Protein AF-A0A7V9SL76-F1 (afdb_monomer_lite)

Secondary structure (DSSP, 8-state):
-HHHHHHHTT-S--------S--EETTEE--S---SSB-TT-PBPHHHHHHHHHHHT-S----SSPPPEEEEEEESS-TTTHHHHHHHHTT---SSEEEEEEE-S--STHHHHHTTSSSEEEE-----HHHHHHHHHHH--SSEEEEEETTEEE-TTHHHHHHHHHHT---SEEE--EEPPTTS-HHHHHHHTSS-----EESSSSEEEE--TTEEEEEHHHHHHTTSS-TT-SSSSHHHHHHHHHHHTT--EEE-TTS-EEEPPPSSHHHHHHHHHHHHHHHHHHHHH-GGGB-TTS-B--SSEE-STTPPPPTTTT-PEEE--GGG--SS-EEEPPPPPHHHHGGGSTHHHHHHHHHHHHHGGGGTSGGGGGHHHHHHHHHHHHHHHHHHHHHT---SS--SSHHHHHHHHHHHHHHHHHHHHHHHHHHHHTT--TT---S-----GGG-S---EEEEEEESS---HHHHHHHHHHHHHHTT-EEEE--TT-S-SEEEESSSSEEEEEEEEEEEEETTEEEEEEEEEEEE-HHHHHHHHHHHHHHHHHHHTT-HHHHHHHHHHHHHHHHHHHHHHHHHHHHHHHHHHHHHHHHHH------------------------------------------------------

Sequence (651 aa):
WQIRSVFSSGCAGTFIFAWTDEWWRGGFEIEDWNFGLTDRERTPKLALQTVSKVYQESPFPVVENLPEISVVVCSYNGSQTIRDCMEGLQKVEYPNFEVIVVNDGSTDSLAEIVSQYPVRLINTPNRGLSSARNTGMRAANGEIVAYIDDDAFPDPHWLQYLAHAFTNSTHAGIGGPNISPAGDGIIADSVANAPGGPVHVLLTDEIAEHIPGCNMAFRREALLEVGGCDPVYRTAGDDVDLCWRIQQTGKTIGFHPAAFVWHHCRNSVKMYWRQQKGYGKAEALLEKKWSEKYNGFGHLNWSGRIYGKGLTLPLNSKNDSIFYGIWGTAPFQSIYQPMQDTLSAIPLMPEWYLFIGGLSVISLLGLFWQPLFLAFPLSIALFLVVIVQAGVSASEAIYTTAPKTAFEKLWRWGLTTLLHLMQPLARLYGRLTHGLKPWRIRGITDFSLEFVVPQSRSFSFWSENWKSNEDWVRSTEAKLIELKVHVKRGGEFERWDLEVRSGLLAACQGLFTVEEHGAGKQLIRLCCRMHYSKLGIVLLGVFIALALFAAFDSAFIAATILGVFSLIVGVMIILDTARAVRNFSVAFLAEETIATNTPGEVDTKPANSEPVEHIIVAHGTAASVNFESIGKDTSTVMECTNSSATHKAAG

pLDDT: mean 83.92, std 19.75, range [21.78, 98.88]

Structure (mmCIF, N/CA/C/O backbone):
data_AF-A0A7V9SL76-F1
#
_entry.id   AF-A0A7V9SL76-F1
#
loop_
_atom_site.group_PDB
_atom_site.id
_atom_site.type_symbol
_atom_site.label_atom_id
_atom_site.label_alt_id
_atom_site.label_comp_id
_atom_site.label_asym_id
_atom_site.label_entity_id
_atom_site.label_seq_id
_atom_site.pdbx_PDB_ins_code
_atom_site.Cartn_x
_atom_site.Cartn_y
_atom_site.Cartn_z
_atom_site.occupancy
_atom_site.B_iso_or_equiv
_atom_site.auth_seq_id
_atom_site.auth_comp_id
_atom_site.auth_asym_id
_atom_site.auth_atom_id
_atom_site.pdbx_PDB_model_num
ATOM 1 N N . TRP A 1 1 ? -2.476 -3.081 37.660 1.00 80.12 1 TRP A N 1
ATOM 2 C CA . TRP A 1 1 ? -2.165 -2.365 36.409 1.00 80.12 1 TRP A CA 1
ATOM 3 C C . TRP A 1 1 ? -1.764 -3.339 35.302 1.00 80.12 1 TRP A C 1
ATOM 5 O O . TRP A 1 1 ? -2.415 -3.287 34.280 1.00 80.12 1 TRP A O 1
ATOM 15 N N . GLN A 1 2 ? -0.840 -4.293 35.514 1.00 86.06 2 GLN A N 1
ATOM 16 C CA . GLN A 1 2 ? -0.412 -5.275 34.490 1.00 86.06 2 GLN A CA 1
ATOM 17 C C . GLN A 1 2 ? -1.567 -5.993 33.774 1.00 86.06 2 GLN A C 1
ATOM 19 O O . GLN A 1 2 ? -1.626 -5.969 32.556 1.00 86.06 2 GLN A O 1
ATOM 24 N N . ILE A 1 3 ? -2.520 -6.572 34.518 1.00 87.56 3 ILE A N 1
ATOM 25 C CA . ILE A 1 3 ? -3.709 -7.231 33.938 1.00 87.56 3 ILE A CA 1
ATOM 26 C C . ILE A 1 3 ? -4.472 -6.265 33.019 1.00 87.56 3 ILE A C 1
ATOM 28 O O . ILE A 1 3 ? -4.808 -6.621 31.897 1.00 87.56 3 ILE A O 1
ATOM 32 N N . ARG A 1 4 ? -4.685 -5.022 33.478 1.00 86.25 4 ARG A N 1
ATOM 33 C CA . ARG A 1 4 ? -5.361 -3.982 32.690 1.00 86.25 4 ARG A CA 1
ATOM 34 C C . ARG A 1 4 ? -4.577 -3.651 31.429 1.00 86.25 4 ARG A C 1
ATOM 36 O O . ARG A 1 4 ? -5.187 -3.598 30.379 1.00 86.25 4 ARG A O 1
ATOM 43 N N . SER A 1 5 ? -3.255 -3.499 31.534 1.00 85.06 5 SER A N 1
ATOM 44 C CA . SER A 1 5 ? -2.370 -3.266 30.389 1.00 85.06 5 SER A CA 1
ATOM 45 C C . SER A 1 5 ? -2.473 -4.389 29.356 1.00 85.06 5 SER A C 1
ATOM 47 O O . SER A 1 5 ? -2.545 -4.118 28.168 1.00 85.06 5 SER A O 1
ATOM 49 N N . VAL A 1 6 ? -2.546 -5.650 29.795 1.00 88.62 6 VAL A N 1
ATOM 50 C CA . VAL A 1 6 ? -2.674 -6.794 28.881 1.00 88.62 6 VAL A CA 1
ATOM 51 C C . VAL A 1 6 ? -3.977 -6.721 28.079 1.00 88.62 6 VAL A C 1
ATOM 53 O O . VAL A 1 6 ? -3.950 -6.842 26.856 1.00 88.62 6 VAL A O 1
ATOM 56 N N . PHE A 1 7 ? -5.111 -6.479 28.739 1.00 88.25 7 PHE A N 1
ATOM 57 C CA . PHE A 1 7 ? -6.396 -6.367 28.045 1.00 88.25 7 PHE A CA 1
ATOM 58 C C . PHE A 1 7 ? -6.531 -5.078 27.228 1.00 88.25 7 PHE A C 1
ATOM 60 O O . PHE A 1 7 ? -7.068 -5.126 26.121 1.00 88.25 7 PHE A O 1
ATOM 67 N N . SER A 1 8 ? -6.010 -3.949 27.724 1.00 83.75 8 SER A N 1
ATOM 68 C CA . SER A 1 8 ? -6.012 -2.680 26.990 1.00 83.75 8 SER A CA 1
ATOM 69 C C . SER A 1 8 ? -5.164 -2.757 25.730 1.00 83.75 8 SER A C 1
ATOM 71 O O . SER A 1 8 ? -5.548 -2.189 24.725 1.00 83.75 8 SER A O 1
ATOM 73 N N . SER A 1 9 ? -4.060 -3.508 25.746 1.00 84.44 9 SER A N 1
ATOM 74 C CA . SER A 1 9 ? -3.252 -3.783 24.552 1.00 84.44 9 SER A CA 1
ATOM 75 C C . SER A 1 9 ? -3.887 -4.818 23.615 1.00 84.44 9 SER A C 1
ATOM 77 O O . SER A 1 9 ? -3.297 -5.159 22.594 1.00 84.44 9 SER A O 1
ATOM 79 N N . GLY A 1 10 ? -5.081 -5.332 23.930 1.00 85.62 10 GLY A N 1
ATOM 80 C CA . GLY A 1 10 ? -5.819 -6.229 23.046 1.00 85.62 10 GLY A CA 1
ATOM 81 C C . GLY A 1 10 ? -5.410 -7.701 23.113 1.00 85.62 10 GLY A C 1
ATOM 82 O O . GLY A 1 10 ? -5.739 -8.470 22.210 1.00 85.62 10 GLY A O 1
ATOM 83 N N . CYS A 1 11 ? -4.692 -8.124 24.153 1.00 86.44 11 CYS A N 1
ATOM 84 C CA . CYS A 1 11 ? -4.382 -9.537 24.337 1.00 86.44 11 CYS A CA 1
ATOM 85 C C . CYS A 1 11 ? -5.643 -10.335 24.693 1.00 86.44 11 CYS A C 1
ATOM 87 O O . CYS A 1 11 ? -6.473 -9.896 25.488 1.00 86.44 11 CYS A O 1
ATOM 89 N N . ALA A 1 12 ? -5.734 -11.565 24.180 1.00 82.50 12 ALA A N 1
ATOM 90 C CA . ALA A 1 12 ? -6.878 -12.452 24.411 1.00 82.50 12 ALA A CA 1
ATOM 91 C C . ALA A 1 12 ? -7.050 -12.889 25.881 1.00 82.50 12 ALA A C 1
ATOM 93 O O . ALA A 1 12 ? -8.109 -13.380 26.264 1.00 82.50 12 ALA A O 1
ATOM 94 N N . GLY A 1 13 ? -6.012 -12.743 26.707 1.00 85.25 13 GLY A N 1
ATOM 95 C CA . GLY A 1 13 ? -6.062 -13.081 28.122 1.00 85.25 13 GLY A CA 1
ATOM 96 C C . GLY A 1 13 ? -4.716 -12.925 28.814 1.00 85.25 13 GLY A C 1
ATOM 97 O O . GLY A 1 13 ? -3.698 -12.615 28.195 1.00 85.25 13 GLY A O 1
ATOM 98 N N . THR A 1 14 ? -4.720 -13.158 30.122 1.00 87.38 14 THR A N 1
ATOM 99 C CA . THR A 1 14 ? -3.521 -13.165 30.960 1.00 87.38 14 THR A CA 1
ATOM 100 C C . THR A 1 14 ? -3.622 -14.258 32.012 1.00 87.38 14 THR A C 1
ATOM 102 O O . THR A 1 14 ? -4.717 -14.644 32.416 1.00 87.38 14 THR A O 1
ATOM 105 N N . PHE A 1 15 ? -2.469 -14.785 32.416 1.00 82.94 15 PHE A N 1
ATOM 106 C CA . PHE A 1 15 ? -2.339 -15.786 33.467 1.00 82.94 15 PHE A CA 1
ATOM 107 C C . PHE A 1 15 ? -1.348 -15.271 34.503 1.00 82.94 15 PHE A C 1
ATOM 109 O O . PHE A 1 15 ? -0.296 -14.735 34.158 1.00 82.94 15 PHE A O 1
ATOM 116 N N . ILE A 1 16 ? -1.674 -15.451 35.781 1.00 76.56 16 ILE A N 1
ATOM 117 C CA . ILE A 1 16 ? -0.811 -15.043 36.890 1.00 76.56 16 ILE A CA 1
ATOM 118 C C . ILE A 1 16 ? -0.221 -16.300 37.521 1.00 76.56 16 ILE A C 1
ATOM 120 O O . ILE A 1 16 ? -0.947 -17.155 38.028 1.00 76.56 16 ILE A O 1
ATOM 124 N N . PHE A 1 17 ? 1.106 -16.400 37.507 1.00 71.94 17 PHE A N 1
ATOM 125 C CA . PHE A 1 17 ? 1.848 -17.465 38.176 1.00 71.94 17 PHE A CA 1
ATOM 126 C C . PHE A 1 17 ? 2.193 -17.044 39.610 1.00 71.94 17 PHE A C 1
ATOM 128 O O . PHE A 1 17 ? 3.320 -16.652 39.890 1.00 71.94 17 PHE A O 1
ATOM 135 N N . ALA A 1 18 ? 1.218 -17.087 40.519 1.00 69.19 18 ALA A N 1
ATOM 136 C CA . ALA A 1 18 ? 1.456 -16.887 41.953 1.00 69.19 18 ALA A CA 1
ATOM 137 C C . ALA A 1 18 ? 0.309 -17.504 42.760 1.00 69.19 18 ALA A C 1
ATOM 139 O O . ALA A 1 18 ? -0.700 -16.849 43.012 1.00 69.19 18 ALA A O 1
ATOM 140 N N . TRP A 1 19 ? 0.436 -18.782 43.125 1.00 66.75 19 TRP A N 1
ATOM 141 C CA . TRP A 1 19 ? -0.692 -19.520 43.697 1.00 66.75 19 TRP A CA 1
ATOM 142 C C . TRP A 1 19 ? -0.695 -19.569 45.225 1.00 66.75 19 TRP A C 1
ATOM 144 O O . TRP A 1 19 ? -1.784 -19.546 45.777 1.00 66.75 19 TRP A O 1
ATOM 154 N N . THR A 1 20 ? 0.453 -19.561 45.915 1.00 74.81 20 THR A N 1
ATOM 155 C CA . THR A 1 20 ? 0.501 -19.591 47.392 1.00 74.81 20 THR A CA 1
ATOM 156 C C . THR A 1 20 ? 1.812 -18.987 47.928 1.00 74.81 20 THR A C 1
ATOM 158 O O . THR A 1 20 ? 2.765 -18.816 47.163 1.00 74.81 20 THR A O 1
ATOM 161 N N . ASP A 1 21 ? 1.870 -18.689 49.230 1.00 82.31 21 ASP A N 1
ATOM 162 C CA . ASP A 1 21 ? 3.112 -18.344 49.947 1.00 82.31 21 ASP A CA 1
ATOM 163 C C . ASP A 1 21 ? 4.014 -19.585 50.230 1.00 82.31 21 ASP A C 1
ATOM 165 O O . ASP A 1 21 ? 5.069 -19.461 50.847 1.00 82.31 21 ASP A O 1
ATOM 169 N N . GLU A 1 22 ? 3.640 -20.788 49.766 1.00 82.25 22 GLU A N 1
ATOM 170 C CA . GLU A 1 22 ? 4.422 -22.032 49.874 1.00 82.25 22 GLU A CA 1
ATOM 171 C C . GLU A 1 22 ? 5.538 -22.060 48.812 1.00 82.25 22 GLU A C 1
ATOM 173 O O . GLU A 1 22 ? 5.279 -22.204 47.613 1.00 82.25 22 GLU A O 1
ATOM 178 N N . TRP A 1 23 ? 6.793 -21.917 49.245 1.00 79.94 23 TRP A N 1
ATOM 179 C CA . TRP A 1 23 ? 7.967 -21.914 48.367 1.00 79.94 23 TRP A CA 1
ATOM 180 C C . TRP A 1 23 ? 9.067 -22.836 48.882 1.00 79.94 23 TRP A C 1
ATOM 182 O O . TRP A 1 23 ? 9.395 -22.834 50.067 1.00 79.94 23 TRP A O 1
ATOM 192 N N . TRP A 1 24 ? 9.686 -23.579 47.961 1.00 82.56 24 TRP A N 1
ATOM 193 C CA . TRP A 1 24 ? 10.783 -24.498 48.257 1.00 82.56 24 TRP A CA 1
ATOM 194 C C . TRP A 1 24 ? 11.955 -24.263 47.304 1.00 82.56 24 TRP A C 1
ATOM 196 O O . TRP A 1 24 ? 11.790 -24.318 46.083 1.00 82.56 24 TRP A O 1
ATOM 206 N N . ARG A 1 25 ? 13.158 -24.019 47.834 1.00 83.94 25 ARG A N 1
ATOM 207 C CA . ARG A 1 25 ? 14.374 -23.821 47.024 1.00 83.94 25 ARG A CA 1
ATOM 208 C C . ARG A 1 25 ? 15.580 -24.445 47.711 1.00 83.94 25 ARG A C 1
ATOM 210 O O . ARG A 1 25 ? 15.796 -24.267 48.902 1.00 83.94 25 ARG A O 1
ATOM 217 N N . GLY A 1 26 ? 16.384 -25.187 46.949 1.00 86.44 26 GLY A N 1
ATOM 218 C CA . GLY A 1 26 ? 17.645 -25.748 47.449 1.00 86.44 26 GLY A CA 1
ATOM 219 C C . GLY A 1 26 ? 17.499 -26.736 48.614 1.00 86.44 26 GLY A C 1
ATOM 220 O O . GLY A 1 26 ? 18.446 -26.902 49.372 1.00 86.44 26 GLY A O 1
ATOM 221 N N . GLY A 1 27 ? 16.335 -27.378 48.767 1.00 91.38 27 GLY A N 1
ATOM 222 C CA . GLY A 1 27 ? 16.072 -28.304 49.875 1.00 91.38 27 GLY A CA 1
ATOM 223 C C . GLY A 1 27 ? 15.481 -27.657 51.131 1.00 91.38 27 GLY A C 1
ATOM 224 O O . GLY A 1 27 ? 15.281 -28.370 52.108 1.00 91.38 27 GLY A O 1
ATOM 225 N N . PHE A 1 28 ? 15.180 -26.357 51.098 1.00 88.44 28 PHE A N 1
ATOM 226 C CA . PHE A 1 28 ? 14.616 -25.619 52.223 1.00 88.44 28 PHE A CA 1
ATOM 227 C C . PHE A 1 28 ? 13.291 -24.960 51.849 1.00 88.44 28 PHE A C 1
ATOM 229 O O . PHE A 1 28 ? 13.113 -24.482 50.723 1.00 88.44 28 PHE A O 1
ATOM 236 N N . GLU A 1 29 ? 12.392 -24.908 52.826 1.00 86.12 29 GLU A N 1
ATOM 237 C CA . GLU A 1 29 ? 11.213 -24.055 52.785 1.00 86.12 29 GLU A CA 1
ATOM 238 C C . GLU A 1 29 ? 11.637 -22.591 52.952 1.00 86.12 29 GLU A C 1
ATOM 240 O O . GLU A 1 29 ? 12.499 -22.268 53.771 1.00 86.12 29 GLU A O 1
ATOM 245 N N . ILE A 1 30 ? 11.057 -21.705 52.148 1.00 86.88 30 ILE A N 1
ATOM 246 C CA . ILE A 1 30 ? 11.335 -20.268 52.189 1.00 86.88 30 ILE A CA 1
ATOM 247 C C . ILE A 1 30 ? 10.219 -19.603 52.987 1.00 86.88 30 ILE A C 1
ATOM 249 O O . ILE A 1 30 ? 9.110 -19.495 52.474 1.00 86.88 30 ILE A O 1
ATOM 253 N N . GLU A 1 31 ? 10.484 -19.206 54.235 1.00 85.12 31 GLU A N 1
ATOM 254 C CA . GLU A 1 31 ? 9.477 -18.689 55.185 1.00 85.12 31 GLU A CA 1
ATOM 255 C C . GLU A 1 31 ? 9.255 -17.167 55.127 1.00 85.12 31 GLU A C 1
ATOM 257 O O . GLU A 1 31 ? 8.217 -16.664 55.550 1.00 85.12 31 GLU A O 1
ATOM 262 N N . ASP A 1 32 ? 10.212 -16.420 54.581 1.00 84.06 32 ASP A N 1
ATOM 263 C CA . ASP A 1 32 ? 10.235 -14.954 54.565 1.00 84.06 32 ASP A CA 1
ATOM 264 C C . ASP A 1 32 ? 9.543 -14.333 53.337 1.00 84.06 32 ASP A C 1
ATOM 266 O O . ASP A 1 32 ? 9.468 -13.109 53.201 1.00 84.06 32 ASP A O 1
ATOM 270 N N . TRP A 1 33 ? 9.018 -15.162 52.433 1.00 81.69 33 TRP A N 1
ATOM 271 C CA . TRP A 1 33 ? 8.372 -14.743 51.190 1.00 81.69 33 TRP A CA 1
ATOM 272 C C . TRP A 1 33 ? 6.844 -14.819 51.303 1.00 81.69 33 TRP A C 1
ATOM 274 O O . TRP A 1 33 ? 6.287 -15.903 51.434 1.00 81.69 33 TRP A O 1
ATOM 284 N N . ASN A 1 34 ? 6.166 -13.665 51.201 1.00 80.75 34 ASN A N 1
ATOM 285 C CA . ASN A 1 34 ? 4.707 -13.538 51.363 1.00 80.75 34 ASN A CA 1
ATOM 286 C C . ASN A 1 34 ? 4.029 -12.767 50.208 1.00 80.75 34 ASN A C 1
ATOM 288 O O . ASN A 1 34 ? 3.227 -11.855 50.440 1.00 80.75 34 ASN A O 1
ATOM 292 N N . PHE A 1 35 ? 4.351 -13.092 48.954 1.00 78.94 35 PHE A N 1
ATOM 293 C CA . PHE A 1 35 ? 3.846 -12.387 47.761 1.00 78.94 35 PHE A CA 1
ATOM 294 C C . PHE A 1 35 ? 2.753 -13.136 46.969 1.00 78.94 35 PHE A C 1
ATOM 296 O O . PHE A 1 35 ? 2.341 -12.661 45.910 1.00 78.94 35 PHE A O 1
ATOM 303 N N . GLY A 1 36 ? 2.269 -14.288 47.445 1.00 83.25 36 GLY A N 1
ATOM 304 C CA . GLY A 1 36 ? 1.213 -15.072 46.799 1.00 83.25 36 GLY A CA 1
ATOM 305 C C . GLY A 1 36 ? -0.183 -14.438 46.874 1.00 83.25 36 GLY A C 1
ATOM 306 O O . GLY A 1 36 ? -0.431 -13.486 47.620 1.00 83.25 36 GLY A O 1
ATOM 307 N N . LEU A 1 37 ? -1.124 -14.989 46.096 1.00 89.62 37 LEU A N 1
ATOM 308 C CA . LEU A 1 37 ? -2.545 -14.611 46.144 1.00 89.62 37 LEU A CA 1
ATOM 309 C C . LEU A 1 37 ? -3.284 -15.241 47.334 1.00 89.62 37 LEU A C 1
ATOM 311 O O . LEU A 1 37 ? -4.276 -14.683 47.808 1.00 89.62 37 LEU A O 1
ATOM 315 N N . THR A 1 38 ? -2.787 -16.369 47.835 1.00 89.19 38 THR A N 1
ATOM 316 C CA . THR A 1 38 ? -3.213 -16.983 49.094 1.00 89.19 38 THR A CA 1
ATOM 317 C C . THR A 1 38 ? -2.031 -17.101 50.046 1.00 89.19 38 THR A C 1
ATOM 319 O O . THR A 1 38 ? -0.881 -17.091 49.603 1.00 89.19 38 THR A O 1
ATOM 322 N N . ASP A 1 39 ? -2.310 -17.227 51.339 1.00 89.12 39 ASP A N 1
ATOM 323 C CA . ASP A 1 39 ? -1.291 -17.588 52.328 1.00 89.12 39 ASP A CA 1
ATOM 324 C C . ASP A 1 39 ? -0.888 -19.074 52.219 1.00 89.12 39 ASP A C 1
ATOM 326 O O . ASP A 1 39 ? -1.300 -19.779 51.283 1.00 89.12 39 ASP A O 1
ATOM 330 N N . ARG A 1 40 ? -0.038 -19.535 53.146 1.00 85.44 40 ARG A N 1
ATOM 331 C CA . ARG A 1 40 ? 0.463 -20.920 53.214 1.00 85.44 40 ARG A CA 1
ATOM 332 C C . ARG A 1 40 ? -0.659 -21.927 53.442 1.00 85.44 40 ARG A C 1
ATOM 334 O O . ARG A 1 40 ? -0.640 -23.019 52.882 1.00 85.44 40 ARG A O 1
ATOM 341 N N . GLU A 1 41 ? -1.681 -21.537 54.193 1.00 88.12 41 GLU A N 1
ATOM 342 C CA . GLU A 1 41 ? -2.872 -22.334 54.478 1.00 88.12 41 GLU A CA 1
ATOM 343 C C . GLU A 1 41 ? -3.894 -22.311 53.327 1.00 88.12 41 GLU A C 1
ATOM 345 O O . GLU A 1 41 ? -4.950 -22.941 53.418 1.00 88.12 41 GLU A O 1
ATOM 350 N N . ARG A 1 42 ? -3.567 -21.638 52.214 1.00 86.75 42 ARG A N 1
ATOM 351 C CA . ARG A 1 42 ? -4.423 -21.441 51.031 1.00 86.75 42 ARG A CA 1
ATOM 352 C C . ARG A 1 42 ? -5.648 -20.564 51.297 1.00 86.75 42 ARG A C 1
ATOM 354 O O . ARG A 1 42 ? -6.647 -20.646 50.580 1.00 86.75 42 ARG A O 1
ATOM 361 N N . THR A 1 43 ? -5.562 -19.671 52.274 1.00 90.50 43 THR A N 1
ATOM 362 C CA . THR A 1 43 ? -6.577 -18.653 52.548 1.00 90.50 43 THR A CA 1
ATOM 363 C C . THR A 1 43 ? -6.394 -17.449 51.615 1.00 90.50 43 THR A C 1
ATOM 365 O O . THR A 1 43 ? -5.273 -16.965 51.439 1.00 90.50 43 THR A O 1
ATOM 368 N N . PRO A 1 44 ? -7.471 -16.917 51.005 1.00 91.44 44 PRO A N 1
ATOM 369 C CA . PRO A 1 44 ? -7.423 -15.716 50.171 1.00 91.44 44 PRO A CA 1
ATOM 370 C C . PRO A 1 44 ? -6.790 -14.490 50.845 1.00 91.44 44 PRO A C 1
ATOM 372 O O . PRO A 1 44 ? -7.270 -14.026 51.879 1.00 91.44 44 PRO A O 1
ATOM 375 N N . LYS A 1 45 ? -5.787 -13.884 50.198 1.00 91.31 45 LYS A N 1
ATOM 376 C CA . LYS A 1 45 ? -5.224 -12.580 50.593 1.00 91.31 45 LYS A CA 1
ATOM 377 C C . LYS A 1 45 ? -5.946 -11.436 49.874 1.00 91.31 45 LYS A C 1
ATOM 379 O O . LYS A 1 45 ? -6.612 -11.632 48.854 1.00 91.31 45 LYS A O 1
ATOM 384 N N . LEU A 1 46 ? -5.747 -10.200 50.343 1.00 90.31 46 LEU A N 1
ATOM 385 C CA . LEU A 1 46 ? -6.259 -8.982 49.686 1.00 90.31 46 LEU A CA 1
ATOM 386 C C . LEU A 1 46 ? -5.817 -8.875 48.212 1.00 90.31 46 LEU A C 1
ATOM 388 O O . LEU A 1 46 ? -6.547 -8.346 47.368 1.00 90.31 46 LEU A O 1
ATOM 392 N N . ALA A 1 47 ? -4.640 -9.420 47.887 1.00 88.81 47 ALA A N 1
ATOM 393 C CA . ALA A 1 47 ? -4.140 -9.506 46.520 1.00 88.81 47 ALA A CA 1
ATOM 394 C C . ALA A 1 47 ? -5.092 -10.301 45.607 1.00 88.81 47 ALA A C 1
ATOM 396 O O . ALA A 1 47 ? -5.392 -9.832 44.511 1.00 88.81 47 ALA A O 1
ATOM 397 N N . LEU A 1 48 ? -5.645 -11.436 46.067 1.00 90.50 48 LEU A N 1
ATOM 398 C CA . LEU A 1 48 ? -6.611 -12.222 45.290 1.00 90.50 48 LEU A CA 1
ATOM 399 C C . LEU A 1 48 ? -7.896 -11.438 45.027 1.00 90.50 48 LEU A C 1
ATOM 401 O O . LEU A 1 48 ? -8.399 -11.454 43.906 1.00 90.50 48 LEU A O 1
ATOM 405 N N . GLN A 1 49 ? -8.410 -10.724 46.030 1.00 90.69 49 GLN A N 1
ATOM 406 C CA . GLN A 1 49 ? -9.598 -9.880 45.864 1.00 90.69 49 GLN A CA 1
ATOM 407 C C . GLN A 1 49 ? -9.348 -8.766 44.841 1.00 90.69 49 GLN A C 1
ATOM 409 O O . GLN A 1 49 ? -10.159 -8.551 43.942 1.00 90.69 49 GLN A O 1
ATOM 414 N N . THR A 1 50 ? -8.192 -8.104 44.933 1.00 89.62 50 THR A N 1
ATOM 415 C CA . THR A 1 50 ? -7.788 -7.041 44.002 1.00 89.62 50 THR A CA 1
ATOM 416 C C . THR A 1 50 ? -7.660 -7.570 42.574 1.00 89.62 50 THR A C 1
ATOM 418 O O . THR A 1 50 ? -8.203 -6.979 41.645 1.00 89.62 50 THR A O 1
ATOM 421 N N . VAL A 1 51 ? -6.984 -8.707 42.391 1.00 89.44 51 VAL A N 1
ATOM 422 C CA . VAL A 1 51 ? -6.829 -9.363 41.086 1.00 89.44 51 VAL A CA 1
ATOM 423 C C . VAL A 1 51 ? -8.186 -9.776 40.518 1.00 89.44 51 VAL A C 1
ATOM 425 O O . VAL A 1 51 ? -8.477 -9.471 39.364 1.00 89.44 51 VAL A O 1
ATOM 428 N N . SER A 1 52 ? -9.037 -10.404 41.334 1.00 89.75 52 SER A N 1
ATOM 429 C CA . SER A 1 52 ? -10.377 -10.847 40.927 1.00 89.75 52 SER A CA 1
ATOM 430 C C . SER A 1 52 ? -11.234 -9.677 40.453 1.00 89.75 52 SER A C 1
ATOM 432 O O . SER A 1 52 ? -11.856 -9.765 39.398 1.00 89.75 52 SER A O 1
ATOM 434 N N . LYS A 1 53 ? -11.207 -8.554 41.183 1.00 89.88 53 LYS A N 1
ATOM 435 C CA . LYS A 1 53 ? -11.900 -7.326 40.786 1.00 89.88 53 LYS A CA 1
ATOM 436 C C . LYS A 1 53 ? -11.413 -6.816 39.427 1.00 89.88 53 LYS A C 1
ATOM 438 O O . LYS A 1 53 ? -12.225 -6.491 38.573 1.00 89.88 53 LYS A O 1
ATOM 443 N N . VAL A 1 54 ? -10.100 -6.795 39.192 1.00 88.50 54 VAL A N 1
ATOM 444 C CA . VAL A 1 54 ? -9.549 -6.328 37.910 1.00 88.50 54 VAL A CA 1
ATOM 445 C C . VAL A 1 54 ? -9.954 -7.238 36.745 1.00 88.50 54 VAL A C 1
ATOM 447 O O . VAL A 1 54 ? -10.254 -6.721 35.674 1.00 88.50 54 VAL A O 1
ATOM 450 N N . TYR A 1 55 ? -10.005 -8.560 36.935 1.00 88.25 55 TYR A N 1
ATOM 451 C CA . TYR A 1 55 ? -10.512 -9.475 35.903 1.00 88.25 55 TYR A CA 1
ATOM 452 C C . TYR A 1 55 ? -12.005 -9.282 35.621 1.00 88.25 55 TYR A C 1
ATOM 454 O O . TYR A 1 55 ? -12.406 -9.353 34.467 1.00 88.25 55 TYR A O 1
ATOM 462 N N . GLN A 1 56 ? -12.817 -9.009 36.646 1.00 87.25 56 GLN A N 1
ATOM 463 C CA . GLN A 1 56 ? -14.247 -8.713 36.479 1.00 87.25 56 GLN A CA 1
ATOM 464 C C . GLN A 1 56 ? -14.498 -7.396 35.727 1.00 87.25 56 GLN A C 1
ATOM 466 O O . GLN A 1 56 ? -15.524 -7.253 35.075 1.00 87.25 56 GLN A O 1
ATOM 471 N N . GLU A 1 57 ? -13.565 -6.448 35.816 1.00 84.00 57 GLU A N 1
ATOM 472 C CA . GLU A 1 57 ? -13.597 -5.151 35.126 1.00 84.00 57 GLU A CA 1
ATOM 473 C C . GLU A 1 57 ? -12.861 -5.163 33.770 1.00 84.00 57 GLU A C 1
ATOM 475 O O . GLU A 1 57 ? -12.674 -4.111 33.167 1.00 84.00 57 GLU A O 1
ATOM 480 N N . SER A 1 58 ? -12.365 -6.316 33.312 1.00 82.00 58 SER A N 1
ATOM 481 C CA . SER A 1 58 ? -11.664 -6.461 32.029 1.00 82.00 58 SER A CA 1
ATOM 482 C C . SER A 1 58 ? -12.622 -6.992 30.948 1.00 82.00 58 SER A C 1
ATOM 484 O O . SER A 1 58 ? -13.539 -7.737 31.288 1.00 82.00 58 SER A O 1
ATOM 486 N N . PRO A 1 59 ? -12.426 -6.677 29.651 1.00 76.88 59 PRO A N 1
ATOM 487 C CA . PRO A 1 59 ? -11.270 -5.987 29.074 1.00 76.88 59 PRO A CA 1
ATOM 488 C C . PRO A 1 59 ? -11.290 -4.459 29.197 1.00 76.88 59 PRO A C 1
ATOM 490 O O . PRO A 1 59 ? -10.230 -3.841 29.092 1.00 76.88 59 PRO A O 1
ATOM 493 N N . PHE A 1 60 ? -12.444 -3.853 29.480 1.00 73.69 60 PHE A N 1
ATOM 494 C CA . PHE A 1 60 ? -12.586 -2.400 29.540 1.00 73.69 60 PHE A CA 1
ATOM 495 C C . PHE A 1 60 ? -13.090 -1.939 30.907 1.00 73.69 60 PHE A C 1
ATOM 497 O O . PHE A 1 60 ? -14.152 -2.385 31.345 1.00 73.69 60 PHE A O 1
ATOM 504 N N . PRO A 1 61 ? -12.391 -0.999 31.571 1.00 65.75 61 PRO A N 1
ATOM 505 C CA . PRO A 1 61 ? -12.975 -0.326 32.720 1.00 65.75 61 PRO A CA 1
ATOM 506 C C . PRO A 1 61 ? -14.198 0.484 32.270 1.00 65.75 61 PRO A C 1
ATOM 508 O O . PRO A 1 61 ? -14.269 0.922 31.123 1.00 65.75 61 PRO A O 1
ATOM 511 N N . VAL A 1 62 ? -15.135 0.747 33.183 1.00 65.75 62 VAL A N 1
ATOM 512 C CA . VAL A 1 62 ? -16.219 1.708 32.929 1.00 65.75 62 VAL A CA 1
ATOM 513 C C . VAL A 1 62 ? -15.584 3.076 32.659 1.00 65.75 62 VAL A C 1
ATOM 515 O O . VAL A 1 62 ? -15.013 3.683 33.565 1.00 65.75 62 VAL A O 1
ATOM 518 N N . VAL A 1 63 ? -15.625 3.529 31.405 1.00 66.50 63 VAL A N 1
ATOM 519 C CA . VAL A 1 63 ? -15.114 4.844 31.002 1.00 66.50 63 VAL A CA 1
ATOM 520 C C . VAL A 1 63 ? -16.258 5.844 31.090 1.00 66.50 63 VAL A C 1
ATOM 522 O O . VAL A 1 63 ? -17.247 5.740 30.365 1.00 66.50 63 VAL A O 1
ATOM 525 N N . GLU A 1 64 ? -16.128 6.820 31.983 1.00 66.06 64 GLU A N 1
ATOM 526 C CA . GLU A 1 64 ? -17.002 7.991 31.990 1.00 66.06 64 GLU A CA 1
ATOM 527 C C . GLU A 1 64 ? -16.611 8.893 30.803 1.00 66.06 64 GLU A C 1
ATOM 529 O O . GLU A 1 64 ? -15.431 9.184 30.614 1.00 66.06 64 GLU A O 1
ATOM 534 N N . ASN A 1 65 ? -17.590 9.330 30.001 1.00 80.44 65 ASN A N 1
ATOM 535 C CA . ASN A 1 65 ? -17.418 10.159 28.790 1.00 80.44 65 ASN A CA 1
ATOM 536 C C . ASN A 1 65 ? -16.761 9.447 27.592 1.00 80.44 65 ASN A C 1
ATOM 538 O O . ASN A 1 65 ? -15.687 9.820 27.120 1.00 80.44 65 ASN A O 1
ATOM 542 N N . LEU A 1 66 ? -17.441 8.426 27.070 1.00 87.25 66 LEU A N 1
ATOM 543 C CA . LEU A 1 66 ? -17.083 7.801 25.797 1.00 87.25 66 LEU A CA 1
ATOM 544 C C . LEU A 1 66 ? -17.313 8.770 24.615 1.00 87.25 66 LEU A C 1
ATOM 546 O O . LEU A 1 66 ? -18.414 9.324 24.517 1.00 87.25 66 LEU A O 1
ATOM 550 N N . PRO A 1 67 ? -16.324 8.959 23.715 1.00 94.38 67 PRO A N 1
ATOM 551 C CA . PRO A 1 67 ? -16.463 9.856 22.569 1.00 94.38 67 PRO A CA 1
ATOM 552 C C . PRO A 1 67 ? -17.577 9.396 21.627 1.00 94.38 67 PRO A C 1
ATOM 554 O O . PRO A 1 67 ? -17.806 8.203 21.450 1.00 94.38 67 PRO A O 1
ATOM 557 N N . GLU A 1 68 ? -18.267 10.332 20.985 1.00 97.19 68 GLU A N 1
ATOM 558 C CA . GLU A 1 68 ? -19.250 9.965 19.962 1.00 97.19 68 GLU A CA 1
ATOM 559 C C . GLU A 1 68 ? -18.536 9.510 18.679 1.00 97.19 68 GLU A C 1
ATOM 561 O O . GLU A 1 68 ? -17.639 10.198 18.176 1.00 97.19 68 GLU A O 1
ATOM 566 N N . ILE A 1 69 ? -18.931 8.354 18.137 1.00 98.56 69 ILE A N 1
ATOM 567 C CA . ILE A 1 69 ? -18.338 7.786 16.919 1.00 98.56 69 ILE A CA 1
ATOM 568 C C . ILE A 1 69 ? -19.386 7.709 15.806 1.00 98.56 69 ILE A C 1
ATOM 570 O O . ILE A 1 69 ? -20.418 7.063 15.950 1.00 98.56 69 ILE A O 1
ATOM 574 N N . SER A 1 70 ? -19.101 8.296 14.646 1.00 98.88 70 SER A N 1
ATOM 575 C CA . SER A 1 70 ? -19.893 8.062 13.435 1.00 98.88 70 SER A CA 1
ATOM 576 C C . SER A 1 70 ? -19.239 6.970 12.597 1.00 98.88 70 SER A C 1
ATOM 578 O O . SER A 1 70 ? -18.160 7.170 12.032 1.00 98.88 70 SER A O 1
ATOM 580 N N . VAL A 1 71 ? -19.902 5.822 12.478 1.00 98.81 71 VAL A N 1
ATOM 581 C CA . VAL A 1 71 ? -19.479 4.746 11.579 1.00 98.81 71 VAL A CA 1
ATOM 582 C C . VAL A 1 71 ? -19.985 5.039 10.171 1.00 98.81 71 VAL A C 1
ATOM 584 O O . VAL A 1 71 ? -21.182 5.206 9.953 1.00 98.81 71 VAL A O 1
ATOM 587 N N . VAL A 1 72 ? -19.079 5.096 9.199 1.00 98.81 72 VAL A N 1
ATOM 588 C CA . VAL A 1 72 ? -19.375 5.398 7.799 1.00 98.81 72 VAL A CA 1
ATOM 589 C C . VAL A 1 72 ? -19.096 4.175 6.933 1.00 98.81 72 VAL A C 1
ATOM 591 O O . VAL A 1 72 ? -17.949 3.751 6.801 1.00 98.81 72 VAL A O 1
ATOM 594 N N . VAL A 1 73 ? -20.140 3.673 6.274 1.00 98.81 73 VAL A N 1
ATOM 595 C CA . VAL A 1 73 ? -20.063 2.576 5.300 1.00 98.81 73 VAL A CA 1
ATOM 596 C C . VAL A 1 73 ? -20.285 3.136 3.903 1.00 98.81 73 VAL A C 1
ATOM 598 O O . VAL A 1 73 ? -21.335 3.709 3.619 1.00 98.81 73 VAL A O 1
ATOM 601 N N . CYS A 1 74 ? -19.303 2.998 3.016 1.00 98.19 74 CYS A N 1
ATOM 602 C CA . CYS A 1 74 ? -19.415 3.443 1.625 1.00 98.19 74 CYS A CA 1
ATOM 603 C C . CYS A 1 74 ? -19.607 2.235 0.718 1.00 98.19 74 CYS A C 1
ATOM 605 O O . CYS A 1 74 ? -18.810 1.307 0.773 1.00 98.19 74 CYS A O 1
ATOM 607 N N . SER A 1 75 ? -20.627 2.262 -0.140 1.00 97.88 75 SER A N 1
ATOM 608 C CA . SER A 1 75 ? -20.945 1.112 -0.984 1.00 97.88 75 SER A CA 1
ATOM 609 C C . SER A 1 75 ? -21.348 1.507 -2.402 1.00 97.88 75 SER A C 1
ATOM 611 O O . SER A 1 75 ? -22.033 2.511 -2.623 1.00 97.88 75 SER A O 1
ATOM 613 N N . TYR A 1 76 ? -20.925 0.687 -3.366 1.00 97.44 76 TYR A N 1
ATOM 614 C CA . TYR A 1 76 ? -21.367 0.733 -4.758 1.00 97.44 76 TYR A CA 1
ATOM 615 C C . TYR A 1 76 ? -21.518 -0.690 -5.308 1.00 97.44 76 TYR A C 1
ATOM 617 O O . TYR A 1 76 ? -20.526 -1.366 -5.583 1.00 97.44 76 TYR A O 1
ATOM 625 N N . ASN A 1 77 ? -22.762 -1.116 -5.529 1.00 96.88 77 ASN A N 1
ATOM 626 C CA . ASN A 1 77 ? -23.128 -2.478 -5.932 1.00 96.88 77 ASN A CA 1
ATOM 627 C C . ASN A 1 77 ? -22.619 -3.573 -4.963 1.00 96.88 77 ASN A C 1
ATOM 629 O O . ASN A 1 77 ? -22.097 -4.606 -5.396 1.00 96.88 77 ASN A O 1
ATOM 633 N N . GLY A 1 78 ? -22.741 -3.318 -3.656 1.00 95.38 78 GLY A N 1
ATOM 634 C CA . GLY A 1 78 ? -22.281 -4.184 -2.563 1.00 95.38 78 GLY A CA 1
ATOM 635 C C . GLY A 1 78 ? -23.339 -5.122 -1.972 1.00 95.38 78 GLY A C 1
ATOM 636 O O . GLY A 1 78 ? -23.157 -5.626 -0.865 1.00 95.38 78 GLY A O 1
ATOM 637 N N . SER A 1 79 ? -24.458 -5.376 -2.663 1.00 96.44 79 SER A N 1
ATOM 638 C CA . SER A 1 79 ? -25.574 -6.177 -2.113 1.00 96.44 79 SER A CA 1
ATOM 639 C C . SER A 1 79 ? -25.200 -7.599 -1.669 1.00 96.44 79 SER A C 1
ATOM 641 O O . SER A 1 79 ? -25.941 -8.201 -0.894 1.00 96.44 79 SER A O 1
ATOM 643 N N . GLN A 1 80 ? -24.066 -8.135 -2.134 1.00 94.31 80 GLN A N 1
ATOM 644 C CA . GLN A 1 80 ? -23.597 -9.480 -1.785 1.00 94.31 80 GLN A CA 1
ATOM 645 C C . GLN A 1 80 ? -23.097 -9.603 -0.342 1.00 94.31 80 GLN A C 1
ATOM 647 O O . GLN A 1 80 ? -23.210 -10.686 0.219 1.00 94.31 80 GLN A O 1
ATOM 652 N N . THR A 1 81 ? -22.545 -8.535 0.239 1.00 95.88 81 THR A N 1
ATOM 653 C CA . THR A 1 81 ? -21.854 -8.579 1.544 1.00 95.88 81 THR A CA 1
ATOM 654 C C . THR A 1 81 ? -22.380 -7.559 2.550 1.00 95.88 81 THR A C 1
ATOM 656 O O . THR A 1 81 ? -22.193 -7.739 3.749 1.00 95.88 81 THR A O 1
ATOM 659 N N . ILE A 1 82 ? -23.111 -6.527 2.101 1.00 97.88 82 ILE A N 1
ATOM 660 C CA . ILE A 1 82 ? -23.613 -5.459 2.982 1.00 97.88 82 ILE A CA 1
ATOM 661 C C . ILE A 1 82 ? -24.459 -5.985 4.152 1.00 97.88 82 ILE A C 1
ATOM 663 O O . ILE A 1 82 ? -24.495 -5.365 5.210 1.00 97.88 82 ILE A O 1
ATOM 667 N N . ARG A 1 83 ? -25.149 -7.121 3.980 1.00 97.88 83 ARG A N 1
ATOM 668 C CA . ARG A 1 83 ? -25.969 -7.726 5.036 1.00 97.88 83 ARG A CA 1
ATOM 669 C C . ARG A 1 83 ? -25.114 -8.110 6.242 1.00 97.88 83 ARG A C 1
ATOM 671 O O . ARG A 1 83 ? -25.457 -7.728 7.355 1.00 97.88 83 ARG A O 1
ATOM 678 N N . ASP A 1 84 ? -23.987 -8.773 6.003 1.00 97.19 84 ASP A N 1
ATOM 679 C CA . ASP A 1 84 ? -23.064 -9.211 7.052 1.00 97.19 84 ASP A CA 1
ATOM 680 C C . ASP A 1 84 ? -22.445 -7.997 7.762 1.00 97.19 84 ASP A C 1
ATOM 682 O O . ASP A 1 84 ? -22.361 -7.971 8.991 1.00 97.19 84 ASP A O 1
ATOM 686 N N . CYS A 1 85 ? -22.119 -6.941 7.004 1.00 98.38 85 CYS A N 1
ATOM 687 C CA . CYS A 1 85 ? -21.682 -5.651 7.547 1.00 98.38 85 CYS A CA 1
ATOM 688 C C . CYS A 1 85 ? -22.721 -5.058 8.517 1.00 98.38 85 CYS A C 1
ATOM 690 O O . CYS A 1 85 ? -22.398 -4.729 9.661 1.00 98.38 85 CYS A O 1
ATOM 692 N N . MET A 1 86 ? -23.988 -4.963 8.094 1.00 98.56 86 MET A N 1
ATOM 693 C CA . MET A 1 86 ? -25.064 -4.401 8.919 1.00 98.56 86 MET A CA 1
ATOM 694 C C . MET A 1 86 ? -25.366 -5.264 10.153 1.00 98.56 86 MET A C 1
ATOM 696 O O . MET A 1 86 ? -25.547 -4.732 11.247 1.00 98.56 86 MET A O 1
ATOM 700 N N . GLU A 1 87 ? -25.385 -6.591 10.007 1.00 98.06 87 GLU A N 1
ATOM 701 C CA . GLU A 1 87 ? -25.588 -7.524 11.122 1.00 98.06 87 GLU A CA 1
ATOM 702 C C . GLU A 1 87 ? -24.434 -7.494 12.130 1.00 98.06 87 GLU A C 1
ATOM 704 O O . GLU A 1 87 ? -24.665 -7.639 13.331 1.00 98.06 87 GLU A O 1
ATOM 709 N N . GLY A 1 88 ? -23.196 -7.290 11.671 1.00 98.00 88 GLY A N 1
ATOM 710 C CA . GLY A 1 88 ? -22.045 -7.071 12.544 1.00 98.00 88 GLY A CA 1
ATOM 711 C C . GLY A 1 88 ? -22.150 -5.759 13.318 1.00 98.00 88 GLY A C 1
ATOM 712 O O . GLY A 1 88 ? -21.953 -5.746 14.530 1.00 98.00 88 GLY A O 1
ATOM 713 N N . LEU A 1 89 ? -22.552 -4.672 12.654 1.00 98.31 89 LEU A N 1
ATOM 714 C CA . LEU A 1 89 ? -22.736 -3.368 13.300 1.00 98.31 89 LEU A CA 1
ATOM 715 C C . LEU A 1 89 ? -23.831 -3.376 14.377 1.00 98.31 89 LEU A C 1
ATOM 717 O O . LEU A 1 89 ? -23.694 -2.682 15.378 1.00 98.31 89 LEU A O 1
ATOM 721 N N . GLN A 1 90 ? -24.879 -4.195 14.232 1.00 97.69 90 GLN A N 1
ATOM 722 C CA . GLN A 1 90 ? -25.892 -4.376 15.284 1.00 97.69 90 GLN A CA 1
ATOM 723 C C . GLN A 1 90 ? -25.367 -5.081 16.543 1.00 97.69 90 GLN A C 1
ATOM 725 O O . GLN A 1 90 ? -26.000 -4.988 17.593 1.00 97.69 90 GLN A O 1
ATOM 730 N N . LYS A 1 91 ? -24.242 -5.798 16.444 1.00 97.62 91 LYS A N 1
ATOM 731 C CA . LYS A 1 91 ? -23.611 -6.519 17.561 1.00 97.62 91 LYS A CA 1
ATOM 732 C C . LYS A 1 91 ? -22.518 -5.706 18.249 1.00 97.62 91 LYS A C 1
ATOM 734 O O . LYS A 1 91 ? -21.932 -6.199 19.205 1.00 97.62 91 LYS A O 1
ATOM 739 N N . VAL A 1 92 ? -22.220 -4.502 17.762 1.00 97.19 92 VAL A N 1
ATOM 740 C CA . VAL A 1 92 ? -21.213 -3.637 18.374 1.00 97.19 92 VAL A CA 1
ATOM 741 C C . VAL A 1 92 ? -21.677 -3.213 19.764 1.00 97.19 92 VAL A C 1
ATOM 743 O O . VAL A 1 92 ? -22.728 -2.601 19.942 1.00 97.19 92 VAL A O 1
ATOM 746 N N . GLU A 1 93 ? -20.852 -3.516 20.755 1.00 93.75 93 GLU A N 1
ATOM 747 C CA . GLU A 1 93 ? -21.069 -3.193 22.155 1.00 93.75 93 GLU A CA 1
ATOM 748 C C . GLU A 1 93 ? -20.504 -1.801 22.439 1.00 93.75 93 GLU A C 1
ATOM 750 O O . GLU A 1 93 ? -19.474 -1.642 23.084 1.00 93.75 93 GLU A O 1
ATOM 755 N N . TYR A 1 94 ? -21.144 -0.757 21.918 1.00 94.56 94 TYR A N 1
ATOM 756 C CA . TYR A 1 94 ? -20.748 0.624 22.185 1.00 94.56 94 TYR A CA 1
ATOM 757 C C . TYR A 1 94 ? -21.985 1.514 22.280 1.00 94.56 94 TYR A C 1
ATOM 759 O O . TYR A 1 94 ? -22.829 1.458 21.394 1.00 94.56 94 TYR A O 1
ATOM 767 N N . PRO A 1 95 ? -22.150 2.328 23.332 1.00 92.19 95 PRO A N 1
ATOM 768 C CA . PRO A 1 95 ? -23.407 3.046 23.534 1.00 92.19 95 PRO A CA 1
ATOM 769 C C . PRO A 1 95 ? -23.531 4.341 22.718 1.00 92.19 95 PRO A C 1
ATOM 771 O O . PRO A 1 95 ? -24.648 4.802 22.508 1.00 92.19 95 PRO A O 1
ATOM 774 N N . ASN A 1 96 ? -22.418 4.948 22.289 1.00 94.62 96 ASN A N 1
ATOM 775 C CA . ASN A 1 96 ? -22.397 6.315 21.755 1.00 94.62 96 ASN A CA 1
ATOM 776 C C . ASN A 1 96 ? -21.951 6.368 20.282 1.00 94.62 96 ASN A C 1
ATOM 778 O O . ASN A 1 96 ? -20.907 6.936 19.958 1.00 94.62 96 ASN A O 1
ATOM 782 N N . PHE A 1 97 ? -22.700 5.718 19.387 1.00 97.88 97 PHE A N 1
ATOM 783 C CA . PHE A 1 97 ? -22.391 5.749 17.957 1.00 97.88 97 PHE A CA 1
ATOM 784 C C . PHE A 1 97 ? -23.623 5.851 17.059 1.00 97.88 97 PHE A C 1
ATOM 786 O O . PHE A 1 97 ? -24.718 5.410 17.407 1.00 97.88 97 PHE A O 1
ATOM 793 N N . GLU A 1 98 ? -23.412 6.395 15.863 1.00 98.19 98 GLU A N 1
ATOM 794 C CA . GLU A 1 98 ? -24.365 6.363 14.754 1.00 98.19 98 GLU A CA 1
ATOM 795 C C . GLU A 1 98 ? -23.774 5.599 13.563 1.00 98.19 98 GLU A C 1
ATOM 797 O O . GLU A 1 98 ? -22.555 5.496 13.413 1.00 98.19 98 GLU A O 1
ATOM 802 N N . VAL A 1 99 ? -24.636 5.102 12.675 1.00 98.75 99 VAL A N 1
ATOM 803 C CA . VAL A 1 99 ? -24.222 4.444 11.430 1.00 98.75 99 VAL A CA 1
ATOM 804 C C . VAL A 1 99 ? -24.770 5.215 10.236 1.00 98.75 99 VAL A C 1
ATOM 806 O O . VAL A 1 99 ? -25.978 5.430 10.110 1.00 98.75 99 VAL A O 1
ATOM 809 N N . ILE A 1 100 ? -23.873 5.599 9.332 1.00 98.88 100 ILE A N 1
ATOM 810 C CA . ILE A 1 100 ? -24.164 6.312 8.092 1.00 98.88 100 ILE A CA 1
ATOM 811 C C . ILE A 1 100 ? -23.746 5.427 6.924 1.00 98.88 100 ILE A C 1
ATOM 813 O O . ILE A 1 100 ? -22.566 5.139 6.740 1.00 98.88 100 ILE A O 1
ATOM 817 N N . VAL A 1 101 ? -24.706 5.040 6.090 1.00 98.81 101 VAL A N 1
ATOM 818 C CA . VAL A 1 101 ? -24.438 4.282 4.865 1.00 98.81 101 VAL A CA 1
ATOM 819 C C . VAL A 1 101 ? -24.540 5.220 3.673 1.00 98.81 101 VAL A C 1
ATOM 821 O O . VAL A 1 101 ? -25.587 5.816 3.428 1.00 98.81 101 VAL A O 1
ATOM 824 N N . VAL A 1 102 ? -23.460 5.353 2.909 1.00 98.69 102 VAL A N 1
ATOM 825 C CA . VAL A 1 102 ? -23.415 6.136 1.674 1.00 98.69 102 VAL A CA 1
ATOM 826 C C . VAL A 1 102 ? -23.508 5.188 0.484 1.00 98.69 102 VAL A C 1
ATOM 828 O O . VAL A 1 102 ? -22.541 4.516 0.125 1.00 98.69 102 VAL A O 1
ATOM 831 N N . ASN A 1 103 ? -24.680 5.155 -0.143 1.00 98.50 103 ASN A N 1
ATOM 832 C CA . ASN A 1 103 ? -24.910 4.465 -1.404 1.00 98.50 103 ASN A CA 1
ATOM 833 C C . ASN A 1 103 ? -24.451 5.355 -2.572 1.00 98.50 103 ASN A C 1
ATOM 835 O O . ASN A 1 103 ? -25.153 6.294 -2.961 1.00 98.50 103 ASN A O 1
ATOM 839 N N . ASP A 1 104 ? -23.293 5.044 -3.156 1.00 97.88 104 ASP A N 1
ATOM 840 C CA . ASP A 1 104 ? -22.673 5.796 -4.256 1.00 97.88 104 ASP A CA 1
ATOM 841 C C . ASP A 1 104 ? -23.225 5.381 -5.631 1.00 97.88 104 ASP A C 1
ATOM 843 O O . ASP A 1 104 ? -22.498 5.054 -6.570 1.00 97.88 104 ASP A O 1
ATOM 847 N N . GLY A 1 105 ? -24.551 5.386 -5.750 1.00 97.25 105 GLY A N 1
ATOM 848 C CA . GLY A 1 105 ? -25.256 5.186 -7.013 1.00 97.25 105 GLY A CA 1
ATOM 849 C C . GLY A 1 105 ? -25.384 3.722 -7.414 1.00 97.25 105 GLY A C 1
ATOM 850 O O . GLY A 1 105 ? -25.274 3.410 -8.600 1.00 97.25 105 GLY A O 1
ATOM 851 N N . SER A 1 106 ? -25.580 2.829 -6.441 1.00 97.44 106 SER A N 1
ATOM 852 C CA . SER A 1 106 ? -25.792 1.401 -6.691 1.00 97.44 106 SER A CA 1
ATOM 853 C C . SER A 1 106 ? -27.047 1.145 -7.521 1.00 97.44 106 SER A C 1
ATOM 855 O O . SER A 1 106 ? -28.040 1.869 -7.444 1.00 97.44 106 SER A O 1
ATOM 857 N N . THR A 1 107 ? -26.978 0.081 -8.311 1.00 97.06 107 THR A N 1
ATOM 858 C CA . THR A 1 107 ? -28.036 -0.392 -9.217 1.00 97.06 107 THR A CA 1
ATOM 859 C C . THR A 1 107 ? -28.620 -1.741 -8.795 1.00 97.06 107 THR A C 1
ATOM 861 O O . THR A 1 107 ? -29.556 -2.227 -9.422 1.00 97.06 107 THR A O 1
ATOM 864 N N . ASP A 1 108 ? -28.052 -2.354 -7.759 1.00 97.00 108 ASP A N 1
ATOM 865 C CA . ASP A 1 108 ? -28.509 -3.599 -7.153 1.00 97.00 108 ASP A CA 1
ATOM 866 C C . ASP A 1 108 ? -29.398 -3.337 -5.919 1.00 97.00 108 ASP A C 1
ATOM 868 O O . ASP A 1 108 ? -29.764 -2.199 -5.616 1.00 97.00 108 ASP A O 1
ATOM 872 N N . SER A 1 109 ? -29.751 -4.397 -5.186 1.00 96.69 109 SER A N 1
ATOM 873 C CA . SER A 1 109 ? -30.644 -4.336 -4.019 1.00 96.69 109 SER A CA 1
ATOM 874 C C . SER A 1 109 ? -30.017 -3.715 -2.758 1.00 96.69 109 SER A C 1
ATOM 876 O O . SER A 1 109 ? -30.573 -3.864 -1.673 1.00 96.69 109 SER A O 1
ATOM 878 N N . LEU A 1 110 ? -28.875 -3.019 -2.852 1.00 97.25 110 LEU A N 1
ATOM 879 C CA . LEU A 1 110 ? -28.177 -2.444 -1.696 1.00 97.25 110 LEU A CA 1
ATOM 880 C C . LEU A 1 110 ? -29.101 -1.576 -0.824 1.00 97.25 110 LEU A C 1
ATOM 882 O O . LEU A 1 110 ? -29.205 -1.798 0.380 1.00 97.25 110 LEU A O 1
ATOM 886 N N . ALA A 1 111 ? -29.788 -0.601 -1.427 1.00 96.06 111 ALA A N 1
ATOM 887 C CA . ALA A 1 111 ? -30.638 0.338 -0.690 1.00 96.06 111 ALA A CA 1
ATOM 888 C C . ALA A 1 111 ? -31.822 -0.361 0.001 1.00 96.06 111 ALA A C 1
ATOM 890 O O . ALA A 1 111 ? -32.188 0.009 1.116 1.00 96.06 111 ALA A O 1
ATOM 891 N N . GLU A 1 112 ? -32.388 -1.389 -0.638 1.00 97.12 112 GLU A N 1
ATOM 892 C CA . GLU A 1 112 ? -33.460 -2.211 -0.071 1.00 97.12 112 GLU A CA 1
ATOM 893 C C . GLU A 1 112 ? -32.973 -2.967 1.170 1.00 97.12 112 GLU A C 1
ATOM 895 O O . GLU A 1 112 ? -33.629 -2.918 2.209 1.00 97.12 112 GLU A O 1
ATOM 900 N N . ILE A 1 113 ? -31.799 -3.603 1.095 1.00 97.88 113 ILE A N 1
ATOM 901 C CA . ILE A 1 113 ? -31.209 -4.328 2.228 1.00 97.88 113 ILE A CA 1
ATOM 902 C C . ILE A 1 113 ? -30.923 -3.365 3.382 1.00 97.88 113 ILE A C 1
ATOM 904 O O . ILE A 1 113 ? -31.338 -3.619 4.508 1.00 97.88 113 ILE A O 1
ATOM 908 N N . VAL A 1 114 ? -30.265 -2.236 3.104 1.00 97.88 114 VAL A N 1
ATOM 909 C CA . VAL A 1 114 ? -29.866 -1.261 4.130 1.00 97.88 114 VAL A CA 1
ATOM 910 C C . VAL A 1 114 ? -31.077 -0.635 4.830 1.00 97.88 114 VAL A C 1
ATOM 912 O O . VAL A 1 114 ? -31.021 -0.384 6.030 1.00 97.88 114 VAL A O 1
ATOM 915 N N . SER A 1 115 ? -32.199 -0.444 4.125 1.00 96.56 115 SER A N 1
ATOM 916 C CA . SER A 1 115 ? -33.430 0.119 4.708 1.00 96.56 115 SER A CA 1
ATOM 917 C C . SER A 1 115 ? -34.059 -0.729 5.826 1.00 96.56 115 SER A C 1
ATOM 919 O O . SER A 1 115 ? -34.915 -0.235 6.556 1.00 96.56 115 SER A O 1
ATOM 921 N N . GLN A 1 116 ? -33.629 -1.987 5.978 1.00 97.50 116 GLN A N 1
ATOM 922 C CA . GLN A 1 116 ? -34.081 -2.905 7.030 1.00 97.50 116 GLN A CA 1
ATOM 923 C C . GLN A 1 116 ? -33.382 -2.655 8.378 1.00 97.50 116 GLN A C 1
ATOM 925 O O . GLN A 1 116 ? -33.785 -3.229 9.388 1.00 97.50 116 GLN A O 1
ATOM 930 N N . TYR A 1 117 ? -32.346 -1.811 8.403 1.00 97.81 117 TYR A N 1
ATOM 931 C CA . TYR A 1 117 ? -31.509 -1.556 9.572 1.00 97.81 117 TYR A CA 1
ATOM 932 C C . TYR A 1 117 ? -31.676 -0.110 10.070 1.00 97.81 117 TYR A C 1
ATOM 934 O O . TYR A 1 117 ? -31.973 0.787 9.276 1.00 97.81 117 TYR A O 1
ATOM 942 N N . PRO A 1 118 ? -31.475 0.153 11.376 1.00 95.94 118 PRO A N 1
ATOM 943 C CA . PRO A 1 118 ? -31.628 1.481 11.969 1.00 95.94 118 PRO A CA 1
ATOM 944 C C . PRO A 1 118 ? -30.408 2.369 11.672 1.00 95.94 118 PRO A C 1
ATOM 946 O O . PRO A 1 118 ? -29.652 2.736 12.567 1.00 95.94 118 PRO A O 1
ATOM 949 N N . VAL A 1 119 ? -30.196 2.691 10.397 1.00 97.62 119 VAL A N 1
ATOM 950 C CA . VAL A 1 119 ? -29.035 3.449 9.915 1.00 97.62 119 VAL A CA 1
ATOM 951 C C . VAL A 1 119 ? -29.466 4.647 9.077 1.00 97.62 119 VAL A C 1
ATOM 953 O O . VAL A 1 119 ? -30.553 4.679 8.494 1.00 97.62 119 VAL A O 1
ATOM 956 N N . ARG A 1 120 ? -28.590 5.643 8.959 1.00 98.31 120 ARG A N 1
ATOM 957 C CA . ARG A 1 120 ? -28.809 6.793 8.083 1.00 98.31 120 ARG A CA 1
ATOM 958 C C . ARG A 1 120 ? -28.308 6.488 6.674 1.00 98.31 120 ARG A C 1
ATOM 960 O O . ARG A 1 120 ? -27.114 6.582 6.401 1.00 98.31 120 ARG A O 1
ATOM 967 N N . LEU A 1 121 ? -29.222 6.165 5.762 1.00 98.44 121 LEU A N 1
ATOM 968 C CA . LEU A 1 121 ? -28.902 5.948 4.349 1.00 98.44 121 LEU A CA 1
ATOM 969 C C . LEU A 1 121 ? -28.844 7.275 3.569 1.00 98.44 121 LEU A C 1
ATOM 971 O O . LEU A 1 121 ? -29.811 8.035 3.534 1.00 98.44 121 LEU A O 1
ATOM 975 N N . ILE A 1 122 ? -27.725 7.531 2.891 1.00 98.50 122 ILE A N 1
ATOM 976 C CA . ILE A 1 122 ? -27.509 8.670 1.993 1.00 98.50 122 ILE A CA 1
ATOM 977 C C . ILE A 1 122 ? -27.261 8.141 0.583 1.00 98.50 122 ILE A C 1
ATOM 979 O O . ILE A 1 122 ? -26.311 7.401 0.349 1.00 98.50 122 ILE A O 1
ATOM 983 N N . ASN A 1 123 ? -28.087 8.559 -0.375 1.00 98.12 123 ASN A N 1
ATOM 984 C CA . ASN A 1 123 ? -27.926 8.192 -1.780 1.00 98.12 123 ASN A CA 1
ATOM 985 C C . ASN A 1 123 ? -27.228 9.317 -2.552 1.00 98.12 123 ASN A C 1
ATOM 987 O O . ASN A 1 123 ? -27.644 10.476 -2.480 1.00 98.12 123 ASN A O 1
ATOM 991 N N . THR A 1 124 ? -26.199 8.979 -3.328 1.00 97.25 124 THR A N 1
ATOM 992 C CA . THR A 1 124 ? -25.519 9.908 -4.240 1.00 97.25 124 THR A CA 1
ATOM 993 C C . THR A 1 124 ? -25.371 9.309 -5.637 1.00 97.25 124 THR A C 1
ATOM 995 O O . THR A 1 124 ? -25.344 8.094 -5.780 1.00 97.25 124 THR A O 1
ATOM 998 N N . PRO A 1 125 ? -25.234 10.122 -6.699 1.00 96.94 125 PRO A N 1
ATOM 999 C CA . PRO A 1 125 ? -24.729 9.624 -7.978 1.00 96.94 125 PRO A CA 1
ATOM 1000 C C . PRO A 1 125 ? -23.305 9.076 -7.814 1.00 96.94 125 PRO A C 1
ATOM 1002 O O . PRO A 1 125 ? -22.552 9.635 -7.015 1.00 96.94 125 PRO A O 1
ATOM 1005 N N . ASN A 1 126 ? -22.920 8.068 -8.610 1.00 97.31 126 ASN A N 1
ATOM 1006 C CA . ASN A 1 126 ? -21.597 7.438 -8.517 1.00 97.31 126 ASN A CA 1
ATOM 1007 C C . ASN A 1 126 ? -20.455 8.428 -8.788 1.00 97.31 126 ASN A C 1
ATOM 1009 O O . ASN A 1 126 ? -20.155 8.797 -9.935 1.00 97.31 126 ASN A O 1
ATOM 1013 N N . ARG A 1 127 ? -19.763 8.820 -7.720 1.00 96.06 127 ARG A N 1
ATOM 1014 C CA . ARG A 1 127 ? -18.601 9.720 -7.761 1.00 96.06 127 ARG A CA 1
ATOM 1015 C C . ARG A 1 127 ? -17.310 9.047 -7.291 1.00 96.06 127 ARG A C 1
ATOM 1017 O O . ARG A 1 127 ? -16.251 9.667 -7.387 1.00 96.06 127 ARG A O 1
ATOM 1024 N N . GLY A 1 128 ? -17.368 7.777 -6.905 1.00 96.38 128 GLY A N 1
ATOM 1025 C CA . GLY A 1 128 ? -16.244 6.974 -6.444 1.00 96.38 128 GLY A CA 1
ATOM 1026 C C . GLY A 1 128 ? -16.024 7.052 -4.932 1.00 96.38 128 GLY A C 1
ATOM 1027 O O . GLY A 1 128 ? -16.525 7.951 -4.253 1.00 96.38 128 GLY A O 1
ATOM 1028 N N . LEU A 1 129 ? -15.203 6.124 -4.435 1.00 96.38 129 LEU A N 1
ATOM 1029 C CA . LEU A 1 129 ? -14.989 5.843 -3.011 1.00 96.38 129 LEU A CA 1
ATOM 1030 C C . LEU A 1 129 ? -14.646 7.082 -2.169 1.00 96.38 129 LEU A C 1
ATOM 1032 O O . LEU A 1 129 ? -15.368 7.376 -1.220 1.00 96.38 129 LEU A O 1
ATOM 1036 N N . SER A 1 130 ? -13.634 7.872 -2.552 1.00 97.69 130 SER A N 1
ATOM 1037 C CA . SER A 1 130 ? -13.277 9.105 -1.828 1.00 97.69 130 SER A CA 1
ATOM 1038 C C . SER A 1 130 ? -14.440 10.088 -1.698 1.00 97.69 130 SER A C 1
ATOM 1040 O O . SER A 1 130 ? -14.614 10.736 -0.667 1.00 97.69 130 SER A O 1
ATOM 1042 N N . SER A 1 131 ? -15.253 10.225 -2.751 1.00 98.06 131 SER A N 1
ATOM 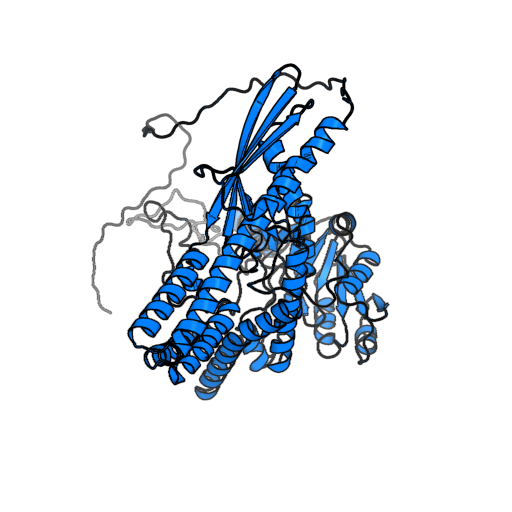1043 C CA . SER A 1 131 ? -16.404 11.132 -2.731 1.00 98.06 131 SER A CA 1
ATOM 1044 C C . SER A 1 131 ? -17.479 10.637 -1.768 1.00 98.06 131 SER A C 1
ATOM 1046 O O . SER A 1 131 ? -18.060 11.451 -1.050 1.00 98.06 131 SER A O 1
ATOM 1048 N N . ALA A 1 132 ? -17.711 9.322 -1.727 1.00 98.25 132 ALA A N 1
ATOM 1049 C CA . ALA A 1 132 ? -18.627 8.690 -0.785 1.00 98.25 132 ALA A CA 1
ATOM 1050 C C . ALA A 1 132 ? -18.144 8.856 0.666 1.00 98.25 132 ALA A C 1
ATOM 1052 O O . ALA A 1 132 ? -18.907 9.346 1.501 1.00 98.25 132 ALA A O 1
ATOM 1053 N N . ARG A 1 133 ? -16.855 8.590 0.941 1.00 98.38 133 ARG A N 1
ATOM 1054 C CA . ARG A 1 133 ? -16.233 8.799 2.263 1.00 98.38 133 ARG A CA 1
ATOM 1055 C C . ARG A 1 133 ? -16.395 10.240 2.734 1.00 98.38 133 ARG A C 1
ATOM 1057 O O . ARG A 1 133 ? -16.867 10.484 3.839 1.00 98.38 133 ARG A O 1
ATOM 1064 N N . ASN A 1 134 ? -16.143 11.207 1.852 1.00 98.56 134 ASN A N 1
ATOM 1065 C CA . ASN A 1 134 ? -16.348 12.623 2.154 1.00 98.56 134 ASN A CA 1
ATOM 1066 C C . ASN A 1 134 ? -17.817 13.001 2.388 1.00 98.56 134 ASN A C 1
ATOM 1068 O O . ASN A 1 134 ? -18.098 13.924 3.151 1.00 98.56 134 ASN A O 1
ATOM 1072 N N . THR A 1 135 ? -18.767 12.360 1.704 1.00 98.62 135 THR A N 1
ATOM 1073 C CA . THR A 1 135 ? -20.196 12.556 1.980 1.00 98.62 135 THR A CA 1
ATOM 1074 C C . THR A 1 135 ? -20.548 12.044 3.375 1.00 98.62 135 THR A C 1
ATOM 1076 O O . THR A 1 135 ? -21.205 12.770 4.118 1.00 98.62 135 THR A O 1
ATOM 1079 N N . GLY A 1 136 ? -20.060 10.860 3.755 1.00 98.31 136 GLY A N 1
ATOM 1080 C CA . GLY A 1 136 ? -20.257 10.305 5.095 1.00 98.31 136 GLY A CA 1
ATOM 1081 C C . GLY A 1 136 ? -19.626 11.173 6.184 1.00 98.31 136 GLY A C 1
ATOM 1082 O O . GLY A 1 136 ? -20.319 11.591 7.103 1.00 98.31 136 GLY A O 1
ATOM 1083 N N . MET A 1 137 ? -18.361 11.568 6.017 1.00 98.00 137 MET A N 1
ATOM 1084 C CA . MET A 1 137 ? -17.648 12.481 6.922 1.00 98.00 137 MET A CA 1
ATOM 1085 C C . MET A 1 137 ? -18.397 13.798 7.170 1.00 98.00 137 MET A C 1
ATOM 1087 O O . MET A 1 137 ? -18.430 14.295 8.290 1.00 98.00 137 MET A O 1
ATOM 1091 N N . ARG A 1 138 ? -18.990 14.398 6.128 1.00 98.19 138 ARG A N 1
ATOM 1092 C CA . ARG A 1 138 ? -19.753 15.653 6.273 1.00 98.19 138 ARG A CA 1
ATOM 1093 C C . ARG A 1 138 ? -21.090 15.454 6.979 1.00 98.19 138 ARG A C 1
ATOM 1095 O O . ARG A 1 138 ? -21.603 16.406 7.555 1.00 98.19 138 ARG A O 1
ATOM 1102 N N . ALA A 1 139 ? -21.662 14.257 6.887 1.00 98.25 139 ALA A N 1
ATOM 1103 C CA . ALA A 1 139 ? -22.915 13.907 7.540 1.00 98.25 139 ALA A CA 1
ATOM 1104 C C . ALA A 1 139 ? -22.730 13.442 8.995 1.00 98.25 139 ALA A C 1
ATOM 1106 O O . ALA A 1 139 ? -23.717 13.454 9.727 1.00 98.25 139 ALA A O 1
ATOM 1107 N N . ALA A 1 140 ? -21.509 13.051 9.372 1.00 98.31 140 ALA A N 1
ATOM 1108 C CA . ALA A 1 140 ? -21.120 12.577 10.695 1.00 98.31 140 ALA A CA 1
ATOM 1109 C C . ALA A 1 140 ? -21.186 13.672 11.769 1.00 98.31 140 ALA A C 1
ATOM 1111 O O . ALA A 1 140 ? -20.638 14.768 11.579 1.00 98.31 140 ALA A O 1
ATOM 1112 N N . ASN A 1 141 ? -21.810 13.331 12.899 1.00 96.75 141 ASN A N 1
ATOM 1113 C CA . ASN A 1 141 ? -21.894 14.154 14.105 1.00 96.75 141 ASN A CA 1
ATOM 1114 C C . ASN A 1 141 ? -20.802 13.823 15.132 1.00 96.75 141 ASN A C 1
ATOM 1116 O O . ASN A 1 141 ? -20.412 14.703 15.894 1.00 96.75 141 ASN A O 1
ATOM 1120 N N . GLY A 1 142 ? -20.276 12.597 15.105 1.00 97.56 142 GLY A N 1
ATOM 1121 C CA . GLY A 1 142 ? -19.295 12.108 16.060 1.00 97.56 142 GLY A CA 1
ATOM 1122 C C . GLY A 1 142 ? -17.959 12.845 16.009 1.00 97.56 142 GLY A C 1
ATOM 1123 O O . GLY A 1 142 ? -17.502 13.324 14.964 1.00 97.56 142 GLY A O 1
ATOM 1124 N N . GLU A 1 143 ? -17.297 12.891 17.161 1.00 97.75 143 GLU A N 1
ATOM 1125 C CA . GLU A 1 143 ? -15.931 13.396 17.317 1.00 97.75 143 GLU A CA 1
ATOM 1126 C C . GLU A 1 143 ? -14.927 12.551 16.519 1.00 97.75 143 GLU A C 1
ATOM 1128 O O . GLU A 1 143 ? -13.909 13.056 16.033 1.00 97.75 143 GLU A O 1
ATOM 1133 N N . ILE A 1 144 ? -15.241 11.265 16.350 1.00 98.69 144 ILE A N 1
ATOM 1134 C CA . ILE A 1 144 ? -14.470 10.292 15.580 1.00 98.69 144 ILE A CA 1
ATOM 1135 C C . ILE A 1 144 ? -15.320 9.802 14.406 1.00 98.69 144 ILE A C 1
ATOM 1137 O O . ILE A 1 144 ? -16.493 9.470 14.558 1.00 98.69 144 ILE A O 1
ATOM 1141 N N . VAL A 1 145 ? -14.708 9.709 13.227 1.00 98.81 145 VAL A N 1
ATOM 1142 C CA . VAL A 1 145 ? -15.302 9.090 12.038 1.00 98.81 145 VAL A CA 1
ATOM 1143 C C . VAL A 1 145 ? -14.585 7.772 11.781 1.00 98.81 145 VAL A C 1
ATOM 1145 O O . VAL A 1 145 ? -13.397 7.777 11.457 1.00 98.81 145 VAL A O 1
ATOM 1148 N N . ALA A 1 146 ? -15.299 6.656 11.922 1.00 98.81 146 ALA A N 1
ATOM 1149 C CA . ALA A 1 146 ? -14.786 5.311 11.681 1.00 98.81 146 ALA A CA 1
ATOM 1150 C C . ALA A 1 146 ? -15.303 4.782 10.339 1.00 98.81 146 ALA A C 1
ATOM 1152 O O . ALA A 1 146 ? -16.507 4.663 10.138 1.00 98.81 146 ALA A O 1
ATOM 1153 N N . TYR A 1 147 ? -14.407 4.469 9.411 1.00 98.69 147 TYR A N 1
ATOM 1154 C CA . TYR A 1 147 ? -14.742 3.874 8.123 1.00 98.69 147 TYR A CA 1
ATOM 1155 C C . TYR A 1 147 ? -14.623 2.354 8.184 1.00 98.69 147 TYR A C 1
ATOM 1157 O O . TYR A 1 147 ? -13.614 1.820 8.653 1.00 98.69 147 TYR A O 1
ATOM 1165 N N . ILE A 1 148 ? -15.639 1.685 7.646 1.00 98.50 148 ILE A N 1
ATOM 1166 C CA . ILE A 1 148 ? -15.650 0.246 7.383 1.00 98.50 148 ILE A CA 1
ATOM 1167 C C . ILE A 1 148 ? -16.221 0.004 5.981 1.00 98.50 148 ILE A C 1
ATOM 1169 O O . ILE A 1 148 ? -17.163 0.684 5.562 1.00 98.50 148 ILE A O 1
ATOM 1173 N N . ASP A 1 149 ? -15.616 -0.915 5.231 1.00 97.31 149 ASP A N 1
ATOM 1174 C CA . ASP A 1 149 ? -16.079 -1.251 3.880 1.00 97.31 149 ASP A CA 1
ATOM 1175 C C . ASP A 1 149 ? -17.315 -2.177 3.937 1.00 97.31 149 ASP A C 1
ATOM 1177 O O . ASP A 1 149 ? -17.569 -2.860 4.930 1.00 97.31 149 ASP A O 1
ATOM 1181 N N . ASP A 1 150 ? -18.110 -2.193 2.865 1.00 97.00 150 ASP A N 1
ATOM 1182 C CA . ASP A 1 150 ? -19.352 -2.976 2.758 1.00 97.00 150 ASP A CA 1
ATOM 1183 C C . ASP A 1 150 ? -19.137 -4.494 2.632 1.00 97.00 150 ASP A C 1
ATOM 1185 O O . ASP A 1 150 ? -20.091 -5.274 2.705 1.00 97.00 150 ASP A O 1
ATOM 1189 N N . ASP A 1 151 ? -17.891 -4.918 2.439 1.00 96.75 151 ASP A N 1
ATOM 1190 C CA . ASP A 1 151 ? -17.417 -6.295 2.483 1.00 96.75 151 ASP A CA 1
ATOM 1191 C C . ASP A 1 151 ? -16.640 -6.613 3.774 1.00 96.75 151 ASP A C 1
ATOM 1193 O O . ASP A 1 151 ? -15.896 -7.594 3.823 1.00 96.75 151 ASP A O 1
ATOM 1197 N N . ALA A 1 152 ? -16.863 -5.842 4.845 1.00 97.94 152 ALA A N 1
ATOM 1198 C CA . ALA A 1 152 ? -16.365 -6.131 6.186 1.00 97.94 152 ALA A CA 1
ATOM 1199 C C . ALA A 1 152 ? -17.431 -6.003 7.282 1.00 97.94 152 ALA A C 1
ATOM 1201 O O . ALA A 1 152 ? -18.412 -5.276 7.148 1.00 97.94 152 ALA A O 1
ATOM 1202 N N . PHE A 1 153 ? -17.202 -6.683 8.404 1.00 98.12 153 PHE A N 1
ATOM 1203 C CA . PHE A 1 153 ? -18.002 -6.570 9.621 1.00 98.12 153 PHE A CA 1
ATOM 1204 C C . PHE A 1 153 ? -17.098 -6.485 10.866 1.00 98.12 153 PHE A C 1
ATOM 1206 O O . PHE A 1 153 ? -16.037 -7.112 10.891 1.00 98.12 153 PHE A O 1
ATOM 1213 N N . PRO A 1 154 ? -17.459 -5.689 11.889 1.00 98.12 154 PRO A N 1
ATOM 1214 C CA . PRO A 1 154 ? -16.579 -5.414 13.026 1.00 98.12 154 PRO A CA 1
ATOM 1215 C C . PRO A 1 154 ? -16.691 -6.451 14.149 1.00 98.12 154 PRO A C 1
ATOM 1217 O O . PRO A 1 154 ? -17.757 -7.038 14.341 1.00 98.12 154 PRO A O 1
ATOM 1220 N N . ASP A 1 155 ? -15.617 -6.610 14.935 1.00 96.75 155 ASP A N 1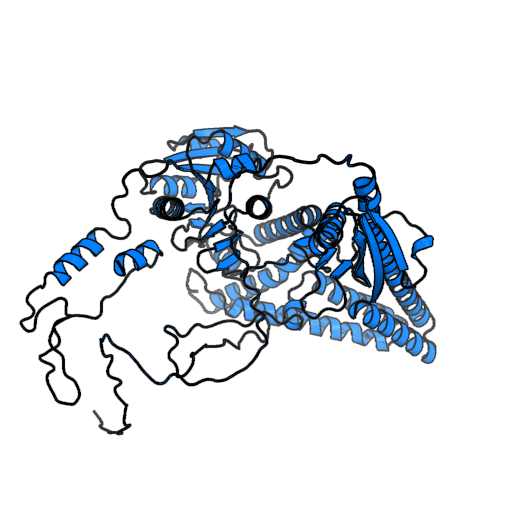
ATOM 1221 C CA . ASP A 1 155 ? -15.682 -7.240 16.265 1.00 96.75 155 ASP A CA 1
ATOM 1222 C C . ASP A 1 155 ? -16.674 -6.501 17.182 1.00 96.75 155 ASP A C 1
ATOM 1224 O O . ASP A 1 155 ? -16.747 -5.269 17.109 1.00 96.75 155 ASP A O 1
ATOM 1228 N N . PRO A 1 156 ? -17.421 -7.194 18.068 1.00 95.69 156 PRO A N 1
ATOM 1229 C CA . PRO A 1 156 ? -18.319 -6.537 19.018 1.00 95.69 156 PRO A CA 1
ATOM 1230 C C . PRO A 1 156 ? -17.654 -5.418 19.834 1.00 95.69 156 PRO A C 1
ATOM 1232 O O . PRO A 1 156 ? -18.284 -4.396 20.095 1.00 95.69 156 PRO A O 1
ATOM 1235 N N . HIS A 1 157 ? -16.369 -5.545 20.173 1.00 93.94 157 HIS A N 1
ATOM 1236 C CA . HIS A 1 157 ? -15.623 -4.545 20.942 1.00 93.94 157 HIS A CA 1
ATOM 1237 C C . HIS A 1 157 ? -14.826 -3.558 20.076 1.00 93.94 157 HIS A C 1
ATOM 1239 O O . HIS A 1 157 ? -14.077 -2.738 20.613 1.00 93.94 157 HIS A O 1
ATOM 1245 N N . TRP A 1 158 ? -14.972 -3.597 18.748 1.00 97.00 158 TRP A N 1
ATOM 1246 C CA . TRP A 1 158 ? -14.197 -2.781 17.806 1.00 97.00 158 TRP A CA 1
ATOM 1247 C C . TRP A 1 158 ? -14.201 -1.288 18.166 1.00 97.00 158 TRP A C 1
ATOM 1249 O O . TRP A 1 158 ? -13.139 -0.677 18.312 1.00 97.00 158 TRP A O 1
ATOM 1259 N N . LEU A 1 159 ? -15.387 -0.711 18.396 1.00 96.88 159 LEU A N 1
ATOM 1260 C CA . LEU A 1 159 ? -15.520 0.698 18.775 1.00 96.88 159 LEU A CA 1
ATOM 1261 C C . LEU A 1 159 ? -15.004 0.994 20.189 1.00 96.88 159 LEU A C 1
ATOM 1263 O O . LEU A 1 159 ? -14.485 2.085 20.414 1.00 96.88 159 LEU A O 1
ATOM 1267 N N . GLN A 1 160 ? -15.082 0.040 21.126 1.00 94.00 160 GLN A N 1
ATOM 1268 C CA . GLN A 1 160 ? -14.509 0.217 22.466 1.00 94.00 160 GLN A CA 1
ATOM 1269 C C . GLN A 1 160 ? -12.985 0.347 22.401 1.00 94.00 160 GLN A C 1
ATOM 1271 O O . GLN A 1 160 ? -12.425 1.250 23.021 1.00 94.00 160 GLN A O 1
ATOM 1276 N N . TYR A 1 161 ? -12.313 -0.491 21.604 1.00 94.50 161 TYR A N 1
ATOM 1277 C CA . TYR A 1 161 ? -10.864 -0.401 21.412 1.00 94.50 161 TYR A CA 1
ATOM 1278 C C . TYR A 1 161 ? -10.444 0.874 20.678 1.00 94.50 161 TYR A C 1
ATOM 1280 O O . TYR A 1 161 ? -9.472 1.512 21.083 1.00 94.50 161 TYR A O 1
ATOM 1288 N N . LEU A 1 162 ? -11.189 1.296 19.650 1.00 96.00 162 LEU A N 1
ATOM 1289 C CA . LEU A 1 162 ? -10.934 2.578 18.986 1.00 96.00 162 LEU A CA 1
ATOM 1290 C C . LEU A 1 162 ? -11.092 3.752 19.958 1.00 96.00 162 LEU A C 1
ATOM 1292 O O . LEU A 1 162 ? -10.187 4.578 20.065 1.00 96.00 162 LEU A O 1
ATOM 1296 N N . ALA A 1 163 ? -12.201 3.807 20.699 1.00 94.88 163 ALA A N 1
ATOM 1297 C CA . ALA A 1 163 ? -12.442 4.842 21.700 1.00 94.88 163 ALA A CA 1
ATOM 1298 C C . ALA A 1 163 ? -11.333 4.865 22.755 1.00 94.88 163 ALA A C 1
ATOM 1300 O O . ALA A 1 163 ? -10.758 5.917 23.018 1.00 94.88 163 ALA A O 1
ATOM 1301 N N . HIS A 1 164 ? -10.975 3.699 23.301 1.00 91.25 164 HIS A N 1
ATOM 1302 C CA . HIS A 1 164 ? -9.893 3.567 24.268 1.00 91.25 164 HIS A CA 1
ATOM 1303 C C . HIS A 1 164 ? -8.574 4.129 23.726 1.00 91.25 164 HIS A C 1
ATOM 1305 O O . HIS A 1 164 ? -7.907 4.911 24.407 1.00 91.25 164 HIS A O 1
ATOM 1311 N N . ALA A 1 165 ? -8.213 3.781 22.492 1.00 93.00 165 ALA A N 1
ATOM 1312 C CA . ALA A 1 165 ? -6.977 4.234 21.877 1.00 93.00 165 ALA A CA 1
ATOM 1313 C C . ALA A 1 165 ? -6.983 5.753 21.601 1.00 93.00 165 ALA A C 1
ATOM 1315 O O . ALA A 1 165 ? -5.977 6.421 21.837 1.00 93.00 165 ALA A O 1
ATOM 1316 N N . PHE A 1 166 ? -8.113 6.337 21.182 1.00 95.00 166 PHE A N 1
ATOM 1317 C CA . PHE A 1 166 ? -8.244 7.790 21.006 1.00 95.00 166 PHE A CA 1
ATOM 1318 C C . PHE A 1 166 ? -8.258 8.562 22.330 1.00 95.00 166 PHE A C 1
ATOM 1320 O O . PHE A 1 166 ? -7.741 9.676 22.386 1.00 95.00 166 PHE A O 1
ATOM 1327 N N . THR A 1 167 ? -8.828 8.009 23.399 1.00 92.19 167 THR A N 1
ATOM 1328 C CA . THR A 1 167 ? -8.833 8.662 24.717 1.00 92.19 167 THR A CA 1
ATOM 1329 C C . THR A 1 167 ? -7.440 8.663 25.354 1.00 92.19 167 THR A C 1
ATOM 1331 O O . THR A 1 167 ? -7.104 9.595 26.078 1.00 92.19 167 THR A O 1
ATOM 1334 N N . ASN A 1 168 ? -6.609 7.658 25.061 1.00 90.31 168 ASN A N 1
ATOM 1335 C CA . ASN A 1 168 ? -5.269 7.513 25.642 1.00 90.31 168 ASN A CA 1
ATOM 1336 C C . ASN A 1 168 ? -4.129 7.993 24.726 1.00 90.31 168 ASN A C 1
ATOM 1338 O O . ASN A 1 168 ? -2.961 7.810 25.063 1.00 90.31 168 ASN A O 1
ATOM 1342 N N . SER A 1 169 ? -4.432 8.613 23.582 1.00 93.38 169 SER A N 1
ATOM 1343 C CA . SER A 1 169 ? -3.413 9.106 22.651 1.00 93.38 169 SER A CA 1
ATOM 1344 C C . SER A 1 169 ? -3.829 10.387 21.928 1.00 93.38 169 SER A C 1
ATOM 1346 O O . SER A 1 169 ? -5.004 10.734 21.809 1.00 93.38 169 SER A O 1
ATOM 1348 N N . THR A 1 170 ? -2.845 11.085 21.367 1.00 96.00 170 THR A N 1
ATOM 1349 C CA . THR A 1 170 ? -3.057 12.256 20.503 1.00 96.00 170 THR A CA 1
ATOM 1350 C C . THR A 1 170 ? -3.065 11.896 19.016 1.00 96.00 170 THR A C 1
ATOM 1352 O O . THR A 1 170 ? -2.991 12.784 18.166 1.00 96.00 170 THR A O 1
ATOM 1355 N N . HIS A 1 171 ? -3.172 10.604 18.677 1.00 98.00 171 HIS A N 1
ATOM 1356 C CA . HIS A 1 171 ? -3.216 10.158 17.288 1.00 98.00 171 HIS A CA 1
ATOM 1357 C C . HIS A 1 171 ? -4.391 10.798 16.542 1.00 98.00 171 HIS A C 1
ATOM 1359 O O . HIS A 1 171 ? -5.499 10.946 17.067 1.00 98.00 171 HIS A O 1
ATOM 1365 N N . ALA A 1 172 ? -4.136 11.183 15.293 1.00 98.38 172 ALA A N 1
ATOM 1366 C CA . ALA A 1 172 ? -5.144 11.758 14.411 1.00 98.38 172 ALA A CA 1
ATOM 1367 C C . ALA A 1 172 ? -6.038 10.689 13.783 1.00 98.38 172 ALA A C 1
ATOM 1369 O O . ALA A 1 172 ? -7.207 10.951 13.505 1.00 98.38 172 ALA A O 1
ATOM 1370 N N . GLY A 1 173 ? -5.496 9.491 13.575 1.00 98.38 173 GLY A N 1
ATOM 1371 C CA . GLY A 1 173 ? -6.240 8.323 13.130 1.00 98.38 173 GLY A CA 1
ATOM 1372 C C . GLY A 1 173 ? -5.730 7.056 13.783 1.00 98.38 173 GLY A C 1
ATOM 1373 O O . GLY A 1 173 ? -4.577 7.015 14.191 1.00 98.38 173 GLY A O 1
ATOM 1374 N N . ILE A 1 174 ? -6.592 6.055 13.907 1.00 98.44 174 ILE A N 1
ATOM 1375 C CA . ILE A 1 174 ? -6.298 4.747 14.487 1.00 98.44 174 ILE A CA 1
ATOM 1376 C C . ILE A 1 174 ? -6.980 3.694 13.621 1.00 98.44 174 ILE A C 1
ATOM 1378 O O . ILE A 1 174 ? -8.150 3.832 13.269 1.00 98.44 174 ILE A O 1
ATOM 1382 N N . GLY A 1 175 ? -6.239 2.655 13.256 1.00 97.12 175 GLY A N 1
ATOM 1383 C CA . GLY A 1 175 ? -6.776 1.483 12.567 1.00 97.12 175 GLY A CA 1
ATOM 1384 C C . GLY A 1 175 ? -6.447 0.203 13.319 1.00 97.12 175 GLY A C 1
ATOM 1385 O O . GLY A 1 175 ? -5.832 0.230 14.387 1.00 97.12 175 GLY A O 1
ATOM 1386 N N . GLY A 1 176 ? -6.817 -0.927 12.732 1.00 95.69 176 GLY A N 1
ATOM 1387 C CA . GLY A 1 176 ? -6.477 -2.237 13.267 1.00 95.69 176 GLY A CA 1
ATOM 1388 C C . GLY A 1 176 ? -6.392 -3.309 12.181 1.00 95.69 176 GLY A C 1
ATOM 1389 O O . GLY A 1 176 ? -6.362 -3.002 10.985 1.00 95.69 176 GLY A O 1
ATOM 1390 N N . PRO A 1 177 ? -6.295 -4.588 12.572 1.00 94.81 177 PRO A N 1
ATOM 1391 C CA . PRO A 1 177 ? -6.188 -5.691 11.625 1.00 94.81 177 PRO A CA 1
ATOM 1392 C C . PRO A 1 177 ? -7.434 -5.882 10.748 1.00 94.81 177 PRO A C 1
ATOM 1394 O O . PRO A 1 177 ? -8.562 -5.629 11.170 1.00 94.81 177 PRO A O 1
ATOM 1397 N N . ASN A 1 178 ? -7.211 -6.421 9.546 1.00 94.31 178 ASN A N 1
ATOM 1398 C CA . ASN A 1 178 ? -8.253 -6.873 8.622 1.00 94.31 178 ASN A CA 1
ATOM 1399 C C . ASN A 1 178 ? -8.140 -8.391 8.491 1.00 94.31 178 ASN A C 1
ATOM 1401 O O . ASN A 1 178 ? -7.239 -8.900 7.819 1.00 94.31 178 ASN A O 1
ATOM 1405 N N . ILE A 1 179 ? -9.005 -9.121 9.185 1.00 93.44 179 ILE A N 1
ATOM 1406 C CA . ILE A 1 179 ? -8.914 -10.576 9.310 1.00 93.44 179 ILE A CA 1
ATOM 1407 C C . ILE A 1 179 ? -9.867 -11.223 8.311 1.00 93.44 179 ILE A C 1
ATOM 1409 O O . ILE A 1 179 ? -11.033 -10.867 8.231 1.00 93.44 179 ILE A O 1
ATOM 1413 N N . SER A 1 180 ? -9.409 -12.203 7.539 1.00 92.38 180 SER A N 1
ATOM 1414 C CA . SER A 1 180 ? -10.319 -12.935 6.652 1.00 92.38 180 SER A CA 1
ATOM 1415 C C . SER A 1 180 ? -11.241 -13.846 7.472 1.00 92.38 180 SER A C 1
ATOM 1417 O O . SER A 1 180 ? -10.728 -14.639 8.271 1.00 92.38 180 SER A O 1
ATOM 1419 N N . PRO A 1 181 ? -12.572 -13.773 7.294 1.00 92.56 181 PRO A N 1
ATOM 1420 C CA . PRO A 1 181 ? -13.490 -14.644 8.013 1.00 92.56 181 PRO A CA 1
ATOM 1421 C C . PRO A 1 181 ? -13.330 -16.106 7.576 1.00 92.56 181 PRO A C 1
ATOM 1423 O O . PRO A 1 181 ? -12.900 -16.428 6.462 1.00 92.56 181 PRO A O 1
ATOM 1426 N N . ALA A 1 182 ? -13.657 -17.022 8.484 1.00 88.75 182 ALA A N 1
ATOM 1427 C CA . ALA A 1 182 ? -13.715 -18.440 8.162 1.00 88.75 182 ALA A CA 1
ATOM 1428 C C . ALA A 1 182 ? -14.983 -18.740 7.348 1.00 88.75 182 ALA A C 1
ATOM 1430 O O . ALA A 1 182 ? -16.045 -18.196 7.626 1.00 88.75 182 ALA A O 1
ATOM 1431 N N . GLY A 1 183 ? -14.890 -19.653 6.378 1.00 86.25 183 GLY A N 1
ATOM 1432 C CA . GLY A 1 183 ? -16.063 -20.127 5.631 1.00 86.25 183 GLY A CA 1
ATOM 1433 C C . GLY A 1 183 ? -16.382 -19.391 4.322 1.00 86.25 183 GLY A C 1
ATOM 1434 O O . GLY A 1 183 ? -17.243 -19.872 3.593 1.00 86.25 183 GLY A O 1
ATOM 1435 N N . ASP A 1 184 ? -15.631 -18.351 3.941 1.00 87.94 184 ASP A N 1
ATOM 1436 C CA . ASP A 1 184 ? -15.787 -17.606 2.666 1.00 87.94 184 ASP A CA 1
ATOM 1437 C C . ASP A 1 184 ? -15.515 -18.427 1.388 1.00 87.94 184 ASP A C 1
ATOM 1439 O O . ASP A 1 184 ? -15.670 -17.962 0.254 1.00 87.94 184 ASP A O 1
ATOM 1443 N N . GLY A 1 185 ? -15.080 -19.672 1.558 1.00 91.25 185 GLY A N 1
ATOM 1444 C CA . GLY A 1 185 ? -14.765 -20.591 0.478 1.00 91.25 185 GLY A CA 1
ATOM 1445 C C . GLY A 1 185 ? -13.288 -20.603 0.094 1.00 91.25 185 GLY A C 1
ATOM 1446 O O . GLY A 1 185 ? -12.489 -19.730 0.429 1.00 91.25 185 GLY A O 1
ATOM 1447 N N . ILE A 1 186 ? -12.924 -21.652 -0.644 1.00 92.62 186 ILE A N 1
ATOM 1448 C CA . ILE A 1 186 ? -11.530 -22.015 -0.938 1.00 92.62 186 ILE A CA 1
ATOM 1449 C C . ILE A 1 186 ? -10.792 -20.899 -1.690 1.00 92.62 186 ILE A C 1
ATOM 1451 O O . ILE A 1 186 ? -9.623 -20.643 -1.422 1.00 92.62 186 ILE A O 1
ATOM 1455 N N . ILE A 1 187 ? -11.465 -20.222 -2.629 1.00 95.00 187 ILE A N 1
ATOM 1456 C CA . ILE A 1 187 ? -10.831 -19.176 -3.442 1.00 95.00 187 ILE A CA 1
ATOM 1457 C C . ILE A 1 187 ? -10.538 -17.931 -2.602 1.00 95.00 187 ILE A C 1
ATOM 1459 O O . ILE A 1 187 ? -9.439 -17.394 -2.702 1.00 95.00 187 ILE A O 1
ATOM 1463 N N . ALA A 1 188 ? -11.488 -17.489 -1.775 1.00 94.50 188 ALA A N 1
ATOM 1464 C CA . ALA A 1 188 ? -11.302 -16.331 -0.905 1.00 94.50 188 ALA A CA 1
ATOM 1465 C C . ALA A 1 188 ? -10.182 -16.578 0.120 1.00 94.50 188 ALA A C 1
ATOM 1467 O O . ALA A 1 188 ? -9.334 -15.712 0.311 1.00 94.50 188 ALA A O 1
ATOM 1468 N N . ASP A 1 189 ? -10.111 -17.785 0.689 1.00 93.50 189 ASP A N 1
ATOM 1469 C CA . ASP A 1 189 ? -9.045 -18.205 1.611 1.00 93.50 189 ASP A CA 1
ATOM 1470 C C . ASP A 1 189 ? -7.663 -18.264 0.917 1.00 93.50 189 ASP A C 1
ATOM 1472 O O . ASP A 1 189 ? -6.648 -17.848 1.477 1.00 93.50 189 ASP A O 1
ATOM 1476 N N . SER A 1 190 ? -7.600 -18.692 -0.353 1.00 95.12 190 SER A N 1
ATOM 1477 C CA . SER A 1 190 ? -6.380 -18.573 -1.172 1.00 95.12 190 SER A CA 1
ATOM 1478 C C . SER A 1 190 ? -6.012 -17.119 -1.485 1.00 95.12 190 SER A C 1
ATOM 1480 O O . SER A 1 190 ? -4.832 -16.780 -1.461 1.00 95.12 190 SER A O 1
ATOM 1482 N N . VAL A 1 191 ? -6.990 -16.245 -1.749 1.00 95.38 191 VAL A N 1
ATOM 1483 C CA . VAL A 1 191 ? -6.759 -14.806 -1.969 1.00 95.38 191 VAL A CA 1
ATOM 1484 C C . VAL A 1 191 ? -6.266 -14.117 -0.696 1.00 95.38 191 VAL A C 1
ATOM 1486 O O . VAL A 1 191 ? -5.364 -13.290 -0.782 1.00 95.38 191 VAL A O 1
ATOM 1489 N N . ALA A 1 192 ? -6.777 -14.498 0.475 1.00 93.62 192 ALA A N 1
ATOM 1490 C CA . ALA A 1 192 ? -6.293 -14.028 1.774 1.00 93.62 192 ALA A CA 1
ATOM 1491 C C . ALA A 1 192 ? -4.813 -14.369 2.023 1.00 93.62 192 ALA A C 1
ATOM 1493 O O . ALA A 1 192 ? -4.126 -13.678 2.770 1.00 93.62 192 ALA A O 1
ATOM 1494 N N . ASN A 1 193 ? -4.319 -15.439 1.393 1.00 93.56 193 ASN A N 1
ATOM 1495 C CA . ASN A 1 193 ? -2.925 -15.875 1.444 1.00 93.56 193 ASN A CA 1
ATOM 1496 C C . ASN A 1 193 ? -2.115 -15.446 0.208 1.00 93.56 193 ASN A C 1
ATOM 1498 O O . ASN A 1 193 ? -0.983 -15.893 0.038 1.00 93.56 193 ASN A O 1
ATOM 1502 N N . ALA A 1 194 ? -2.670 -14.602 -0.662 1.00 93.62 194 ALA A N 1
ATOM 1503 C CA . ALA A 1 194 ? -1.989 -14.058 -1.829 1.00 93.62 194 ALA A CA 1
ATOM 1504 C C . ALA A 1 194 ? -1.542 -12.605 -1.580 1.00 93.62 194 ALA A C 1
ATOM 1506 O O . ALA A 1 194 ? -2.144 -11.898 -0.770 1.00 93.62 194 ALA A O 1
ATOM 1507 N N . PRO A 1 195 ? -0.515 -12.114 -2.293 1.00 91.50 195 PRO A N 1
ATOM 1508 C CA . PRO A 1 195 ? -0.012 -10.762 -2.097 1.00 91.50 195 PRO A CA 1
ATOM 1509 C C . PRO A 1 195 ? -1.037 -9.696 -2.478 1.00 91.50 195 PRO A C 1
ATOM 1511 O O . PRO A 1 195 ? -1.910 -9.885 -3.328 1.00 91.50 195 PRO A O 1
ATOM 1514 N N . GLY A 1 196 ? -0.868 -8.514 -1.890 1.00 87.62 196 GLY A N 1
ATOM 1515 C CA . GLY A 1 196 ? -1.641 -7.329 -2.237 1.00 87.62 196 GLY A CA 1
ATOM 1516 C C . GLY A 1 196 ? -3.031 -7.258 -1.615 1.00 87.62 196 GLY A C 1
ATOM 1517 O O . GLY A 1 196 ? -3.895 -6.638 -2.226 1.00 87.62 196 GLY A O 1
ATOM 1518 N N . GLY A 1 197 ? -3.251 -7.872 -0.450 1.00 88.94 197 GLY A N 1
ATOM 1519 C CA . GLY A 1 197 ? -4.401 -7.561 0.403 1.00 88.94 197 GLY A CA 1
ATOM 1520 C C . GLY A 1 197 ? -4.295 -6.171 1.062 1.00 88.94 197 GLY A C 1
ATOM 1521 O O . GLY A 1 197 ? -3.222 -5.560 1.028 1.00 88.94 197 GLY A O 1
ATOM 1522 N N . PRO A 1 198 ? -5.390 -5.659 1.654 1.00 89.50 198 PRO A N 1
ATOM 1523 C CA . PRO A 1 198 ? -5.388 -4.414 2.421 1.00 89.50 198 PRO A CA 1
ATOM 1524 C C . PRO A 1 198 ? -4.698 -4.632 3.776 1.00 89.50 198 PRO A C 1
ATOM 1526 O O . PRO A 1 198 ? -5.308 -5.107 4.733 1.00 89.50 198 PRO A O 1
ATOM 1529 N N . VAL A 1 199 ? -3.407 -4.308 3.850 1.00 90.62 199 VAL A N 1
ATOM 1530 C CA . VAL A 1 199 ? -2.567 -4.534 5.035 1.00 90.62 199 VAL A CA 1
ATOM 1531 C C . VAL A 1 199 ? -1.999 -3.210 5.533 1.00 90.62 199 VAL A C 1
ATOM 1533 O O . VAL A 1 199 ? -1.638 -2.354 4.730 1.00 90.62 199 VAL A O 1
ATOM 1536 N N . HIS A 1 200 ? -1.948 -3.048 6.852 1.00 93.56 200 HIS A N 1
ATOM 1537 C CA . HIS A 1 200 ? -1.372 -1.883 7.513 1.00 93.56 200 HIS A CA 1
ATOM 1538 C C . HIS A 1 200 ? 0.164 -1.868 7.409 1.00 93.56 200 HIS A C 1
ATOM 1540 O O . HIS A 1 200 ? 0.811 -2.904 7.226 1.00 93.56 200 HIS A O 1
ATOM 1546 N N . VAL A 1 201 ? 0.751 -0.684 7.565 1.00 92.81 201 VAL A N 1
ATOM 1547 C CA . VAL A 1 201 ? 2.202 -0.462 7.551 1.00 92.81 201 VAL A CA 1
ATOM 1548 C C . VAL A 1 201 ? 2.599 0.133 8.895 1.00 92.81 201 VAL A C 1
ATOM 1550 O O . VAL A 1 201 ? 2.248 1.278 9.169 1.00 92.81 201 VAL A O 1
ATOM 1553 N N . LEU A 1 202 ? 3.312 -0.615 9.740 1.00 91.25 202 LEU A N 1
ATOM 1554 C CA . LEU A 1 202 ? 3.650 -0.185 11.101 1.00 91.25 202 LEU A CA 1
ATOM 1555 C C . LEU A 1 202 ? 5.070 0.367 11.208 1.00 91.25 202 LEU A C 1
ATOM 1557 O O . LEU A 1 202 ? 6.027 -0.265 10.764 1.00 91.25 202 LEU A O 1
ATOM 1561 N N . LEU A 1 203 ? 5.206 1.527 11.841 1.00 87.19 203 LEU A N 1
ATOM 1562 C CA . LEU A 1 203 ? 6.483 2.108 12.258 1.00 87.19 203 LEU A CA 1
ATOM 1563 C C . LEU A 1 203 ? 6.937 1.520 13.602 1.00 87.19 203 LEU A C 1
ATOM 1565 O O . LEU A 1 203 ? 8.123 1.267 13.794 1.00 87.19 203 LEU A O 1
ATOM 1569 N N . THR A 1 204 ? 5.984 1.278 14.503 1.00 86.81 204 THR A N 1
ATOM 1570 C CA . THR A 1 204 ? 6.144 0.585 15.792 1.00 86.81 204 THR A CA 1
ATOM 1571 C C . THR A 1 204 ? 4.896 -0.261 16.055 1.00 86.81 204 THR A C 1
ATOM 1573 O O . THR A 1 204 ? 3.945 -0.192 15.285 1.00 86.81 204 THR A O 1
ATOM 1576 N N . ASP A 1 205 ? 4.843 -1.013 17.152 1.00 83.44 205 ASP A N 1
ATOM 1577 C CA . ASP A 1 205 ? 3.673 -1.846 17.477 1.00 83.44 205 ASP A CA 1
ATOM 1578 C C . ASP A 1 205 ? 2.366 -1.044 17.667 1.00 83.44 205 ASP A C 1
ATOM 1580 O O . ASP A 1 205 ? 1.278 -1.599 17.530 1.00 83.44 205 ASP A O 1
ATOM 1584 N N . GLU A 1 206 ? 2.467 0.265 17.925 1.00 89.12 206 GLU A N 1
ATOM 1585 C CA . GLU A 1 206 ? 1.329 1.160 18.192 1.00 89.12 206 GLU A CA 1
ATOM 1586 C C . GLU A 1 206 ? 1.210 2.315 17.184 1.00 89.12 206 GLU A C 1
ATOM 1588 O O . GLU A 1 206 ? 0.204 3.020 17.174 1.00 89.12 206 GLU A O 1
ATOM 1593 N N . ILE A 1 207 ? 2.212 2.530 16.322 1.00 94.50 207 ILE A N 1
ATOM 1594 C CA . ILE A 1 207 ? 2.239 3.635 15.354 1.00 94.50 207 ILE A CA 1
ATOM 1595 C C . ILE A 1 207 ? 2.296 3.073 13.938 1.00 94.50 207 ILE A C 1
ATOM 1597 O O . ILE A 1 207 ? 3.198 2.311 13.588 1.00 94.50 207 ILE A O 1
ATOM 1601 N N . ALA A 1 208 ? 1.380 3.527 13.089 1.00 96.06 208 ALA A N 1
ATOM 1602 C CA . ALA A 1 208 ? 1.325 3.193 11.677 1.00 96.06 208 ALA A CA 1
ATOM 1603 C C . ALA A 1 208 ? 1.810 4.348 10.788 1.00 96.06 208 ALA A C 1
ATOM 1605 O O . ALA A 1 208 ? 1.634 5.527 11.085 1.00 96.06 208 ALA A O 1
ATOM 1606 N N . GLU A 1 209 ? 2.399 4.000 9.647 1.00 95.12 209 GLU A N 1
ATOM 1607 C CA . GLU A 1 209 ? 2.499 4.903 8.499 1.00 95.12 209 GLU A CA 1
ATOM 1608 C C . GLU A 1 209 ? 1.202 4.882 7.678 1.00 95.12 209 GLU A C 1
ATOM 1610 O O . GLU A 1 209 ? 0.792 5.901 7.133 1.00 95.12 209 GLU A O 1
ATOM 1615 N N . HIS A 1 210 ? 0.534 3.729 7.595 1.00 95.94 210 HIS A N 1
ATOM 1616 C CA . HIS A 1 210 ? -0.701 3.567 6.829 1.00 95.94 210 HIS A CA 1
ATOM 1617 C C . HIS A 1 210 ? -1.627 2.539 7.481 1.00 95.94 210 HIS A C 1
ATOM 1619 O O . HIS A 1 210 ? -1.184 1.472 7.913 1.00 95.94 210 HIS A O 1
ATOM 1625 N N . ILE A 1 211 ? -2.919 2.872 7.518 1.00 96.94 211 ILE A N 1
ATOM 1626 C CA . ILE A 1 211 ? -4.016 1.987 7.923 1.00 96.94 211 ILE A CA 1
ATOM 1627 C C . ILE A 1 211 ? -4.988 1.819 6.739 1.00 96.94 211 ILE A C 1
ATOM 1629 O O . ILE A 1 211 ? -5.315 2.815 6.091 1.00 96.94 211 ILE A O 1
ATOM 1633 N N . PRO A 1 212 ? -5.431 0.593 6.401 1.00 95.25 212 PRO A N 1
ATOM 1634 C CA . PRO A 1 212 ? -6.239 0.374 5.204 1.00 95.25 212 PRO A CA 1
ATOM 1635 C C . PRO A 1 212 ? -7.654 0.946 5.287 1.00 95.25 212 PRO A C 1
ATOM 1637 O O . PRO A 1 212 ? -8.286 0.930 6.341 1.00 95.25 212 PRO A O 1
ATOM 1640 N N . GLY A 1 213 ? -8.187 1.339 4.127 1.00 92.88 213 GLY A N 1
ATOM 1641 C CA . GLY A 1 213 ? -9.515 1.947 3.992 1.00 92.88 213 GLY A CA 1
ATOM 1642 C C . GLY A 1 213 ? -10.689 1.178 4.613 1.00 92.88 213 GLY A C 1
ATOM 1643 O O . GLY A 1 213 ? -11.661 1.803 5.030 1.00 92.88 213 GLY A O 1
ATOM 1644 N N . CYS A 1 214 ? -10.589 -0.149 4.695 1.00 94.00 214 CYS A N 1
ATOM 1645 C CA . CYS A 1 214 ? -11.628 -1.023 5.236 1.00 94.00 214 CYS A CA 1
ATOM 1646 C C . CYS A 1 214 ? -11.707 -1.049 6.772 1.00 94.00 214 CYS A C 1
ATOM 1648 O O . CYS A 1 214 ? -12.671 -1.592 7.303 1.00 94.00 214 CYS A O 1
ATOM 1650 N N . ASN A 1 215 ? -10.705 -0.510 7.479 1.00 97.62 215 ASN A N 1
ATOM 1651 C CA . ASN A 1 215 ? -10.679 -0.410 8.939 1.00 97.62 215 ASN A CA 1
ATOM 1652 C C . ASN A 1 215 ? -9.792 0.763 9.370 1.00 97.62 215 ASN A C 1
ATOM 1654 O O . ASN A 1 215 ? -8.628 0.599 9.753 1.00 97.62 215 ASN A O 1
ATOM 1658 N N . MET A 1 216 ? -10.348 1.965 9.269 1.00 97.56 216 MET A N 1
ATOM 1659 C CA . MET A 1 216 ? -9.648 3.185 9.650 1.00 97.56 216 MET A CA 1
ATOM 1660 C C . MET A 1 216 ? -10.596 4.158 10.334 1.00 97.56 216 MET A C 1
ATOM 1662 O O . MET A 1 216 ? -11.677 4.442 9.828 1.00 97.56 216 MET A O 1
ATOM 1666 N N . ALA A 1 217 ? -10.184 4.712 11.465 1.00 98.75 217 ALA A N 1
ATOM 1667 C CA . ALA A 1 217 ? -10.914 5.753 12.165 1.00 98.75 217 ALA A CA 1
ATOM 1668 C C . ALA A 1 217 ? -10.047 6.994 12.321 1.00 98.75 217 ALA A C 1
ATOM 1670 O O . ALA A 1 217 ? -8.833 6.896 12.473 1.00 98.75 217 ALA A O 1
ATOM 1671 N N . PHE A 1 218 ? -10.661 8.171 12.293 1.00 98.75 218 PHE A N 1
ATOM 1672 C CA . PHE A 1 218 ? -9.960 9.444 12.423 1.00 98.75 218 PHE A CA 1
ATOM 1673 C C . PHE A 1 218 ? -10.735 10.403 13.304 1.00 98.75 218 PHE A C 1
ATOM 1675 O O . PHE A 1 218 ? -11.965 10.433 13.269 1.00 98.75 218 PHE A O 1
ATOM 1682 N N . ARG A 1 219 ? -10.011 11.264 14.021 1.00 98.62 219 ARG A N 1
ATOM 1683 C CA . ARG A 1 219 ? -10.613 12.460 14.608 1.00 98.62 219 ARG A CA 1
ATOM 1684 C C . ARG A 1 219 ? -11.231 13.281 13.482 1.00 98.62 219 ARG A C 1
ATOM 1686 O O . ARG A 1 219 ? -10.570 13.574 12.480 1.00 98.62 219 ARG A O 1
ATOM 1693 N N . ARG A 1 220 ? -12.491 13.676 13.645 1.00 98.25 220 ARG A N 1
ATOM 1694 C CA . ARG A 1 220 ? -13.229 14.434 12.630 1.00 98.25 220 ARG A CA 1
ATOM 1695 C C . ARG A 1 220 ? -12.516 15.740 12.277 1.00 98.25 220 ARG A C 1
ATOM 1697 O O . ARG A 1 220 ? -12.439 16.094 11.105 1.00 98.25 220 ARG A O 1
ATOM 1704 N N . GLU A 1 221 ? -11.933 16.414 13.267 1.00 97.56 221 GLU A N 1
ATOM 1705 C CA . GLU A 1 221 ? -11.126 17.625 13.066 1.00 97.56 221 GLU A CA 1
ATOM 1706 C C . GLU A 1 221 ? -9.920 17.391 12.142 1.00 97.56 221 GLU A C 1
ATOM 1708 O O . GLU A 1 221 ? -9.665 18.203 11.257 1.00 97.56 221 GLU A O 1
ATOM 1713 N N . ALA A 1 222 ? -9.228 16.254 12.275 1.00 98.06 222 ALA A N 1
ATOM 1714 C CA . ALA A 1 222 ? -8.058 15.941 11.464 1.00 98.06 222 ALA A CA 1
ATOM 1715 C C . ALA A 1 222 ? -8.452 15.683 10.007 1.00 98.06 222 ALA A C 1
ATOM 1717 O O . ALA A 1 222 ? -7.751 16.122 9.098 1.00 98.06 222 ALA A O 1
ATOM 1718 N N . LEU A 1 223 ? -9.600 15.033 9.779 1.00 98.19 223 LEU A N 1
ATOM 1719 C CA . LEU A 1 223 ? -10.152 14.872 8.435 1.00 98.19 223 LEU A CA 1
ATOM 1720 C C . LEU A 1 223 ? -10.534 16.216 7.806 1.00 98.19 223 LEU A C 1
ATOM 1722 O O . LEU A 1 223 ? -10.260 16.436 6.627 1.00 98.19 223 LEU A O 1
ATOM 1726 N N . LEU A 1 224 ? -11.166 17.110 8.573 1.00 97.19 224 LEU A N 1
ATOM 1727 C CA . LEU A 1 224 ? -11.571 18.431 8.089 1.00 97.19 224 LEU A CA 1
ATOM 1728 C C . LEU A 1 224 ? -10.366 19.309 7.745 1.00 97.19 224 LEU A C 1
ATOM 1730 O O . LEU A 1 224 ? -10.380 19.956 6.700 1.00 97.19 224 LEU A O 1
ATOM 1734 N N . GLU A 1 225 ? -9.322 19.285 8.572 1.00 97.50 225 GLU A N 1
ATOM 1735 C CA . GLU A 1 225 ? -8.087 20.046 8.362 1.00 97.50 225 GLU A CA 1
ATOM 1736 C C . GLU A 1 225 ? -7.404 19.696 7.038 1.00 97.50 225 GLU A C 1
ATOM 1738 O O . GLU A 1 225 ? -7.002 20.588 6.294 1.00 97.50 225 GLU A O 1
ATOM 1743 N N . VAL A 1 226 ? -7.331 18.406 6.695 1.00 97.50 226 VAL A N 1
ATOM 1744 C CA . VAL A 1 226 ? -6.725 17.962 5.428 1.00 97.50 226 VAL A CA 1
ATOM 1745 C C . VAL A 1 226 ? -7.707 17.968 4.249 1.00 97.50 226 VAL A C 1
ATOM 1747 O O . VAL A 1 226 ? -7.316 17.634 3.130 1.00 97.50 226 VAL A O 1
ATOM 1750 N N . GLY A 1 227 ? -8.979 18.322 4.467 1.00 97.25 227 GLY A N 1
ATOM 1751 C CA . GLY A 1 227 ? -10.017 18.379 3.431 1.00 97.25 227 GLY A CA 1
ATOM 1752 C C . GLY A 1 227 ? -10.635 17.027 3.034 1.00 97.25 227 GLY A C 1
ATOM 1753 O O . GLY A 1 227 ? -11.252 16.927 1.972 1.00 97.25 227 GLY A O 1
ATOM 1754 N N . GLY A 1 228 ? -10.497 15.992 3.866 1.00 97.00 228 GLY A N 1
ATOM 1755 C CA . GLY A 1 228 ? -11.032 14.646 3.629 1.00 97.00 228 GLY A CA 1
ATOM 1756 C C . GLY A 1 228 ? -10.229 13.830 2.608 1.00 97.00 228 GLY A C 1
ATOM 1757 O O . GLY A 1 228 ? -9.043 14.068 2.395 1.00 97.00 228 GLY A O 1
ATOM 1758 N N . CYS A 1 229 ? -10.853 12.834 1.980 1.00 97.69 229 CYS A N 1
ATOM 1759 C CA . CYS A 1 229 ? -10.249 11.992 0.941 1.00 97.69 229 CYS A CA 1
ATOM 1760 C C . CYS A 1 229 ? -10.172 12.736 -0.404 1.00 97.69 229 CYS A C 1
ATOM 1762 O O . CYS A 1 229 ? -11.122 13.412 -0.797 1.00 97.69 229 CYS A O 1
ATOM 1764 N N . ASP A 1 230 ? -9.086 12.585 -1.162 1.00 97.50 230 ASP A N 1
ATOM 1765 C CA . ASP A 1 230 ? -8.956 13.228 -2.477 1.00 97.50 230 ASP A CA 1
ATOM 1766 C C . ASP A 1 230 ? -9.858 12.521 -3.523 1.00 97.50 230 ASP A C 1
ATOM 1768 O O . ASP A 1 230 ? -9.680 11.319 -3.771 1.00 97.50 230 ASP A O 1
ATOM 1772 N N . PRO A 1 231 ? -10.830 13.217 -4.158 1.00 96.75 231 PRO A N 1
ATOM 1773 C CA . PRO A 1 231 ? -11.765 12.621 -5.119 1.00 96.75 231 PRO A CA 1
ATOM 1774 C C . PRO A 1 231 ? -11.124 12.002 -6.369 1.00 96.75 231 PRO A C 1
ATOM 1776 O O . PRO A 1 231 ? -11.804 11.270 -7.095 1.00 96.75 231 PRO A O 1
ATOM 1779 N N . VAL A 1 232 ? -9.838 12.265 -6.644 1.00 96.00 232 VAL A N 1
ATOM 1780 C CA . VAL A 1 232 ? -9.110 11.614 -7.747 1.00 96.00 232 VAL A CA 1
ATOM 1781 C C . VAL A 1 232 ? -9.077 10.086 -7.587 1.00 96.00 232 VAL A C 1
ATOM 1783 O O . VAL A 1 232 ? -9.110 9.341 -8.575 1.00 96.00 232 VAL A O 1
ATOM 1786 N N . TYR A 1 233 ? -9.078 9.606 -6.342 1.00 96.38 233 TYR A N 1
ATOM 1787 C CA . TYR A 1 233 ? -9.074 8.190 -5.999 1.00 96.38 233 TYR A CA 1
ATOM 1788 C C . TYR A 1 233 ? -10.506 7.643 -5.955 1.00 96.38 233 TYR A C 1
ATOM 1790 O O . TYR A 1 233 ? -11.200 7.636 -4.946 1.00 96.38 233 TYR A O 1
ATOM 1798 N N . ARG A 1 234 ? -10.979 7.145 -7.098 1.00 94.75 234 ARG A N 1
ATOM 1799 C CA . ARG A 1 234 ? -12.344 6.596 -7.202 1.00 94.75 234 ARG A CA 1
ATOM 1800 C C . ARG A 1 234 ? -12.506 5.166 -6.677 1.00 94.75 234 ARG A C 1
ATOM 1802 O O . ARG A 1 234 ? -13.638 4.704 -6.580 1.00 94.75 234 ARG A O 1
ATOM 1809 N N . THR A 1 235 ? -11.414 4.439 -6.440 1.00 89.81 235 THR A N 1
ATOM 1810 C CA . THR A 1 235 ? -11.460 2.989 -6.153 1.00 89.81 235 THR A CA 1
ATOM 1811 C C . THR A 1 235 ? -10.440 2.536 -5.113 1.00 89.81 235 THR A C 1
ATOM 1813 O O . THR A 1 235 ? -10.757 1.649 -4.336 1.00 89.81 235 THR A O 1
ATOM 1816 N N . ALA A 1 236 ? -9.218 3.075 -5.130 1.00 93.06 236 ALA A N 1
ATOM 1817 C CA . ALA A 1 236 ? -8.158 2.706 -4.193 1.00 93.06 236 ALA A CA 1
ATOM 1818 C C . ALA A 1 236 ? -7.075 3.792 -4.132 1.00 93.06 236 ALA A C 1
ATOM 1820 O O . ALA A 1 236 ? -6.942 4.575 -5.081 1.00 93.06 236 ALA A O 1
ATOM 1821 N N . GLY A 1 237 ? -6.272 3.762 -3.064 1.00 94.12 237 GLY A N 1
ATOM 1822 C CA . GLY A 1 237 ? -5.143 4.663 -2.813 1.00 94.12 237 GLY A CA 1
ATOM 1823 C C . GLY A 1 237 ? -5.507 5.930 -2.043 1.00 94.12 237 GLY A C 1
ATOM 1824 O O . GLY A 1 237 ? -4.620 6.716 -1.728 1.00 94.12 237 GLY A O 1
ATOM 1825 N N . ASP A 1 238 ? -6.788 6.137 -1.743 1.00 96.62 238 ASP A N 1
ATOM 1826 C CA . ASP A 1 238 ? -7.252 7.273 -0.955 1.00 96.62 238 ASP A CA 1
ATOM 1827 C C . ASP A 1 238 ? -6.869 7.174 0.518 1.00 96.62 238 ASP A C 1
ATOM 1829 O O . ASP A 1 238 ? -6.561 8.192 1.125 1.00 96.62 238 ASP A O 1
ATOM 1833 N N . ASP A 1 239 ? -6.833 5.963 1.062 1.00 96.81 239 ASP A N 1
ATOM 1834 C CA . ASP A 1 239 ? -6.343 5.659 2.405 1.00 96.81 239 ASP A CA 1
ATOM 1835 C C . ASP A 1 239 ? -4.850 5.994 2.568 1.00 96.81 239 ASP A C 1
ATOM 1837 O O . ASP A 1 239 ? -4.473 6.706 3.497 1.00 96.81 239 ASP A O 1
ATOM 1841 N N . VAL A 1 240 ? -4.008 5.571 1.619 1.00 97.12 240 VAL A N 1
ATOM 1842 C CA . VAL A 1 240 ? -2.570 5.901 1.594 1.00 97.12 240 VAL A CA 1
ATOM 1843 C C . VAL A 1 240 ? -2.358 7.415 1.513 1.00 97.12 240 VAL A C 1
ATOM 1845 O O . VAL A 1 240 ? -1.606 7.987 2.300 1.00 97.12 240 VAL A O 1
ATOM 1848 N N . ASP A 1 241 ? -3.052 8.074 0.583 1.00 97.81 241 ASP A N 1
ATOM 1849 C CA . ASP A 1 241 ? -2.981 9.524 0.408 1.00 97.81 241 ASP A CA 1
ATOM 1850 C C . ASP A 1 241 ? -3.439 10.294 1.653 1.00 97.81 241 ASP A C 1
ATOM 1852 O O . ASP A 1 241 ? -2.823 11.293 2.026 1.00 97.81 241 ASP A O 1
ATOM 1856 N N . LEU A 1 242 ? -4.525 9.847 2.286 1.00 98.31 242 LEU A N 1
ATOM 1857 C CA . LEU A 1 242 ? -5.080 10.470 3.480 1.00 98.31 242 LEU A CA 1
ATOM 1858 C C . LEU A 1 242 ? -4.114 10.364 4.664 1.00 98.31 242 LEU A C 1
ATOM 1860 O O . LEU A 1 242 ? -3.838 11.384 5.297 1.00 98.31 242 LEU A O 1
ATOM 1864 N N . CYS A 1 243 ? -3.567 9.172 4.930 1.00 98.12 243 CYS A N 1
ATOM 1865 C CA . CYS A 1 243 ? -2.574 8.971 5.988 1.00 98.12 243 CYS A CA 1
ATOM 1866 C C . CYS A 1 243 ? -1.357 9.881 5.787 1.00 98.12 243 CYS A C 1
ATOM 1868 O O . CYS A 1 243 ? -0.979 10.604 6.708 1.00 98.12 243 CYS A O 1
ATOM 1870 N N . TRP A 1 244 ? -0.798 9.934 4.574 1.00 97.06 244 TRP A N 1
ATOM 1871 C CA . TRP A 1 244 ? 0.358 10.787 4.295 1.00 97.06 244 TRP A CA 1
ATOM 1872 C C . TRP A 1 244 ? 0.064 12.282 4.431 1.00 97.06 244 TRP A C 1
ATOM 1874 O O . TRP A 1 244 ? 0.897 12.999 4.986 1.00 97.06 244 TRP A O 1
ATOM 1884 N N . ARG A 1 245 ? -1.112 12.769 4.005 1.00 97.56 245 ARG A N 1
ATOM 1885 C CA . ARG A 1 245 ? -1.494 14.178 4.231 1.00 97.56 245 ARG A CA 1
ATOM 1886 C C . ARG A 1 245 ? -1.623 14.514 5.706 1.00 97.56 245 ARG A C 1
ATOM 1888 O O . ARG A 1 245 ? -1.167 15.574 6.110 1.00 97.56 245 ARG A O 1
ATOM 1895 N N . ILE A 1 246 ? -2.207 13.625 6.505 1.00 97.88 246 ILE A N 1
ATOM 1896 C CA . ILE A 1 246 ? -2.308 13.822 7.957 1.00 97.88 246 ILE A CA 1
ATOM 1897 C C . ILE A 1 246 ? -0.914 13.824 8.597 1.00 97.88 246 ILE A C 1
ATOM 1899 O O . ILE A 1 246 ? -0.620 14.664 9.441 1.00 97.88 246 ILE A O 1
ATOM 1903 N N . GLN A 1 247 ? -0.014 12.940 8.166 1.00 96.62 247 GLN A N 1
ATOM 1904 C CA . GLN A 1 247 ? 1.360 12.932 8.670 1.00 96.62 247 GLN A CA 1
ATOM 1905 C C . GLN A 1 247 ? 2.147 14.190 8.279 1.00 96.62 247 GLN A C 1
ATOM 1907 O O . GLN A 1 247 ? 2.964 14.666 9.065 1.00 96.62 247 GLN A O 1
ATOM 1912 N N . GLN A 1 248 ? 1.880 14.777 7.107 1.00 94.31 248 GLN A N 1
ATOM 1913 C CA . GLN A 1 248 ? 2.479 16.055 6.708 1.00 94.31 248 GLN A CA 1
ATOM 1914 C C . GLN A 1 248 ? 2.085 17.224 7.621 1.00 94.31 248 GLN A C 1
ATOM 1916 O O . GLN A 1 248 ? 2.845 18.186 7.706 1.00 94.31 248 GLN A O 1
ATOM 1921 N N . THR A 1 249 ? 0.962 17.147 8.346 1.00 96.00 249 THR A N 1
ATOM 1922 C CA . THR A 1 249 ? 0.595 18.157 9.356 1.00 96.00 249 THR A CA 1
ATOM 1923 C C . THR A 1 249 ? 1.307 17.940 10.701 1.00 96.00 249 THR A C 1
ATOM 1925 O O . THR A 1 249 ? 0.955 18.577 11.690 1.00 96.00 249 THR A O 1
ATOM 1928 N N . GLY A 1 250 ? 2.260 17.003 10.781 1.00 95.88 250 GLY A N 1
ATOM 1929 C CA . GLY A 1 250 ? 2.982 16.650 12.008 1.00 95.88 250 GLY A CA 1
ATOM 1930 C C . GLY A 1 250 ? 2.218 15.718 12.954 1.00 95.88 250 GLY A C 1
ATOM 1931 O O . GLY A 1 250 ? 2.683 15.463 14.064 1.00 95.88 250 GLY A O 1
ATOM 1932 N N . LYS A 1 251 ? 1.053 15.201 12.543 1.00 97.75 251 LYS A N 1
ATOM 1933 C CA . LYS A 1 251 ? 0.242 14.280 13.351 1.00 97.75 251 LYS A CA 1
ATOM 1934 C C . LYS A 1 251 ? 0.612 12.823 13.088 1.00 97.75 251 LYS A C 1
ATOM 1936 O O . LYS A 1 251 ? 1.173 12.473 12.054 1.00 97.75 251 LYS A O 1
ATOM 1941 N N . THR A 1 252 ? 0.271 11.949 14.026 1.00 98.00 252 THR A N 1
ATOM 1942 C CA . THR A 1 252 ? 0.595 10.518 13.965 1.00 98.00 252 THR A CA 1
ATOM 1943 C C . THR A 1 252 ? -0.649 9.665 13.728 1.00 98.00 252 THR A C 1
ATOM 1945 O O . THR A 1 252 ? -1.761 10.041 14.115 1.00 98.00 252 THR A O 1
ATOM 1948 N N . ILE A 1 253 ? -0.453 8.509 13.092 1.00 98.50 253 ILE A N 1
ATOM 1949 C CA . ILE A 1 253 ? -1.476 7.475 12.919 1.00 98.50 253 ILE A CA 1
ATOM 1950 C C . ILE A 1 253 ? -1.152 6.342 13.894 1.00 98.50 253 ILE A C 1
ATOM 1952 O O . ILE A 1 253 ? -0.037 5.828 13.895 1.00 98.50 253 ILE A O 1
ATOM 1956 N N . GLY A 1 254 ? -2.107 5.987 14.741 1.00 97.81 254 GLY A N 1
ATOM 1957 C CA . GLY A 1 254 ? -2.017 4.882 15.681 1.00 97.81 254 GLY A CA 1
ATOM 1958 C C . GLY A 1 254 ? -2.492 3.561 15.081 1.00 97.81 254 GLY A C 1
ATOM 1959 O O . GLY A 1 254 ? -3.177 3.511 14.054 1.00 97.81 254 GLY A O 1
ATOM 1960 N N . PHE A 1 255 ? -2.157 2.477 15.762 1.00 96.81 255 PHE A N 1
ATOM 1961 C CA . PHE A 1 255 ? -2.596 1.128 15.452 1.00 96.81 255 PHE A CA 1
ATOM 1962 C C . PHE A 1 255 ? -3.012 0.417 16.735 1.00 96.81 255 PHE A C 1
ATOM 1964 O O . PHE A 1 255 ? -2.292 0.464 17.728 1.00 96.81 255 PHE A O 1
ATOM 1971 N N . HIS A 1 256 ? -4.166 -0.249 16.711 1.00 95.44 256 HIS A N 1
ATOM 1972 C CA . HIS A 1 256 ? -4.643 -1.035 17.841 1.00 95.44 256 HIS A CA 1
ATOM 1973 C C . HIS A 1 256 ? -4.941 -2.480 17.407 1.00 95.44 256 HIS A C 1
ATOM 1975 O O . HIS A 1 256 ? -5.874 -2.706 16.629 1.00 95.44 256 HIS A O 1
ATOM 1981 N N . PRO A 1 257 ? -4.212 -3.492 17.917 1.00 93.12 257 PRO A N 1
ATOM 1982 C CA . PRO A 1 257 ? -4.299 -4.863 17.411 1.00 93.12 257 PRO A CA 1
ATOM 1983 C C . PRO A 1 257 ? -5.655 -5.532 17.675 1.00 93.12 257 PRO A C 1
ATOM 1985 O O . PRO A 1 257 ? -6.062 -6.393 16.901 1.00 93.12 257 PRO A O 1
ATOM 1988 N N . ALA A 1 258 ? -6.389 -5.123 18.715 1.00 94.00 258 ALA A N 1
ATOM 1989 C CA . ALA A 1 258 ? -7.743 -5.630 18.968 1.00 94.00 258 ALA A CA 1
ATOM 1990 C C . ALA A 1 258 ? -8.874 -4.812 18.318 1.00 94.00 258 ALA A C 1
ATOM 1992 O O . ALA A 1 258 ? -10.023 -5.237 18.356 1.00 94.00 258 ALA A O 1
ATOM 1993 N N . ALA A 1 259 ? -8.578 -3.681 17.665 1.00 95.75 259 ALA A N 1
ATOM 1994 C CA . ALA A 1 259 ? -9.578 -2.936 16.895 1.00 95.75 259 ALA A CA 1
ATOM 1995 C C . ALA A 1 259 ? -9.722 -3.533 15.484 1.00 95.75 259 ALA A C 1
ATOM 1997 O O . ALA A 1 259 ? -9.533 -2.846 14.481 1.00 95.75 259 ALA A O 1
ATOM 1998 N N . PHE A 1 260 ? -9.997 -4.834 15.388 1.00 96.00 260 PHE A N 1
ATOM 1999 C CA . PHE A 1 260 ? -10.016 -5.550 14.115 1.00 96.00 260 PHE A CA 1
ATOM 2000 C C . PHE A 1 260 ? -11.419 -5.651 13.507 1.00 96.00 260 PHE A C 1
ATOM 2002 O O . PHE A 1 260 ? -12.439 -5.552 14.189 1.00 96.00 260 PHE A O 1
ATOM 2009 N N . VAL A 1 261 ? -11.448 -5.899 12.200 1.00 97.88 261 VAL A N 1
ATOM 2010 C CA . VAL A 1 261 ? -12.659 -6.257 11.455 1.00 97.88 261 VAL A CA 1
ATOM 2011 C C . VAL A 1 261 ? -12.440 -7.577 10.729 1.00 97.88 261 VAL A C 1
ATOM 2013 O O . VAL A 1 261 ? -11.306 -7.923 10.371 1.00 97.88 261 VAL A O 1
ATOM 2016 N N . TRP A 1 262 ? -13.521 -8.301 10.467 1.00 97.38 262 TRP A N 1
ATOM 2017 C CA . TRP A 1 262 ? -13.511 -9.385 9.498 1.00 97.38 262 TRP A CA 1
ATOM 2018 C C . TRP A 1 262 ? -13.797 -8.821 8.110 1.00 97.38 262 TRP A C 1
ATOM 2020 O O . TRP A 1 262 ? -14.812 -8.165 7.919 1.00 97.38 262 TRP A O 1
ATOM 2030 N N . HIS A 1 263 ? -12.913 -9.061 7.145 1.00 96.25 263 HIS A N 1
ATOM 2031 C CA . HIS A 1 263 ? -13.003 -8.499 5.798 1.00 96.25 263 HIS A CA 1
ATOM 2032 C C . HIS A 1 263 ? -12.990 -9.612 4.745 1.00 96.25 263 HIS A C 1
ATOM 2034 O O . HIS A 1 263 ? -12.006 -10.355 4.602 1.00 96.25 263 HIS A O 1
ATOM 2040 N N . HIS A 1 264 ? -14.085 -9.717 3.995 1.00 95.56 264 HIS A N 1
ATOM 2041 C CA . HIS A 1 264 ? -14.274 -10.727 2.966 1.00 95.56 264 HIS A CA 1
ATOM 2042 C C . HIS A 1 264 ? -13.253 -10.560 1.843 1.00 95.56 264 HIS A C 1
ATOM 2044 O O . HIS A 1 264 ? -13.019 -9.484 1.288 1.00 95.56 264 HIS A O 1
ATOM 2050 N N . CYS A 1 265 ? -12.621 -11.669 1.472 1.00 93.38 265 CYS A N 1
ATOM 2051 C CA . CYS A 1 265 ? -11.675 -11.678 0.364 1.00 93.38 265 CYS A CA 1
ATOM 2052 C C . CYS A 1 265 ? -12.390 -11.925 -0.966 1.00 93.38 265 CYS A C 1
ATOM 2054 O O . CYS A 1 265 ? -13.472 -12.507 -1.041 1.00 93.38 265 CYS A O 1
ATOM 2056 N N . ARG A 1 266 ? -11.769 -11.504 -2.073 1.00 94.12 266 ARG A N 1
ATOM 2057 C CA . ARG A 1 266 ? -12.358 -11.700 -3.405 1.00 94.12 266 ARG A CA 1
ATOM 2058 C C . ARG A 1 266 ? -12.538 -13.197 -3.686 1.00 94.12 266 ARG A C 1
ATOM 2060 O O . ARG A 1 266 ? -11.571 -13.946 -3.714 1.00 94.12 266 ARG A O 1
ATOM 2067 N N . ASN A 1 267 ? -13.766 -13.616 -3.991 1.00 92.69 267 ASN A N 1
ATOM 2068 C CA . ASN A 1 267 ? -14.103 -15.031 -4.202 1.00 92.69 267 ASN A CA 1
ATOM 2069 C C . ASN A 1 267 ? -13.804 -15.571 -5.622 1.00 92.69 267 ASN A C 1
ATOM 2071 O O . ASN A 1 267 ? -14.167 -16.699 -5.949 1.00 92.69 267 ASN A O 1
ATOM 2075 N N . SER A 1 268 ? -13.141 -14.792 -6.489 1.00 95.62 268 SER A N 1
ATOM 2076 C CA . SER A 1 268 ? -12.734 -15.251 -7.823 1.00 95.62 268 SER A CA 1
ATOM 2077 C C . SER A 1 268 ? -11.403 -14.653 -8.275 1.00 95.62 268 SER A C 1
ATOM 2079 O O . SER A 1 268 ? -11.092 -13.488 -8.012 1.00 95.62 268 SER A O 1
ATOM 2081 N N . VAL A 1 269 ? -10.656 -15.427 -9.067 1.00 96.62 269 VAL A N 1
ATOM 2082 C CA . VAL A 1 269 ? -9.383 -15.006 -9.682 1.00 96.62 269 VAL A CA 1
ATOM 2083 C C . VAL A 1 269 ? -9.563 -13.757 -10.557 1.00 96.62 269 VAL A C 1
ATOM 2085 O O . VAL A 1 269 ? -8.716 -12.865 -10.569 1.00 96.62 269 VAL A O 1
ATOM 2088 N N . LYS A 1 270 ? -10.700 -13.639 -11.258 1.00 97.12 270 LYS A N 1
ATOM 2089 C CA . LYS A 1 270 ? -11.020 -12.465 -12.085 1.00 97.12 270 LYS A CA 1
ATOM 2090 C C . LYS A 1 270 ? -11.195 -11.203 -11.240 1.00 97.12 270 LYS A C 1
ATOM 2092 O O . LYS A 1 270 ? -10.738 -10.134 -11.646 1.00 97.12 270 LYS A O 1
ATOM 2097 N N . MET A 1 271 ? -11.865 -11.303 -10.091 1.00 95.19 271 MET A N 1
ATOM 2098 C CA . MET A 1 271 ? -12.023 -10.166 -9.181 1.00 95.19 271 MET A CA 1
ATOM 2099 C C . MET A 1 271 ? -10.694 -9.776 -8.539 1.00 95.19 271 MET A C 1
ATOM 2101 O O . MET A 1 271 ? -10.380 -8.589 -8.514 1.00 95.19 271 MET A O 1
ATOM 2105 N N . TYR A 1 272 ? -9.881 -10.755 -8.138 1.00 96.56 272 TYR A N 1
ATOM 2106 C CA . TYR A 1 272 ? -8.522 -10.511 -7.658 1.00 96.56 272 TYR A CA 1
ATOM 2107 C C . TYR A 1 272 ? -7.665 -9.775 -8.701 1.00 96.56 272 TYR A C 1
ATOM 2109 O O . TYR A 1 272 ? -7.091 -8.729 -8.409 1.00 96.56 272 TYR A O 1
ATOM 2117 N N . TRP A 1 273 ? -7.657 -10.238 -9.957 1.00 97.06 273 TRP A N 1
ATOM 2118 C CA . TRP A 1 273 ? -6.949 -9.562 -11.051 1.00 97.06 273 TRP A CA 1
ATOM 2119 C C . TRP A 1 273 ? -7.398 -8.104 -11.226 1.00 97.06 273 TRP A C 1
ATOM 2121 O O . TRP A 1 273 ? -6.573 -7.200 -11.367 1.00 97.06 273 TRP A O 1
ATOM 2131 N N . ARG A 1 274 ? -8.715 -7.851 -11.201 1.00 96.44 274 ARG A N 1
ATOM 2132 C CA . ARG A 1 274 ? -9.267 -6.490 -11.308 1.00 96.44 274 ARG A CA 1
ATOM 2133 C C . ARG A 1 274 ? -8.843 -5.611 -10.133 1.00 96.44 274 ARG A C 1
ATOM 2135 O O . ARG A 1 274 ? -8.503 -4.454 -10.370 1.00 96.44 274 ARG A O 1
ATOM 2142 N N . GLN A 1 275 ? -8.835 -6.153 -8.917 1.00 95.69 275 GLN A N 1
ATOM 2143 C CA . GLN A 1 275 ? -8.384 -5.455 -7.715 1.00 95.69 275 GLN A CA 1
ATOM 2144 C C . GLN A 1 275 ? -6.902 -5.077 -7.820 1.00 95.69 275 GLN A C 1
ATOM 2146 O O . GLN A 1 275 ? -6.571 -3.901 -7.703 1.00 95.69 275 GLN A O 1
ATOM 2151 N N . GLN A 1 276 ? -6.020 -6.025 -8.153 1.00 96.25 276 GLN A N 1
ATOM 2152 C CA . GLN A 1 276 ? -4.581 -5.756 -8.278 1.00 96.25 276 GLN A CA 1
ATOM 2153 C C . GLN A 1 276 ? -4.266 -4.776 -9.418 1.00 96.25 276 GLN A C 1
ATOM 2155 O O . GLN A 1 276 ? -3.434 -3.883 -9.264 1.00 96.25 276 GLN A O 1
ATOM 2160 N N . LYS A 1 277 ? -4.991 -4.850 -10.540 1.00 96.31 277 LYS A N 1
ATOM 2161 C CA . LYS A 1 277 ? -4.928 -3.821 -11.590 1.00 96.31 277 LYS A CA 1
ATOM 2162 C C . LYS A 1 277 ? -5.363 -2.442 -11.072 1.00 96.31 277 LYS A C 1
ATOM 2164 O O . LYS A 1 277 ? -4.764 -1.435 -11.448 1.00 96.31 277 LYS A O 1
ATOM 2169 N N . GLY A 1 278 ? -6.401 -2.391 -10.237 1.00 95.56 278 GLY A N 1
ATOM 2170 C CA . GLY A 1 278 ? -6.857 -1.179 -9.553 1.00 95.56 278 GLY A CA 1
ATOM 2171 C C . GLY A 1 278 ? -5.785 -0.592 -8.634 1.00 95.56 278 GLY A C 1
ATOM 2172 O O . GLY A 1 278 ? -5.535 0.608 -8.698 1.00 95.56 278 GLY A O 1
ATOM 2173 N N . TYR A 1 279 ? -5.081 -1.433 -7.873 1.00 94.94 279 TYR A N 1
ATOM 2174 C CA . TYR A 1 279 ? -3.944 -1.003 -7.056 1.00 94.94 279 TYR A CA 1
ATOM 2175 C C . TYR A 1 279 ? -2.777 -0.487 -7.897 1.00 94.94 279 TYR A C 1
ATOM 2177 O O . TYR A 1 279 ? -2.257 0.578 -7.595 1.00 94.94 279 TYR A O 1
ATOM 2185 N N . GLY A 1 280 ? -2.442 -1.124 -9.023 1.00 95.06 280 GLY A N 1
ATOM 2186 C CA . GLY A 1 280 ? -1.431 -0.579 -9.940 1.00 95.06 280 GLY A CA 1
ATOM 2187 C C . GLY A 1 280 ? -1.810 0.793 -10.523 1.00 95.06 280 GLY A C 1
ATOM 2188 O O . GLY A 1 280 ? -0.952 1.652 -10.725 1.00 95.06 280 GLY A O 1
ATOM 2189 N N . LYS A 1 281 ? -3.107 1.038 -10.765 1.00 95.69 281 LYS A N 1
ATOM 2190 C CA . LYS A 1 281 ? -3.616 2.374 -11.121 1.00 95.69 281 LYS A CA 1
ATOM 2191 C C . LYS A 1 281 ? -3.451 3.361 -9.961 1.00 95.69 281 LYS A C 1
ATOM 2193 O O . LYS A 1 281 ? -3.043 4.493 -10.204 1.00 95.69 281 LYS A O 1
ATOM 2198 N N . ALA A 1 282 ? -3.792 2.953 -8.740 1.00 95.25 282 ALA A N 1
ATOM 2199 C CA . ALA A 1 282 ? -3.664 3.785 -7.546 1.00 95.25 282 ALA A CA 1
ATOM 2200 C C . ALA A 1 282 ? -2.202 4.178 -7.292 1.00 95.25 282 ALA A C 1
ATOM 2202 O O . ALA A 1 282 ? -1.928 5.357 -7.107 1.00 95.25 282 ALA A O 1
ATOM 2203 N N . GLU A 1 283 ? -1.262 3.236 -7.415 1.00 94.50 283 GLU A N 1
ATOM 2204 C CA . GLU A 1 283 ? 0.183 3.493 -7.339 1.00 94.50 283 GLU A CA 1
ATOM 2205 C C . GLU A 1 283 ? 0.622 4.556 -8.363 1.00 94.50 283 GLU A C 1
ATOM 2207 O O . GLU A 1 283 ? 1.374 5.469 -8.040 1.00 94.50 283 GLU A O 1
ATOM 2212 N N . ALA A 1 284 ? 0.100 4.511 -9.594 1.00 93.31 284 ALA A N 1
ATOM 2213 C CA . ALA A 1 284 ? 0.408 5.516 -10.615 1.00 93.31 284 ALA A CA 1
ATOM 2214 C C . ALA A 1 284 ? -0.187 6.908 -10.338 1.00 93.31 284 ALA A C 1
ATOM 2216 O O . ALA A 1 284 ? 0.316 7.903 -10.861 1.00 93.31 284 ALA A O 1
ATOM 2217 N N . LEU A 1 285 ? -1.281 6.995 -9.579 1.00 94.69 285 LEU A N 1
ATOM 2218 C CA . LEU A 1 285 ? -1.862 8.270 -9.147 1.00 94.69 285 LEU A CA 1
ATOM 2219 C C . LEU A 1 285 ? -1.113 8.825 -7.935 1.00 94.69 285 LEU A C 1
ATOM 2221 O O . LEU A 1 285 ? -0.741 9.995 -7.939 1.00 94.69 285 LEU A O 1
ATOM 2225 N N . LEU A 1 286 ? -0.837 7.964 -6.955 1.00 95.00 286 LEU A N 1
ATOM 2226 C CA . LEU A 1 286 ? -0.060 8.284 -5.764 1.00 95.00 286 LEU A CA 1
ATOM 2227 C C . LEU A 1 286 ? 1.338 8.773 -6.144 1.00 95.00 286 LEU A C 1
ATOM 2229 O O . LEU A 1 286 ? 1.744 9.820 -5.666 1.00 95.00 286 LEU A O 1
ATOM 2233 N N . GLU A 1 287 ? 2.045 8.101 -7.056 1.00 90.75 287 GLU A N 1
ATOM 2234 C CA . GLU A 1 287 ? 3.393 8.522 -7.472 1.00 90.75 287 GLU A CA 1
ATOM 2235 C C . GLU A 1 287 ? 3.422 9.923 -8.099 1.00 90.75 287 GLU A C 1
ATOM 2237 O O . GLU A 1 287 ? 4.393 10.655 -7.920 1.00 90.75 287 GLU A O 1
ATOM 2242 N N . LYS A 1 288 ? 2.342 10.342 -8.776 1.00 88.31 288 LYS A N 1
ATOM 2243 C CA . LYS A 1 288 ? 2.234 11.695 -9.352 1.00 88.31 288 LYS A CA 1
ATOM 2244 C C . LYS A 1 288 ? 2.074 12.792 -8.304 1.00 88.31 288 LYS A C 1
ATOM 2246 O O . LYS A 1 288 ? 2.329 13.955 -8.630 1.00 88.31 288 LYS A O 1
ATOM 2251 N N . LYS A 1 289 ? 1.570 12.442 -7.120 1.00 90.06 289 LYS A N 1
ATOM 2252 C CA . LYS A 1 289 ? 1.314 13.363 -6.006 1.00 90.06 289 LYS A CA 1
ATOM 2253 C C . LYS A 1 289 ? 2.410 13.291 -4.937 1.00 90.06 289 LYS A C 1
ATOM 2255 O O . LYS A 1 289 ? 2.747 14.324 -4.382 1.00 90.06 289 LYS A O 1
ATOM 2260 N N . TRP A 1 290 ? 2.988 12.109 -4.732 1.00 89.62 290 TRP A N 1
ATOM 2261 C CA . TRP A 1 290 ? 3.923 11.754 -3.659 1.00 89.62 290 TRP A CA 1
ATOM 2262 C C . TRP A 1 290 ? 5.215 11.165 -4.226 1.00 89.62 290 TRP A C 1
ATOM 2264 O O . TRP A 1 290 ? 5.610 10.048 -3.893 1.00 89.62 290 TRP A O 1
ATOM 2274 N N . SER A 1 291 ? 5.857 11.857 -5.164 1.00 84.81 291 SER A N 1
ATOM 2275 C CA . SER A 1 291 ? 7.006 11.313 -5.907 1.00 84.81 291 SER A CA 1
ATOM 2276 C C . SER A 1 291 ? 8.210 10.944 -5.021 1.00 84.81 291 SER A C 1
ATOM 2278 O O . SER A 1 291 ? 8.982 10.043 -5.356 1.00 84.81 291 SER A O 1
ATOM 2280 N N . GLU A 1 292 ? 8.339 11.605 -3.875 1.00 83.06 292 GLU A N 1
ATOM 2281 C CA . GLU A 1 292 ? 9.327 11.394 -2.819 1.00 83.06 292 GLU A CA 1
ATOM 2282 C C . GLU A 1 292 ? 9.086 10.106 -2.019 1.00 83.06 292 GLU A C 1
ATOM 2284 O O . GLU A 1 292 ? 10.033 9.500 -1.523 1.00 83.06 292 GLU A O 1
ATOM 2289 N N . LYS A 1 293 ? 7.840 9.612 -1.977 1.00 86.50 293 LYS A N 1
ATOM 2290 C CA . LYS A 1 293 ? 7.484 8.309 -1.389 1.00 86.50 293 LYS A CA 1
ATOM 2291 C C . LYS A 1 293 ? 7.793 7.131 -2.317 1.00 86.50 293 LYS A C 1
ATOM 2293 O O . LYS A 1 293 ? 7.533 5.984 -1.961 1.00 86.50 293 LYS A O 1
ATOM 2298 N N . TYR A 1 294 ? 8.335 7.386 -3.510 1.00 86.12 294 TYR A N 1
ATOM 2299 C CA . TYR A 1 294 ? 8.642 6.367 -4.511 1.00 86.12 294 TYR A CA 1
ATOM 2300 C C . TYR A 1 294 ? 10.115 6.383 -4.908 1.00 86.12 294 TYR A C 1
ATOM 2302 O O . TYR A 1 294 ? 10.702 7.431 -5.164 1.00 86.12 294 TYR A O 1
ATOM 2310 N N . ASN A 1 295 ? 10.709 5.203 -5.074 1.00 79.19 295 ASN A N 1
ATOM 2311 C CA . ASN A 1 295 ? 12.080 5.076 -5.560 1.00 79.19 295 ASN A CA 1
ATOM 2312 C C . ASN A 1 295 ? 12.200 5.336 -7.082 1.00 79.19 295 ASN A C 1
ATOM 2314 O O . ASN A 1 295 ? 11.214 5.537 -7.800 1.00 79.19 295 ASN A O 1
ATOM 2318 N N . GLY A 1 296 ? 13.431 5.307 -7.607 1.00 72.38 296 GLY A N 1
ATOM 2319 C CA . GLY A 1 296 ? 13.707 5.515 -9.038 1.00 72.38 296 GLY A CA 1
ATOM 2320 C C . GLY A 1 296 ? 12.982 4.536 -9.975 1.00 72.38 296 GLY A C 1
ATOM 2321 O O . GLY A 1 296 ? 12.533 4.932 -11.048 1.00 72.38 296 GLY A O 1
ATOM 2322 N N . PHE A 1 297 ? 12.770 3.291 -9.546 1.00 75.31 297 PHE A N 1
ATOM 2323 C CA . PH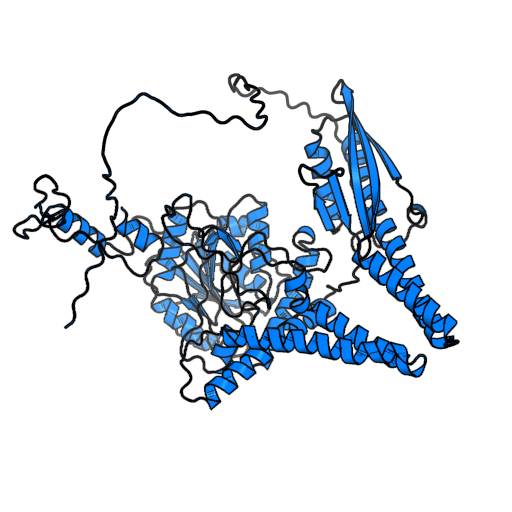E A 1 297 ? 12.011 2.290 -10.305 1.00 75.31 297 PHE A CA 1
ATOM 2324 C C . PHE A 1 297 ? 10.491 2.512 -10.228 1.00 75.31 297 PHE A C 1
ATOM 2326 O O . PHE A 1 297 ? 9.746 1.969 -11.033 1.00 75.31 297 PHE A O 1
ATOM 2333 N N . GLY A 1 298 ? 10.016 3.390 -9.338 1.00 78.75 298 GLY A N 1
ATOM 2334 C CA . GLY A 1 298 ? 8.593 3.670 -9.152 1.00 78.75 298 GLY A CA 1
ATOM 2335 C C . GLY A 1 298 ? 7.905 2.695 -8.213 1.00 78.75 298 GLY A C 1
ATOM 2336 O O . GLY A 1 298 ? 6.706 2.470 -8.371 1.00 78.75 298 GLY A O 1
ATOM 2337 N N . HIS A 1 299 ? 8.645 2.129 -7.261 1.00 83.44 299 HIS A N 1
ATOM 2338 C CA . HIS A 1 299 ? 8.067 1.404 -6.134 1.00 83.44 299 HIS A CA 1
ATOM 2339 C C . HIS A 1 299 ? 7.911 2.327 -4.947 1.00 83.44 299 HIS A C 1
ATOM 2341 O O . HIS A 1 299 ? 8.785 3.151 -4.677 1.00 83.44 299 HIS A O 1
ATOM 2347 N N . LEU A 1 300 ? 6.813 2.121 -4.239 1.00 85.06 300 LEU A N 1
ATOM 2348 C CA . LEU A 1 300 ? 6.528 2.741 -2.962 1.00 85.06 300 LEU A CA 1
ATOM 2349 C C . LEU A 1 300 ? 7.609 2.352 -1.946 1.00 85.06 300 LEU A C 1
ATOM 2351 O O . LEU A 1 300 ? 7.967 1.178 -1.840 1.00 85.06 300 LEU A O 1
ATOM 2355 N N . ASN A 1 301 ? 8.137 3.340 -1.235 1.00 83.19 301 ASN A N 1
ATOM 2356 C CA . ASN A 1 301 ? 9.106 3.156 -0.169 1.00 83.19 301 ASN A CA 1
ATOM 2357 C C . ASN A 1 301 ? 8.411 3.418 1.167 1.00 83.19 301 ASN A C 1
ATOM 2359 O O . ASN A 1 301 ? 8.215 4.572 1.545 1.00 83.19 301 ASN A O 1
ATOM 2363 N N . TRP A 1 302 ? 8.011 2.344 1.841 1.00 85.56 302 TRP A N 1
ATOM 2364 C CA . TRP A 1 302 ? 7.466 2.414 3.191 1.00 85.56 302 TRP A CA 1
ATOM 2365 C C . TRP A 1 302 ? 8.599 2.605 4.198 1.00 85.56 302 TRP A C 1
ATOM 2367 O O . TRP A 1 302 ? 9.611 1.908 4.137 1.00 85.56 302 TRP A O 1
ATOM 2377 N N . SER A 1 303 ? 8.413 3.525 5.137 1.00 83.62 303 SER A N 1
ATOM 2378 C CA . SER A 1 303 ? 9.264 3.648 6.319 1.00 83.62 303 SER A CA 1
ATOM 2379 C C . SER A 1 303 ? 8.952 2.548 7.338 1.00 83.62 303 SER A C 1
ATOM 2381 O O . SER A 1 303 ? 9.837 2.136 8.087 1.00 83.62 303 SER A O 1
ATOM 2383 N N . GLY A 1 304 ? 7.700 2.079 7.374 1.00 84.06 304 GLY A N 1
ATOM 2384 C CA . GLY A 1 304 ? 7.258 0.991 8.246 1.00 84.06 304 GLY A CA 1
ATOM 2385 C C . GLY A 1 304 ? 7.356 -0.411 7.632 1.00 84.06 304 GLY A C 1
ATOM 2386 O O . GLY A 1 304 ? 7.777 -0.609 6.492 1.00 84.06 304 GLY A O 1
ATOM 2387 N N . ARG A 1 305 ? 6.936 -1.411 8.409 1.00 84.00 305 ARG A N 1
ATOM 2388 C CA . ARG A 1 305 ? 6.865 -2.826 8.026 1.00 84.00 305 ARG A CA 1
ATOM 2389 C C . ARG A 1 305 ? 5.423 -3.241 7.748 1.00 84.00 305 ARG A C 1
ATOM 2391 O O . ARG A 1 305 ? 4.503 -2.826 8.445 1.00 84.00 305 ARG A O 1
ATOM 2398 N N . ILE A 1 306 ? 5.237 -4.094 6.747 1.00 84.56 306 ILE A N 1
ATOM 2399 C CA . ILE A 1 306 ? 3.936 -4.685 6.418 1.00 84.56 306 ILE A CA 1
ATOM 2400 C C . ILE A 1 306 ? 3.797 -5.994 7.198 1.00 84.56 306 ILE A C 1
ATOM 2402 O O . ILE A 1 306 ? 4.639 -6.879 7.046 1.00 84.56 306 ILE A O 1
ATOM 2406 N N . TYR A 1 307 ? 2.727 -6.137 7.981 1.00 77.88 307 TYR A N 1
ATOM 2407 C CA . TYR A 1 307 ? 2.422 -7.359 8.731 1.00 77.88 307 TYR A CA 1
ATOM 2408 C C . TYR A 1 307 ? 1.130 -7.983 8.211 1.00 77.88 307 TYR A C 1
ATOM 2410 O O . TYR A 1 307 ? 0.041 -7.458 8.420 1.00 77.88 307 TYR A O 1
ATOM 2418 N N . GLY A 1 308 ? 1.223 -9.116 7.520 1.00 77.31 308 GLY A N 1
ATOM 2419 C CA . GLY A 1 308 ? 0.033 -9.774 6.990 1.00 77.31 308 GLY A CA 1
ATOM 2420 C C . GLY A 1 308 ? 0.319 -11.087 6.278 1.00 77.31 308 GLY A C 1
ATOM 2421 O O . GLY A 1 308 ? 1.467 -11.435 6.001 1.00 77.31 308 GLY A O 1
ATOM 2422 N N . LYS A 1 309 ? -0.754 -11.821 5.975 1.00 82.31 309 LYS A N 1
ATOM 2423 C CA . LYS A 1 309 ? -0.688 -13.034 5.153 1.00 82.31 309 LYS A CA 1
ATOM 2424 C C . LYS A 1 309 ? -0.359 -12.689 3.698 1.00 82.31 309 LYS A C 1
ATOM 2426 O O . LYS A 1 309 ? -0.621 -11.584 3.227 1.00 82.31 309 LYS A O 1
ATOM 2431 N N . GLY A 1 310 ? 0.210 -13.659 2.982 1.00 79.75 310 GLY A N 1
ATOM 2432 C CA . GLY A 1 310 ? 0.467 -13.548 1.544 1.00 79.75 310 GLY A CA 1
ATOM 2433 C C . GLY A 1 310 ? 1.625 -12.630 1.152 1.00 79.75 310 GLY A C 1
ATOM 2434 O O . GLY A 1 310 ? 1.752 -12.276 -0.021 1.00 79.75 310 GLY A O 1
ATOM 2435 N N . LEU A 1 311 ? 2.486 -12.242 2.098 1.00 82.50 311 LEU A N 1
ATOM 2436 C CA . LEU A 1 311 ? 3.751 -11.588 1.771 1.00 82.50 311 LEU A CA 1
ATOM 2437 C C . LEU A 1 311 ? 4.623 -12.541 0.955 1.00 82.50 311 LEU A C 1
ATOM 2439 O O . LEU A 1 311 ? 4.825 -13.696 1.327 1.00 82.50 311 LEU A O 1
ATOM 2443 N N . THR A 1 312 ? 5.144 -12.055 -0.170 1.00 79.31 312 THR A N 1
ATOM 2444 C CA . THR A 1 312 ? 6.021 -12.877 -1.000 1.00 79.31 312 THR A CA 1
ATOM 2445 C C . THR A 1 312 ? 7.401 -12.947 -0.361 1.00 79.31 312 THR A C 1
ATOM 2447 O O . THR A 1 312 ? 8.050 -11.924 -0.140 1.00 79.31 312 THR A O 1
ATOM 2450 N N . LEU A 1 313 ? 7.837 -14.165 -0.050 1.00 75.00 313 LEU A N 1
ATOM 2451 C CA . LEU A 1 313 ? 9.070 -14.407 0.687 1.00 75.00 313 LEU A CA 1
ATOM 2452 C C . LEU A 1 313 ? 10.267 -14.421 -0.270 1.00 75.00 313 LEU A C 1
ATOM 2454 O O . LEU A 1 313 ? 10.180 -15.018 -1.349 1.00 75.00 313 LEU A O 1
ATOM 2458 N N . PRO A 1 314 ? 11.407 -13.803 0.085 1.00 74.88 314 PRO A N 1
ATOM 2459 C CA . PRO A 1 314 ? 12.645 -14.018 -0.648 1.00 74.88 314 PRO A CA 1
ATOM 2460 C C . PRO A 1 314 ? 13.088 -15.483 -0.535 1.00 74.88 314 PRO A C 1
ATOM 2462 O O . PRO A 1 314 ? 12.887 -16.133 0.489 1.00 74.88 314 PRO A O 1
ATOM 2465 N N . LEU A 1 315 ? 13.748 -16.016 -1.566 1.00 72.31 315 LEU A N 1
ATOM 2466 C CA . LEU A 1 315 ? 14.216 -17.414 -1.554 1.00 72.31 315 LEU A CA 1
ATOM 2467 C C . LEU A 1 315 ? 15.186 -17.719 -0.395 1.00 72.31 315 LEU A C 1
ATOM 2469 O O . LEU A 1 315 ? 15.238 -18.850 0.081 1.00 72.31 315 LEU A O 1
ATOM 2473 N N . ASN A 1 316 ? 15.889 -16.698 0.105 1.00 67.00 316 ASN A N 1
ATOM 2474 C CA . ASN A 1 316 ? 16.811 -16.794 1.239 1.00 67.00 316 ASN A CA 1
ATOM 2475 C C . ASN A 1 316 ? 16.185 -16.350 2.580 1.00 67.00 316 ASN A C 1
ATOM 2477 O O . ASN A 1 316 ? 16.914 -16.145 3.546 1.00 67.00 316 ASN A O 1
ATOM 2481 N N . SER A 1 317 ? 14.855 -16.197 2.672 1.00 60.06 317 SER A N 1
ATOM 2482 C CA . SER A 1 317 ? 14.170 -15.635 3.856 1.00 60.06 317 SER A CA 1
ATOM 2483 C C . SER A 1 317 ? 14.234 -16.488 5.126 1.00 60.06 317 SER A C 1
ATOM 2485 O O . SER A 1 317 ? 13.712 -16.067 6.150 1.00 60.06 317 SER A O 1
ATOM 2487 N N . LYS A 1 318 ? 14.825 -17.686 5.087 1.00 56.97 318 LYS A N 1
ATOM 2488 C CA . LYS A 1 318 ? 14.791 -18.642 6.209 1.00 56.97 318 LYS A CA 1
ATOM 2489 C C . LYS A 1 318 ? 15.687 -18.277 7.400 1.00 56.97 318 LYS A C 1
ATOM 2491 O O . LYS A 1 318 ? 15.718 -19.023 8.373 1.00 56.97 318 LYS A O 1
ATOM 2496 N N . ASN A 1 319 ? 16.416 -17.166 7.336 1.00 56.03 319 ASN A N 1
ATOM 2497 C CA . ASN A 1 319 ? 17.290 -16.733 8.422 1.00 56.03 319 ASN A CA 1
ATOM 2498 C C . ASN A 1 319 ? 16.542 -15.786 9.363 1.00 56.03 319 ASN A C 1
ATOM 2500 O O . ASN A 1 319 ? 16.780 -14.578 9.369 1.00 56.03 319 ASN A O 1
ATOM 2504 N N . ASP A 1 320 ? 15.644 -16.356 10.157 1.00 62.03 320 ASP A N 1
ATOM 2505 C CA . ASP A 1 320 ? 15.080 -15.683 11.319 1.00 62.03 320 ASP A CA 1
ATOM 2506 C C . ASP A 1 320 ? 16.195 -15.458 12.348 1.00 62.03 320 ASP A C 1
ATOM 2508 O O . ASP A 1 320 ? 16.905 -16.387 12.742 1.00 62.03 320 ASP A O 1
ATOM 2512 N N . SER A 1 321 ? 16.387 -14.206 12.763 1.00 58.25 321 SER A N 1
ATOM 2513 C CA . SER A 1 321 ? 17.358 -13.869 13.802 1.00 58.25 321 SER A CA 1
ATOM 2514 C C . SER A 1 321 ? 16.648 -13.773 15.147 1.00 58.25 321 SER A C 1
ATOM 2516 O O . SER A 1 321 ? 15.734 -12.968 15.319 1.00 58.25 321 SER A O 1
ATOM 2518 N N . ILE A 1 322 ? 17.059 -14.614 16.097 1.00 61.53 322 ILE A N 1
ATOM 2519 C CA . ILE A 1 322 ? 16.599 -14.541 17.485 1.00 61.53 322 ILE A CA 1
ATOM 2520 C C . ILE A 1 322 ? 17.586 -13.660 18.245 1.00 61.53 322 ILE A C 1
ATOM 2522 O O . ILE A 1 322 ? 18.768 -13.995 18.356 1.00 61.53 322 ILE A O 1
ATOM 2526 N N . PHE A 1 323 ? 17.116 -12.520 18.752 1.00 58.97 323 PHE A N 1
ATOM 2527 C CA . PHE A 1 323 ? 17.941 -11.649 19.585 1.00 58.97 323 PHE A CA 1
ATOM 2528 C C . PHE A 1 323 ? 17.890 -12.127 21.038 1.00 58.97 323 PHE A C 1
ATOM 2530 O O . PHE A 1 323 ? 16.840 -12.100 21.673 1.00 58.97 323 PHE A O 1
ATOM 2537 N N . TYR A 1 324 ? 19.032 -12.565 21.564 1.00 60.81 324 TYR A N 1
ATOM 2538 C CA . TYR A 1 324 ? 19.132 -13.092 22.928 1.00 60.81 324 TYR A CA 1
ATOM 2539 C C . TYR A 1 324 ? 19.466 -12.007 23.969 1.00 60.81 324 TYR A C 1
ATOM 2541 O O . TYR A 1 324 ? 19.340 -12.244 25.166 1.00 60.81 324 TYR A O 1
ATOM 2549 N N . GLY A 1 325 ? 19.877 -10.803 23.553 1.00 57.47 325 GLY A N 1
ATOM 2550 C CA . GLY A 1 325 ? 20.472 -9.820 24.466 1.00 57.47 325 GLY A CA 1
ATOM 2551 C C . GLY A 1 325 ? 21.813 -10.299 25.041 1.00 57.47 325 GLY A C 1
ATOM 2552 O O . GLY A 1 325 ? 22.247 -11.432 24.812 1.00 57.47 325 GLY A O 1
ATOM 2553 N N . ILE A 1 326 ? 22.504 -9.436 25.788 1.00 58.94 326 ILE A N 1
ATOM 2554 C CA . ILE A 1 326 ? 23.737 -9.836 26.481 1.00 58.94 326 ILE A CA 1
ATOM 2555 C C . ILE A 1 326 ? 23.345 -10.883 27.542 1.00 58.94 326 ILE A C 1
ATOM 2557 O O . ILE A 1 326 ? 22.451 -10.631 28.346 1.00 58.94 326 ILE A O 1
ATOM 2561 N N . TRP A 1 327 ? 23.968 -12.065 27.520 1.00 58.53 327 TRP A N 1
ATOM 2562 C CA . TRP A 1 327 ? 23.683 -13.188 28.436 1.00 58.53 327 TRP A CA 1
ATOM 2563 C C . TRP A 1 327 ? 22.290 -13.839 28.331 1.00 58.53 327 TRP A C 1
ATOM 2565 O O . TRP A 1 327 ? 21.887 -14.538 29.255 1.00 58.53 327 TRP A O 1
ATOM 2575 N N . GLY A 1 328 ? 21.539 -13.661 27.239 1.00 58.47 328 GLY A N 1
ATOM 2576 C CA . GLY A 1 328 ? 20.197 -14.263 27.154 1.00 58.47 328 GLY A CA 1
ATOM 2577 C C . GLY A 1 328 ? 19.124 -13.497 27.938 1.00 58.47 328 GLY A C 1
ATOM 2578 O O . GLY A 1 328 ? 18.052 -14.037 28.190 1.00 58.47 328 GLY A O 1
ATOM 2579 N N . THR A 1 329 ? 19.416 -12.260 28.353 1.00 61.12 329 THR A N 1
ATOM 2580 C CA . THR A 1 329 ? 18.563 -11.451 29.242 1.00 61.12 329 THR A CA 1
ATOM 2581 C C . THR A 1 329 ? 17.476 -10.660 28.521 1.00 61.12 329 THR A C 1
ATOM 2583 O O . THR A 1 329 ? 16.731 -9.925 29.170 1.00 61.12 329 THR A O 1
ATOM 2586 N N . ALA A 1 330 ? 17.356 -10.786 27.193 1.00 57.72 330 ALA A N 1
ATOM 2587 C CA . ALA A 1 330 ? 16.240 -10.172 26.487 1.00 57.72 330 ALA A CA 1
ATOM 2588 C C . ALA A 1 330 ? 14.916 -10.696 27.088 1.00 57.72 330 ALA A C 1
ATOM 2590 O O . ALA A 1 330 ? 14.718 -11.912 27.126 1.00 57.72 330 ALA A O 1
ATOM 2591 N N . PRO A 1 331 ? 14.006 -9.815 27.551 1.00 54.66 331 PRO A N 1
ATOM 2592 C CA . PRO A 1 331 ? 12.778 -10.224 28.240 1.00 54.66 331 PRO A CA 1
ATOM 2593 C C . PRO A 1 331 ? 11.855 -11.093 27.369 1.00 54.66 331 PRO A C 1
ATOM 2595 O O . PRO A 1 331 ? 10.964 -11.758 27.889 1.00 54.66 331 PRO A O 1
ATOM 2598 N N . PHE A 1 332 ? 12.083 -11.115 26.051 1.00 58.25 332 PHE A N 1
ATOM 2599 C CA . PHE A 1 332 ? 11.441 -12.002 25.092 1.00 58.25 332 PHE A CA 1
ATOM 2600 C C . PHE A 1 332 ? 12.389 -12.284 23.914 1.00 58.25 332 PHE A C 1
ATOM 2602 O O . PHE A 1 332 ? 12.998 -11.371 23.349 1.00 58.25 332 PHE A O 1
ATOM 2609 N N . GLN A 1 333 ? 12.502 -13.558 23.525 1.00 54.56 333 GLN A N 1
ATOM 2610 C CA . GLN A 1 333 ? 13.144 -13.958 22.272 1.00 54.56 333 GLN A CA 1
ATOM 2611 C C . GLN A 1 333 ? 12.276 -13.460 21.114 1.00 54.56 333 GLN A C 1
ATOM 2613 O O . GLN A 1 333 ? 11.241 -14.043 20.804 1.00 54.56 333 GLN A O 1
ATOM 2618 N N . SER A 1 334 ? 12.677 -12.355 20.496 1.00 54.03 334 SER A N 1
ATOM 2619 C CA . SER A 1 334 ? 12.004 -11.843 19.303 1.00 54.03 334 SER A CA 1
ATOM 2620 C C . SER A 1 334 ? 12.619 -12.452 18.057 1.00 54.03 334 SER A C 1
ATOM 2622 O O . SER A 1 334 ? 13.835 -12.370 17.870 1.00 54.03 334 SER A O 1
ATOM 2624 N N . ILE A 1 335 ? 11.776 -13.021 17.198 1.00 54.53 335 ILE A N 1
ATOM 2625 C CA . ILE A 1 335 ? 12.154 -13.394 15.839 1.00 54.53 335 ILE A CA 1
ATOM 2626 C C . ILE A 1 335 ? 12.071 -12.131 14.986 1.00 54.53 335 ILE A C 1
ATOM 2628 O O . ILE A 1 335 ? 10.986 -11.674 14.631 1.00 54.53 335 ILE A O 1
ATOM 2632 N N . TYR A 1 336 ? 13.226 -11.553 14.667 1.00 56.34 336 TYR A N 1
ATOM 2633 C CA . TYR A 1 336 ? 13.304 -10.477 13.692 1.00 56.34 336 TYR A CA 1
ATOM 2634 C C . TYR A 1 336 ? 13.707 -11.052 12.343 1.00 56.34 336 TYR A C 1
ATOM 2636 O O . TYR A 1 336 ? 14.760 -11.688 12.211 1.00 56.34 336 TYR A O 1
ATOM 2644 N N . GLN A 1 337 ? 12.905 -10.758 11.324 1.00 55.88 337 GLN A N 1
ATOM 2645 C CA . GLN A 1 337 ? 13.352 -10.905 9.948 1.00 55.88 337 GLN A CA 1
ATOM 2646 C C . GLN A 1 337 ? 14.270 -9.727 9.594 1.00 55.88 337 GLN A C 1
ATOM 2648 O O . GLN A 1 337 ? 13.889 -8.563 9.823 1.00 55.88 337 GLN A O 1
ATOM 2653 N N . PRO A 1 338 ? 15.479 -9.999 9.065 1.00 55.31 338 PRO A N 1
ATOM 2654 C CA . PRO A 1 338 ? 16.355 -8.953 8.566 1.00 55.31 338 PRO A CA 1
ATOM 2655 C C . PRO A 1 338 ? 15.670 -8.192 7.426 1.00 55.31 338 PRO A C 1
ATOM 2657 O O . PRO A 1 338 ? 14.840 -8.741 6.697 1.00 55.31 338 PRO A O 1
ATOM 2660 N N . MET A 1 339 ? 16.015 -6.910 7.278 1.00 53.50 339 MET A N 1
ATOM 2661 C CA . MET A 1 339 ? 15.534 -6.095 6.16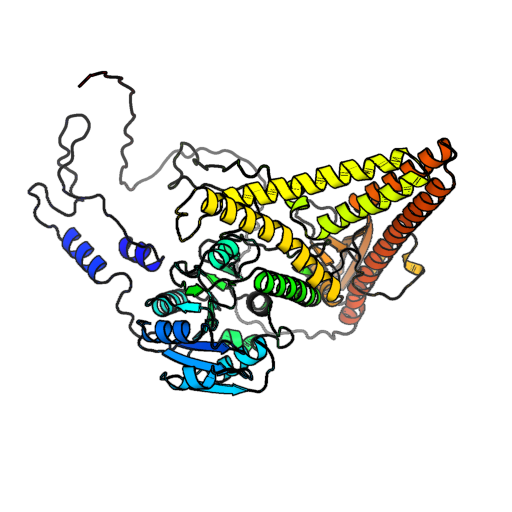1 1.00 53.50 339 MET A CA 1
ATOM 2662 C C . MET A 1 339 ? 15.876 -6.800 4.842 1.00 53.50 339 MET A C 1
ATOM 2664 O O . MET A 1 339 ? 16.991 -7.303 4.685 1.00 53.50 339 MET A O 1
ATOM 2668 N N . GLN A 1 340 ? 14.913 -6.878 3.920 1.00 59.38 340 GLN A N 1
ATOM 2669 C CA . GLN A 1 340 ? 15.102 -7.596 2.661 1.00 59.38 340 GLN A CA 1
ATOM 2670 C C . GLN A 1 340 ? 16.293 -7.020 1.888 1.00 59.38 340 GLN A C 1
ATOM 2672 O O . GLN A 1 340 ? 16.353 -5.819 1.624 1.00 59.38 340 GLN A O 1
ATOM 2677 N N . ASP A 1 341 ? 17.230 -7.887 1.499 1.00 61.75 341 ASP A N 1
ATOM 2678 C CA . ASP A 1 341 ? 18.329 -7.497 0.621 1.00 61.75 341 ASP A CA 1
ATOM 2679 C C . ASP A 1 341 ? 17.776 -7.104 -0.757 1.00 61.75 341 ASP A C 1
ATOM 2681 O O . ASP A 1 341 ? 16.864 -7.749 -1.288 1.00 61.75 341 ASP A O 1
ATOM 2685 N N . THR A 1 342 ? 18.366 -6.074 -1.363 1.00 64.75 342 THR A N 1
ATOM 2686 C CA . THR A 1 342 ? 17.939 -5.510 -2.649 1.00 64.75 342 THR A CA 1
ATOM 2687 C C . THR A 1 342 ? 17.900 -6.583 -3.734 1.00 64.75 342 THR A C 1
ATOM 2689 O O . THR A 1 342 ? 16.951 -6.626 -4.510 1.00 64.75 342 THR A O 1
ATOM 2692 N N . LEU A 1 343 ? 18.882 -7.493 -3.764 1.00 67.94 343 LEU A N 1
ATOM 2693 C CA . LEU A 1 343 ? 18.933 -8.576 -4.753 1.00 67.94 343 LEU A CA 1
ATOM 2694 C C . LEU A 1 343 ? 17.785 -9.578 -4.589 1.00 67.94 343 LEU A C 1
ATOM 2696 O O . LEU A 1 343 ? 17.247 -10.072 -5.578 1.00 67.94 343 LEU A O 1
ATOM 2700 N N . SER A 1 344 ? 17.386 -9.852 -3.347 1.00 70.56 344 SER A N 1
ATOM 2701 C CA . SER A 1 344 ? 16.321 -10.807 -3.032 1.00 70.56 344 SER A CA 1
ATOM 2702 C C . SER A 1 344 ? 14.917 -10.281 -3.362 1.00 70.56 344 SER A C 1
ATOM 2704 O O . SER A 1 344 ? 14.002 -11.072 -3.595 1.00 70.56 344 SER A O 1
ATOM 2706 N N . ALA A 1 345 ? 14.765 -8.955 -3.446 1.00 72.06 345 ALA A N 1
ATOM 2707 C CA . ALA A 1 345 ? 13.523 -8.284 -3.812 1.00 72.06 345 ALA A CA 1
ATOM 2708 C C . ALA A 1 345 ? 13.329 -8.143 -5.334 1.00 72.06 345 ALA A C 1
ATOM 2710 O O . ALA A 1 345 ? 12.203 -7.945 -5.787 1.00 72.06 345 ALA A O 1
ATOM 2711 N N . ILE A 1 346 ? 14.390 -8.272 -6.142 1.00 77.12 346 ILE A N 1
ATOM 2712 C CA . ILE A 1 346 ? 14.321 -8.082 -7.603 1.00 77.12 346 ILE A CA 1
ATOM 2713 C C . ILE A 1 346 ? 13.265 -8.978 -8.272 1.00 77.12 346 ILE A C 1
ATOM 2715 O O . ILE A 1 346 ? 12.450 -8.443 -9.028 1.00 77.12 346 ILE A O 1
ATOM 2719 N N . PRO A 1 347 ? 13.195 -10.299 -8.002 1.00 80.19 347 PRO A N 1
ATOM 2720 C CA . PRO A 1 347 ? 12.215 -11.151 -8.674 1.00 80.19 347 PRO A CA 1
ATOM 2721 C C . PRO A 1 347 ? 10.761 -10.860 -8.265 1.00 80.19 347 PRO A C 1
ATOM 2723 O O . PRO A 1 347 ? 9.834 -11.311 -8.936 1.00 80.19 347 PRO A O 1
ATOM 2726 N N . LEU A 1 348 ? 10.561 -10.091 -7.186 1.00 76.25 348 LEU A N 1
ATOM 2727 C CA . LEU A 1 348 ? 9.255 -9.649 -6.691 1.00 76.25 348 LEU A CA 1
ATOM 2728 C C . LEU A 1 348 ? 8.749 -8.387 -7.396 1.00 76.25 348 LEU A C 1
ATOM 2730 O O . LEU A 1 348 ? 7.580 -8.023 -7.262 1.00 76.25 348 LEU A O 1
ATOM 2734 N N . MET A 1 349 ? 9.613 -7.696 -8.141 1.00 84.69 349 MET A N 1
ATOM 2735 C CA . MET A 1 349 ? 9.250 -6.459 -8.820 1.00 84.69 349 MET A CA 1
ATOM 2736 C C . MET A 1 349 ? 8.379 -6.762 -10.050 1.00 84.69 349 MET A C 1
ATOM 2738 O O . MET A 1 349 ? 8.756 -7.599 -10.874 1.00 84.69 349 MET A O 1
ATOM 2742 N N . PRO A 1 350 ? 7.258 -6.046 -10.265 1.00 86.44 350 PRO A N 1
ATOM 2743 C CA . PRO A 1 350 ? 6.470 -6.164 -11.492 1.00 86.44 350 PRO A CA 1
ATOM 2744 C C . PRO A 1 350 ? 7.311 -6.002 -12.774 1.00 86.44 350 PRO A C 1
ATOM 2746 O O . PRO A 1 350 ? 7.107 -6.703 -13.760 1.00 86.44 350 PRO A O 1
ATOM 2749 N N . GLU A 1 351 ? 8.312 -5.127 -12.745 1.00 87.25 351 GLU A N 1
ATOM 2750 C CA . GLU A 1 351 ? 9.269 -4.846 -13.815 1.00 87.25 351 GLU A CA 1
ATOM 2751 C C . GLU A 1 351 ? 10.124 -6.049 -14.212 1.00 87.25 351 GLU A C 1
ATOM 2753 O O . GLU A 1 351 ? 10.596 -6.113 -15.348 1.00 87.25 351 GLU A O 1
ATOM 2758 N N . TRP A 1 352 ? 10.299 -7.021 -13.317 1.00 89.00 352 TRP A N 1
ATOM 2759 C CA . TRP A 1 352 ? 11.062 -8.230 -13.603 1.00 89.00 352 TRP A CA 1
ATOM 2760 C C . TRP A 1 352 ? 10.458 -9.029 -14.762 1.00 89.00 352 TRP A C 1
ATOM 2762 O O . TRP A 1 352 ? 11.181 -9.587 -15.585 1.00 89.00 352 TRP A O 1
ATOM 2772 N N . TYR A 1 353 ? 9.133 -8.981 -14.920 1.00 90.50 353 TYR A N 1
ATOM 2773 C CA . TYR A 1 353 ? 8.445 -9.571 -16.068 1.00 90.50 353 TYR A CA 1
ATOM 2774 C C . TYR A 1 353 ? 8.793 -8.868 -17.386 1.00 90.50 353 TYR A C 1
ATOM 2776 O O . TYR A 1 353 ? 8.916 -9.530 -18.417 1.00 90.50 353 TYR A O 1
ATOM 2784 N N . LEU A 1 354 ? 8.999 -7.545 -17.370 1.00 90.94 354 LEU A N 1
ATOM 2785 C CA . LEU A 1 354 ? 9.468 -6.809 -18.550 1.00 90.94 354 LEU A CA 1
ATOM 2786 C C . LEU A 1 354 ? 10.911 -7.172 -18.887 1.00 90.94 354 LEU A C 1
ATOM 2788 O O . LEU A 1 354 ? 11.243 -7.296 -20.062 1.00 90.94 354 LEU A O 1
ATOM 2792 N N . PHE A 1 355 ? 11.754 -7.367 -17.872 1.00 90.38 355 PHE A N 1
ATOM 2793 C CA . PHE A 1 355 ? 13.133 -7.801 -18.067 1.00 90.38 355 PHE A CA 1
ATOM 2794 C C . PHE A 1 355 ? 13.204 -9.207 -18.684 1.00 90.38 355 PHE A C 1
ATOM 2796 O O . PHE A 1 355 ? 13.867 -9.390 -19.705 1.00 90.38 355 PHE A O 1
ATOM 2803 N N . ILE A 1 356 ? 12.452 -10.171 -18.139 1.00 92.94 356 ILE A N 1
ATOM 2804 C CA . ILE A 1 356 ? 12.339 -11.532 -18.689 1.00 92.94 356 ILE A CA 1
ATOM 2805 C C . ILE A 1 356 ? 11.816 -11.489 -20.130 1.00 92.94 356 ILE A C 1
ATOM 2807 O O . ILE A 1 356 ? 12.430 -12.075 -21.021 1.00 92.94 356 ILE A O 1
ATOM 2811 N N . GLY A 1 357 ? 10.731 -10.748 -20.382 1.00 92.94 357 GLY A N 1
ATOM 2812 C CA . GLY A 1 357 ? 10.180 -10.586 -21.728 1.00 92.94 357 GLY A CA 1
ATOM 2813 C C . GLY A 1 357 ? 11.170 -9.935 -22.698 1.00 92.94 357 GLY A C 1
ATOM 2814 O O . GLY A 1 357 ? 11.288 -10.366 -23.844 1.00 92.94 357 GLY A O 1
ATOM 2815 N N . GLY A 1 358 ? 11.940 -8.949 -22.232 1.00 91.81 358 GLY A N 1
ATOM 2816 C CA . GLY A 1 358 ? 13.012 -8.312 -22.994 1.00 91.81 358 GLY A CA 1
ATOM 2817 C C . GLY A 1 358 ? 14.109 -9.295 -23.405 1.00 91.81 358 GLY A C 1
ATOM 2818 O O . GLY A 1 358 ? 14.512 -9.293 -24.566 1.00 91.81 358 GLY A O 1
ATOM 2819 N N . LEU A 1 359 ? 14.541 -10.188 -22.506 1.00 93.06 359 LEU A N 1
ATOM 2820 C CA . LEU A 1 359 ? 15.496 -11.255 -22.834 1.00 93.06 359 LEU A CA 1
ATOM 2821 C C . LEU A 1 359 ? 14.938 -12.223 -23.884 1.00 93.06 359 LEU A C 1
ATOM 2823 O O . LEU A 1 359 ? 15.652 -12.586 -24.820 1.00 93.06 359 LEU A O 1
ATOM 2827 N N . SER A 1 360 ? 13.659 -12.597 -23.779 1.00 92.44 360 SER A N 1
ATOM 2828 C CA . SER A 1 360 ? 13.007 -13.429 -24.794 1.00 92.44 360 SER A CA 1
ATOM 2829 C C . SER A 1 360 ? 12.968 -12.728 -26.159 1.00 92.44 360 SER A C 1
ATOM 2831 O O . SER A 1 360 ? 13.242 -13.365 -27.172 1.00 92.44 360 SER A O 1
ATOM 2833 N N . VAL A 1 361 ? 12.718 -11.415 -26.206 1.00 92.38 361 VAL A N 1
ATOM 2834 C CA . VAL A 1 361 ? 12.774 -10.630 -27.454 1.00 92.38 361 VAL A CA 1
ATOM 2835 C C . VAL A 1 361 ? 14.202 -10.546 -28.003 1.00 92.38 361 VAL A C 1
ATOM 2837 O O . VAL A 1 361 ? 14.400 -10.765 -29.195 1.00 92.38 361 VAL A O 1
ATOM 2840 N N . ILE A 1 362 ? 15.208 -10.301 -27.156 1.00 91.38 362 ILE A N 1
ATOM 2841 C CA . ILE A 1 362 ? 16.626 -10.287 -27.562 1.00 91.38 362 ILE A CA 1
ATOM 2842 C C . ILE A 1 362 ? 17.039 -11.644 -28.144 1.00 91.38 362 ILE A C 1
ATOM 2844 O O . ILE A 1 362 ? 17.786 -11.681 -29.119 1.00 91.38 362 ILE A O 1
ATOM 2848 N N . SER A 1 363 ? 16.512 -12.755 -27.621 1.00 94.50 363 SER A N 1
ATOM 2849 C CA . SER A 1 363 ? 16.821 -14.090 -28.144 1.00 94.50 363 SER A CA 1
ATOM 2850 C C . SER A 1 363 ? 16.400 -14.300 -29.604 1.00 94.50 363 SER A C 1
ATOM 2852 O O . SER A 1 363 ? 17.022 -15.096 -30.305 1.00 94.50 363 SER A O 1
ATOM 2854 N N . LEU A 1 364 ? 15.414 -13.541 -30.106 1.00 93.25 364 LEU A N 1
ATOM 2855 C CA . LEU A 1 364 ? 15.009 -13.578 -31.517 1.00 93.25 364 LEU A CA 1
ATOM 2856 C C . LEU A 1 364 ? 16.104 -13.043 -32.448 1.00 93.25 364 LEU A C 1
ATOM 2858 O O . LEU A 1 364 ? 16.192 -13.468 -33.599 1.00 93.25 364 LEU A O 1
ATOM 2862 N N . LEU A 1 365 ? 16.990 -12.171 -31.952 1.00 91.06 365 LEU A N 1
ATOM 2863 C CA . LEU A 1 365 ? 18.189 -11.755 -32.687 1.00 91.06 365 LEU A CA 1
ATOM 2864 C C . LEU A 1 365 ? 19.196 -12.906 -32.855 1.00 91.06 365 LEU A C 1
ATOM 2866 O O . LEU A 1 365 ? 20.100 -12.799 -33.681 1.00 91.06 365 LEU A O 1
ATOM 2870 N N . GLY A 1 366 ? 18.994 -14.031 -32.156 1.00 91.88 366 GLY A N 1
ATOM 2871 C CA . GLY A 1 366 ? 19.676 -15.305 -32.390 1.00 91.88 366 GLY A CA 1
ATOM 2872 C C . GLY A 1 366 ? 19.590 -15.790 -33.839 1.00 91.88 366 GLY A C 1
ATOM 2873 O O . GLY A 1 366 ? 20.520 -16.425 -34.333 1.00 91.88 366 GLY A O 1
ATOM 2874 N N . LEU A 1 367 ? 18.523 -15.412 -34.555 1.00 93.56 367 LEU A N 1
ATOM 2875 C CA . LEU A 1 367 ? 18.360 -15.677 -35.989 1.00 93.56 367 LEU A CA 1
ATOM 2876 C C . LEU A 1 367 ? 19.439 -14.998 -36.849 1.00 93.56 367 LEU A C 1
ATOM 2878 O O . LEU A 1 367 ? 19.753 -15.489 -37.930 1.00 93.56 367 LEU A O 1
ATOM 2882 N N . PHE A 1 368 ? 20.006 -13.887 -36.371 1.00 93.00 368 PHE A N 1
ATOM 2883 C CA . PHE A 1 368 ? 21.079 -13.146 -37.037 1.00 93.00 368 PHE A CA 1
ATOM 2884 C C . PHE A 1 368 ? 22.454 -13.397 -36.402 1.00 93.00 368 PHE A C 1
ATOM 2886 O O . PHE A 1 368 ? 23.464 -13.232 -37.081 1.00 93.00 368 PHE A O 1
ATOM 2893 N N . TRP A 1 369 ? 22.508 -13.786 -35.121 1.00 96.00 369 TRP A N 1
ATOM 2894 C CA . TRP A 1 369 ? 23.743 -14.125 -34.409 1.00 96.00 369 TRP A CA 1
ATOM 2895 C C . TRP A 1 369 ? 23.497 -15.184 -33.322 1.00 96.00 369 TRP A C 1
ATOM 2897 O O . TRP A 1 369 ? 22.977 -14.880 -32.247 1.00 96.00 369 TRP A O 1
ATOM 2907 N N . GLN A 1 370 ? 23.895 -16.431 -33.601 1.00 94.19 370 GLN A N 1
ATOM 2908 C CA . GLN A 1 370 ? 23.557 -17.620 -32.800 1.00 94.19 370 GLN A CA 1
ATOM 2909 C C . GLN A 1 370 ? 23.800 -17.507 -31.280 1.00 94.19 370 GLN A C 1
ATOM 2911 O O . GLN A 1 370 ? 22.947 -17.995 -30.535 1.00 94.19 370 GLN A O 1
ATOM 2916 N N . PRO A 1 371 ? 24.874 -16.865 -30.769 1.00 94.31 371 PRO A N 1
ATOM 2917 C CA . PRO A 1 371 ? 25.095 -16.727 -29.326 1.00 94.31 371 PRO A CA 1
ATOM 2918 C C . PRO A 1 371 ? 23.933 -16.077 -28.563 1.00 94.31 371 PRO A C 1
ATOM 2920 O O . PRO A 1 371 ? 23.702 -16.410 -27.400 1.00 94.31 371 PRO A O 1
ATOM 2923 N N . LEU A 1 372 ? 23.141 -15.208 -29.205 1.00 93.56 372 LEU A N 1
ATOM 2924 C CA . LEU A 1 372 ? 21.982 -14.573 -28.566 1.00 93.56 372 LEU A CA 1
ATOM 2925 C C . LEU A 1 372 ? 20.847 -15.547 -28.247 1.00 93.56 372 LEU A C 1
ATOM 2927 O O . LEU A 1 372 ? 20.018 -15.234 -27.390 1.00 93.56 372 LEU A O 1
ATOM 2931 N N . PHE A 1 373 ? 20.828 -16.752 -28.829 1.00 95.00 373 PHE A N 1
ATOM 2932 C CA . PHE A 1 373 ? 19.882 -17.783 -28.404 1.00 95.00 373 PHE A CA 1
ATOM 2933 C C . PHE A 1 373 ? 20.055 -18.173 -26.933 1.00 95.00 373 PHE A C 1
ATOM 2935 O O . PHE A 1 373 ? 19.081 -18.624 -26.340 1.00 95.00 373 PHE A O 1
ATOM 2942 N N . LEU A 1 374 ? 21.219 -17.928 -26.309 1.00 93.62 374 LEU A N 1
ATOM 2943 C CA . LEU A 1 374 ? 21.433 -18.128 -24.867 1.00 93.62 374 LEU A CA 1
ATOM 2944 C C . LEU A 1 374 ? 20.562 -17.214 -23.985 1.00 93.62 374 LEU A C 1
ATOM 2946 O O . LEU A 1 374 ? 20.303 -17.548 -22.828 1.00 93.62 374 LEU A O 1
ATOM 2950 N N . ALA A 1 375 ? 20.046 -16.102 -24.518 1.00 93.19 375 ALA A N 1
ATOM 2951 C CA . ALA A 1 375 ? 19.113 -15.246 -23.786 1.00 93.19 375 ALA A CA 1
ATOM 2952 C C . ALA A 1 375 ? 17.771 -15.951 -23.504 1.00 93.19 375 ALA A C 1
ATOM 2954 O O . ALA A 1 375 ? 17.134 -15.671 -22.488 1.00 93.19 375 ALA A O 1
ATOM 2955 N N . PHE A 1 376 ? 17.357 -16.905 -24.348 1.00 94.00 376 PHE A N 1
ATOM 2956 C CA . PHE A 1 376 ? 16.119 -17.659 -24.150 1.00 94.00 376 PHE A CA 1
ATOM 2957 C C . PHE A 1 376 ? 16.171 -18.622 -22.947 1.00 94.00 376 PHE A C 1
ATOM 2959 O O . PHE A 1 376 ? 15.332 -18.466 -22.055 1.00 94.00 376 PHE A O 1
ATOM 2966 N N . PRO A 1 377 ? 17.137 -19.560 -22.828 1.00 95.44 377 PRO A N 1
ATOM 2967 C CA . PRO A 1 377 ? 17.247 -20.407 -21.645 1.00 95.44 377 PRO A CA 1
ATOM 2968 C C . PRO A 1 377 ? 17.514 -19.589 -20.377 1.00 95.44 377 PRO A C 1
ATOM 2970 O O . PRO A 1 377 ? 17.004 -19.954 -19.321 1.00 95.44 377 PRO A O 1
ATOM 2973 N N . LEU A 1 378 ? 18.213 -18.448 -20.467 1.00 94.81 378 LEU A N 1
ATOM 2974 C CA . LEU A 1 378 ? 18.330 -17.515 -19.344 1.00 94.81 378 LEU A CA 1
ATOM 2975 C C . LEU A 1 378 ? 16.961 -16.942 -18.944 1.00 94.81 378 LEU A C 1
ATOM 2977 O O . LEU A 1 378 ? 16.624 -16.957 -17.764 1.00 94.81 378 LEU A O 1
ATOM 2981 N N . SER A 1 379 ? 16.143 -16.491 -19.902 1.00 94.75 379 SER A N 1
ATOM 2982 C CA . SER A 1 379 ? 14.792 -15.988 -19.610 1.00 94.75 379 SER A CA 1
ATOM 2983 C C . SER A 1 379 ? 13.908 -17.052 -18.946 1.00 94.75 379 SER A C 1
ATOM 2985 O O . SER A 1 379 ? 13.209 -16.750 -17.979 1.00 94.75 379 SER A O 1
ATOM 2987 N N . ILE A 1 380 ? 14.014 -18.315 -19.384 1.00 95.00 380 ILE A N 1
ATOM 2988 C CA . ILE A 1 380 ? 13.333 -19.454 -18.756 1.00 95.00 380 ILE A CA 1
ATOM 2989 C C . ILE A 1 380 ? 13.844 -19.662 -17.329 1.00 95.00 380 ILE A C 1
ATOM 2991 O O . ILE A 1 380 ? 13.034 -19.781 -16.416 1.00 95.00 380 ILE A O 1
ATOM 2995 N N . ALA A 1 381 ? 15.161 -19.674 -17.112 1.00 94.88 381 ALA A N 1
ATOM 2996 C CA . ALA A 1 381 ? 15.743 -19.856 -15.784 1.00 94.88 381 ALA A CA 1
ATOM 2997 C C . ALA A 1 381 ? 15.283 -18.763 -14.803 1.00 94.88 381 ALA A C 1
ATOM 2999 O O . ALA A 1 381 ? 14.881 -19.071 -13.683 1.00 94.88 381 ALA A O 1
ATOM 3000 N N . LEU A 1 382 ? 15.260 -17.498 -15.232 1.00 93.56 382 LEU A N 1
ATOM 3001 C CA . LEU A 1 382 ? 14.781 -16.385 -14.406 1.00 93.56 382 LEU A CA 1
ATOM 3002 C C . LEU A 1 382 ? 13.273 -16.462 -14.141 1.00 93.56 382 LEU A C 1
ATOM 3004 O O . LEU A 1 382 ? 12.831 -16.128 -13.044 1.00 93.56 382 LEU A O 1
ATOM 3008 N N . PHE A 1 383 ? 12.479 -16.936 -15.101 1.00 93.38 383 PHE A N 1
ATOM 3009 C CA . PHE A 1 383 ? 11.053 -17.176 -14.883 1.00 93.38 383 PHE A CA 1
ATOM 3010 C C . PHE A 1 383 ? 10.803 -18.350 -13.924 1.00 93.38 383 PHE A C 1
ATOM 3012 O O . PHE A 1 383 ? 9.921 -18.274 -13.070 1.00 93.38 383 PHE A O 1
ATOM 3019 N N . LEU A 1 384 ? 11.621 -19.405 -13.990 1.00 94.06 384 LEU A N 1
ATOM 3020 C CA . LEU A 1 384 ? 11.581 -20.514 -13.036 1.00 94.06 384 LEU A CA 1
ATOM 3021 C C . LEU A 1 384 ? 11.887 -20.046 -11.610 1.00 94.06 384 LEU A C 1
ATOM 3023 O O . LEU A 1 384 ? 11.222 -20.504 -10.688 1.00 94.06 384 LEU A O 1
ATOM 3027 N N . VAL A 1 385 ? 12.815 -19.101 -11.419 1.00 91.94 385 VAL A N 1
ATOM 3028 C CA . VAL A 1 385 ? 13.065 -18.480 -10.103 1.00 91.94 385 VAL A CA 1
ATOM 3029 C C . VAL A 1 385 ? 11.786 -17.843 -9.548 1.00 91.94 385 VAL A C 1
ATOM 3031 O O . VAL A 1 385 ? 11.448 -18.076 -8.389 1.00 91.94 385 VAL A O 1
ATOM 3034 N N . VAL A 1 386 ? 11.030 -17.115 -10.379 1.00 92.00 386 VAL A N 1
ATOM 3035 C CA . VAL A 1 386 ? 9.752 -16.494 -9.983 1.00 92.00 386 VAL A CA 1
ATOM 3036 C C . VAL A 1 386 ? 8.701 -17.556 -9.630 1.00 92.00 386 VAL A C 1
ATOM 3038 O O . VAL A 1 386 ? 8.015 -17.428 -8.617 1.00 92.00 386 VAL A O 1
ATOM 3041 N N . ILE A 1 387 ? 8.601 -18.637 -10.413 1.00 93.44 387 ILE A N 1
ATOM 3042 C CA . ILE A 1 387 ? 7.689 -19.760 -10.130 1.00 93.44 387 ILE A CA 1
ATOM 3043 C C . ILE A 1 387 ? 8.047 -20.450 -8.812 1.00 93.44 387 ILE A C 1
ATOM 3045 O O . ILE A 1 387 ? 7.164 -20.689 -7.989 1.00 93.44 387 ILE A O 1
ATOM 3049 N N . VAL A 1 388 ? 9.327 -20.759 -8.593 1.00 92.62 388 VAL A N 1
ATOM 3050 C CA . VAL A 1 388 ? 9.797 -21.407 -7.362 1.00 92.62 388 VAL A CA 1
ATOM 3051 C C . VAL A 1 388 ? 9.506 -20.514 -6.162 1.00 92.62 388 VAL A C 1
ATOM 3053 O O . VAL A 1 388 ? 8.966 -20.989 -5.168 1.00 92.62 388 VAL A O 1
ATOM 3056 N N . GLN A 1 389 ? 9.780 -19.215 -6.265 1.00 90.38 389 GLN A N 1
ATOM 3057 C CA . GLN A 1 389 ? 9.511 -18.264 -5.193 1.00 90.38 389 GLN A CA 1
ATOM 3058 C C . GLN A 1 389 ? 8.015 -18.138 -4.870 1.00 90.38 389 GLN A C 1
ATOM 3060 O O . GLN A 1 389 ? 7.637 -18.128 -3.697 1.00 90.38 389 GLN A O 1
ATOM 3065 N N . ALA A 1 390 ? 7.154 -18.106 -5.890 1.00 92.81 390 ALA A N 1
ATOM 3066 C CA . ALA A 1 390 ? 5.704 -18.137 -5.717 1.00 92.81 390 ALA A CA 1
ATOM 3067 C C . ALA A 1 390 ? 5.228 -19.454 -5.074 1.00 92.81 390 ALA A C 1
ATOM 3069 O O . ALA A 1 390 ? 4.336 -19.445 -4.227 1.00 92.81 390 ALA A O 1
ATOM 3070 N N . GLY A 1 391 ? 5.840 -20.585 -5.438 1.00 93.88 391 GLY A N 1
ATOM 3071 C CA . GLY A 1 391 ? 5.574 -21.898 -4.849 1.00 93.88 391 GLY A CA 1
ATOM 3072 C C . GLY A 1 391 ? 5.968 -21.989 -3.374 1.00 93.88 391 GLY A C 1
ATOM 3073 O O . GLY A 1 391 ? 5.186 -22.485 -2.564 1.00 93.88 391 GLY A O 1
ATOM 3074 N N . VAL A 1 392 ? 7.146 -21.466 -3.016 1.00 90.69 392 VAL A N 1
ATOM 3075 C CA . VAL A 1 392 ? 7.634 -21.392 -1.627 1.00 90.69 392 VAL A CA 1
ATOM 3076 C C . VAL A 1 392 ? 6.757 -20.457 -0.794 1.00 90.69 392 VAL A C 1
ATOM 3078 O O . VAL A 1 392 ? 6.325 -20.825 0.295 1.00 90.69 392 VAL A O 1
ATOM 3081 N N . SER A 1 393 ? 6.407 -19.284 -1.324 1.00 89.94 393 SER A N 1
ATOM 3082 C CA . SER A 1 393 ? 5.512 -18.350 -0.624 1.00 89.94 393 SER A CA 1
ATOM 3083 C C . SER A 1 393 ? 4.131 -18.977 -0.386 1.00 89.94 393 SER A C 1
ATOM 3085 O O . SER A 1 393 ? 3.582 -18.890 0.707 1.00 89.94 393 SER A O 1
ATOM 3087 N N . ALA A 1 394 ? 3.601 -19.710 -1.371 1.00 92.69 394 ALA A N 1
ATOM 3088 C CA . ALA A 1 394 ? 2.343 -20.439 -1.231 1.00 92.69 394 ALA A CA 1
ATOM 3089 C C . ALA A 1 394 ? 2.416 -21.642 -0.270 1.00 92.69 394 ALA A C 1
ATOM 3091 O O . ALA A 1 394 ? 1.373 -22.073 0.225 1.00 92.69 394 ALA A O 1
ATOM 3092 N N . SER A 1 395 ? 3.600 -22.213 -0.011 1.00 91.06 395 SER A N 1
ATOM 3093 C CA . SER A 1 395 ? 3.747 -23.314 0.956 1.00 91.06 395 SER A CA 1
ATOM 3094 C C . SER A 1 395 ? 3.678 -22.860 2.414 1.00 91.06 395 SER A C 1
ATOM 3096 O O . SER A 1 395 ? 3.302 -23.666 3.259 1.00 91.06 395 SER A O 1
ATOM 3098 N N . GLU A 1 396 ? 3.950 -21.581 2.684 1.00 87.88 396 GLU A N 1
ATOM 3099 C CA . GLU A 1 396 ? 3.805 -20.950 4.007 1.00 87.88 396 GLU A CA 1
ATOM 3100 C C . GLU A 1 396 ? 2.381 -20.402 4.247 1.00 87.88 396 GLU A C 1
ATOM 3102 O O . GLU A 1 396 ? 2.106 -19.765 5.262 1.00 87.88 396 GLU A O 1
ATOM 3107 N N . ALA A 1 397 ? 1.448 -20.629 3.313 1.00 89.94 397 ALA A N 1
ATOM 3108 C CA . ALA A 1 397 ? 0.070 -20.164 3.429 1.00 89.94 397 ALA A CA 1
ATOM 3109 C C . ALA A 1 397 ? -0.665 -20.834 4.605 1.00 89.94 397 ALA A C 1
ATOM 3111 O O . ALA A 1 397 ? -0.750 -22.063 4.693 1.00 89.94 397 ALA A O 1
ATOM 3112 N N . ILE A 1 398 ? -1.277 -20.012 5.461 1.00 88.56 398 ILE A N 1
ATOM 3113 C CA . ILE A 1 398 ? -2.079 -20.448 6.609 1.00 88.56 398 ILE A CA 1
ATOM 3114 C C . ILE A 1 398 ? -3.553 -20.195 6.288 1.00 88.56 398 ILE A C 1
ATOM 3116 O O . ILE A 1 398 ? -4.084 -19.088 6.449 1.00 88.56 398 ILE A O 1
ATOM 3120 N N . TYR A 1 399 ? -4.212 -21.249 5.822 1.00 89.94 399 TYR A N 1
ATOM 3121 C CA . TYR A 1 399 ? -5.632 -21.257 5.476 1.00 89.94 399 TYR A CA 1
ATOM 3122 C C . TYR A 1 399 ? -6.512 -21.201 6.729 1.00 89.94 399 TYR A C 1
ATOM 3124 O O . TYR A 1 399 ? -6.208 -21.846 7.733 1.00 89.94 399 TYR A O 1
ATOM 3132 N N . THR A 1 400 ? -7.612 -20.448 6.677 1.00 87.56 400 THR A N 1
ATOM 3133 C CA . THR A 1 400 ? -8.595 -20.390 7.777 1.00 87.56 400 THR A CA 1
ATOM 3134 C C . THR A 1 400 ? -9.331 -21.715 7.942 1.00 87.56 400 THR A C 1
ATOM 3136 O O . THR A 1 400 ? -9.736 -22.078 9.044 1.00 87.56 400 THR A O 1
ATOM 3139 N N . THR A 1 401 ? -9.469 -22.467 6.848 1.00 83.81 401 THR A N 1
ATOM 3140 C CA . THR A 1 401 ? -10.075 -23.798 6.836 1.00 83.81 401 THR A CA 1
ATOM 3141 C C . THR A 1 401 ? -9.038 -24.853 6.473 1.00 83.81 401 THR A C 1
ATOM 3143 O O . THR A 1 401 ? -8.428 -24.808 5.402 1.00 83.81 401 THR A O 1
ATOM 3146 N N . ALA A 1 402 ? -8.836 -25.828 7.364 1.00 85.06 402 ALA A N 1
ATOM 3147 C CA . ALA A 1 402 ? -7.905 -26.921 7.112 1.00 85.06 402 ALA A CA 1
ATOM 3148 C C . ALA A 1 402 ? -8.369 -27.758 5.899 1.00 85.06 402 ALA A C 1
ATOM 3150 O O . ALA A 1 402 ? -9.550 -28.116 5.823 1.00 85.06 402 ALA A O 1
ATOM 3151 N N . PRO A 1 403 ? -7.471 -28.088 4.950 1.00 86.81 403 PRO A N 1
ATOM 3152 C CA . PRO A 1 403 ? -7.829 -28.894 3.789 1.00 86.81 403 PRO A CA 1
ATOM 3153 C C . PRO A 1 403 ? -8.222 -30.308 4.223 1.00 86.81 403 PRO A C 1
ATOM 3155 O O . PRO A 1 403 ? -7.537 -30.930 5.034 1.00 86.81 403 PRO A O 1
ATOM 3158 N N . LYS A 1 404 ? -9.302 -30.844 3.646 1.00 89.12 404 LYS A N 1
ATOM 3159 C CA . LYS A 1 404 ? -9.822 -32.174 4.009 1.00 89.12 404 LYS A CA 1
ATOM 3160 C C . LYS A 1 404 ? -9.081 -33.308 3.306 1.00 89.12 404 LYS A C 1
ATOM 3162 O O . LYS A 1 404 ? -9.074 -34.436 3.786 1.00 89.12 404 LYS A O 1
ATOM 3167 N N . THR A 1 405 ? -8.485 -33.027 2.146 1.00 93.38 405 THR A N 1
ATOM 3168 C CA . THR A 1 405 ? -7.810 -34.026 1.307 1.00 93.38 405 THR A CA 1
ATOM 3169 C C . THR A 1 405 ? -6.458 -33.522 0.806 1.00 93.38 405 THR A C 1
ATOM 3171 O O . THR A 1 405 ? -6.229 -32.317 0.682 1.00 93.38 405 THR A O 1
ATOM 3174 N N . ALA A 1 406 ? -5.560 -34.449 0.456 1.00 93.31 406 ALA A N 1
ATOM 3175 C CA . ALA A 1 406 ? -4.281 -34.110 -0.172 1.00 93.31 406 ALA A CA 1
ATOM 3176 C C . ALA A 1 406 ? -4.470 -33.387 -1.519 1.00 93.31 406 ALA A C 1
ATOM 3178 O O . ALA A 1 406 ? -3.717 -32.466 -1.833 1.00 93.31 406 ALA A O 1
ATOM 3179 N N . PHE A 1 407 ? -5.506 -33.759 -2.279 1.00 93.88 407 PHE A N 1
ATOM 3180 C CA . PHE A 1 407 ? -5.871 -33.081 -3.522 1.00 93.88 407 PHE A CA 1
ATOM 3181 C C . PHE A 1 407 ? -6.290 -31.629 -3.273 1.00 93.88 407 PH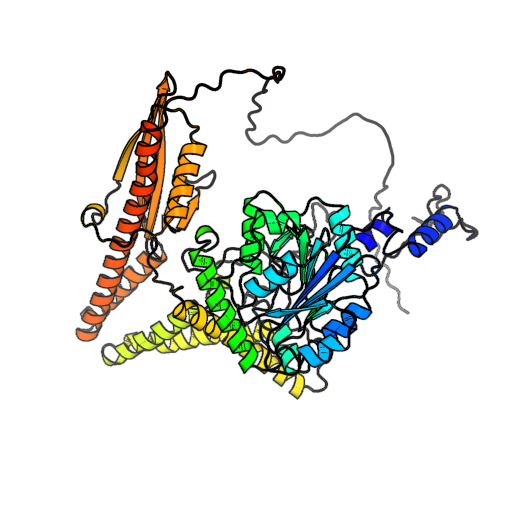E A C 1
ATOM 3183 O O . PHE A 1 407 ? -5.797 -30.733 -3.948 1.00 93.88 407 PHE A O 1
ATOM 3190 N N . GLU A 1 408 ? -7.134 -31.376 -2.269 1.00 92.56 408 GLU A N 1
ATOM 3191 C CA . GLU A 1 408 ? -7.529 -30.014 -1.895 1.00 92.56 408 GLU A CA 1
ATOM 3192 C C . GLU A 1 408 ? -6.324 -29.182 -1.440 1.00 92.56 408 GLU A C 1
ATOM 3194 O O . GLU A 1 408 ? -6.196 -28.024 -1.833 1.00 92.56 408 GLU A O 1
ATOM 3199 N N . LYS A 1 409 ? -5.404 -29.772 -0.665 1.00 93.38 409 LYS A N 1
ATOM 3200 C CA . LYS A 1 409 ? -4.155 -29.110 -0.262 1.00 93.38 409 LYS A CA 1
ATOM 3201 C C . LYS A 1 409 ? -3.307 -28.719 -1.477 1.00 93.38 409 LYS A C 1
ATOM 3203 O O . LYS A 1 409 ? -2.851 -27.581 -1.552 1.00 93.38 409 LYS A O 1
ATOM 3208 N N . LEU A 1 410 ? -3.121 -29.637 -2.431 1.00 94.94 410 LEU A N 1
ATOM 3209 C CA . LEU A 1 410 ? -2.370 -29.380 -3.665 1.00 94.94 410 LEU A CA 1
ATOM 3210 C C . LEU A 1 410 ? -3.057 -28.323 -4.539 1.00 94.94 410 LEU A C 1
ATOM 3212 O O . LEU A 1 410 ? -2.390 -27.442 -5.074 1.00 94.94 410 LEU A O 1
ATOM 3216 N N . TRP A 1 411 ? -4.384 -28.384 -4.652 1.00 94.94 411 TRP A N 1
ATOM 3217 C CA . TRP A 1 411 ? -5.181 -27.408 -5.387 1.00 94.94 411 TRP A CA 1
ATOM 3218 C C . TRP A 1 411 ? -5.066 -26.006 -4.783 1.00 94.94 411 TRP A C 1
ATOM 3220 O O . TRP A 1 411 ? -4.789 -25.053 -5.506 1.00 94.94 411 TRP A O 1
ATOM 3230 N N . ARG A 1 412 ? -5.225 -25.879 -3.458 1.00 94.94 412 ARG A N 1
ATOM 3231 C CA . ARG A 1 412 ? -5.059 -24.613 -2.726 1.00 94.94 412 ARG A CA 1
ATOM 3232 C C . ARG A 1 412 ? -3.657 -24.049 -2.910 1.00 94.94 412 ARG A C 1
ATOM 3234 O O . ARG A 1 412 ? -3.527 -22.878 -3.242 1.00 94.94 412 ARG A O 1
ATOM 3241 N N . TRP A 1 413 ? -2.625 -24.884 -2.770 1.00 95.81 413 TRP A N 1
ATOM 3242 C CA . TRP A 1 413 ? -1.244 -24.481 -3.037 1.00 95.81 413 TRP A CA 1
ATOM 3243 C C . TRP A 1 413 ? -1.076 -23.970 -4.473 1.00 95.81 413 TRP A C 1
ATOM 3245 O O . TRP A 1 413 ? -0.626 -22.844 -4.659 1.00 95.81 413 TRP A O 1
ATOM 3255 N N . GLY A 1 414 ? -1.524 -24.731 -5.478 1.00 97.00 414 GLY A N 1
ATOM 3256 C CA . GLY A 1 414 ? -1.418 -24.342 -6.887 1.00 97.00 414 GLY A CA 1
ATOM 3257 C C . GLY A 1 414 ? -2.180 -23.055 -7.220 1.00 97.00 414 GLY A C 1
ATOM 3258 O O . GLY A 1 414 ? -1.665 -22.204 -7.946 1.00 97.00 414 GLY A O 1
ATOM 3259 N N . LEU A 1 415 ? -3.375 -22.869 -6.649 1.00 96.88 415 LEU A N 1
ATOM 3260 C CA . LEU A 1 415 ? -4.150 -21.635 -6.780 1.00 96.88 415 LEU A CA 1
ATOM 3261 C C . LEU A 1 415 ? -3.417 -20.452 -6.137 1.00 96.88 415 LEU A C 1
ATOM 3263 O O . LEU A 1 415 ? -3.262 -19.414 -6.773 1.00 96.88 415 LEU A O 1
ATOM 3267 N N . THR A 1 416 ? -2.926 -20.603 -4.909 1.00 96.56 416 THR A N 1
ATOM 3268 C CA . THR A 1 416 ? -2.178 -19.552 -4.209 1.00 96.56 416 THR A CA 1
ATOM 3269 C C . THR A 1 416 ? -0.880 -19.205 -4.952 1.00 96.56 416 THR A C 1
ATOM 3271 O O . THR A 1 416 ? -0.571 -18.024 -5.108 1.00 96.56 416 THR A O 1
ATOM 3274 N N . THR A 1 417 ? -0.159 -20.189 -5.504 1.00 96.75 417 THR A N 1
ATOM 3275 C CA . THR A 1 417 ? 1.007 -19.966 -6.380 1.00 96.75 417 THR A CA 1
ATOM 3276 C C . THR A 1 417 ? 0.626 -19.178 -7.631 1.00 96.75 417 THR A C 1
ATOM 3278 O O . THR A 1 417 ? 1.300 -18.208 -7.973 1.00 96.75 417 THR A O 1
ATOM 3281 N N . LEU A 1 418 ? -0.479 -19.533 -8.295 1.00 96.88 418 LEU A N 1
ATOM 3282 C CA . LEU A 1 418 ? -0.976 -18.787 -9.451 1.00 96.88 418 LEU A CA 1
ATOM 3283 C C . LEU A 1 418 ? -1.278 -17.326 -9.086 1.00 96.88 418 LEU A C 1
ATOM 3285 O O . LEU A 1 418 ? -0.904 -16.426 -9.833 1.00 96.88 418 LEU A O 1
ATOM 3289 N N . LEU A 1 419 ? -1.910 -17.071 -7.938 1.00 96.69 419 LEU A N 1
ATOM 3290 C CA . LEU A 1 419 ? -2.222 -15.710 -7.490 1.00 96.69 419 LEU A CA 1
ATOM 3291 C C . LEU A 1 419 ? -0.952 -14.882 -7.232 1.00 96.69 419 LEU A C 1
ATOM 3293 O O . LEU A 1 419 ? -0.898 -13.723 -7.645 1.00 96.69 419 LEU A O 1
ATOM 3297 N N . HIS A 1 420 ? 0.094 -15.486 -6.657 1.00 95.06 420 HIS A N 1
ATOM 3298 C CA . HIS A 1 420 ? 1.408 -14.848 -6.500 1.00 95.06 420 HIS A CA 1
ATOM 3299 C C . HIS A 1 420 ? 2.052 -14.478 -7.845 1.00 95.06 420 HIS A C 1
ATOM 3301 O O . HIS A 1 420 ? 2.658 -13.417 -7.958 1.00 95.06 420 HIS A O 1
ATOM 3307 N N . LEU A 1 421 ? 1.898 -15.308 -8.882 1.00 94.31 421 LEU A N 1
ATOM 3308 C CA . LEU A 1 421 ? 2.385 -14.995 -10.233 1.00 94.31 421 LEU A CA 1
ATOM 3309 C C . LEU A 1 421 ? 1.537 -13.918 -10.924 1.00 94.31 421 LEU A C 1
ATOM 3311 O O . LEU A 1 421 ? 2.046 -13.060 -11.644 1.00 94.31 421 LEU A O 1
ATOM 3315 N N . MET A 1 422 ? 0.222 -13.951 -10.710 1.00 94.88 422 MET A N 1
ATOM 3316 C CA . MET A 1 422 ? -0.712 -13.022 -11.341 1.00 94.88 422 MET A CA 1
ATOM 3317 C C . MET A 1 422 ? -0.620 -11.609 -10.771 1.00 94.88 422 MET A C 1
ATOM 3319 O O . MET A 1 422 ? -0.863 -10.649 -11.503 1.00 94.88 422 MET A O 1
ATOM 3323 N N . GLN A 1 423 ? -0.300 -11.462 -9.487 1.00 94.75 423 GLN A N 1
ATOM 3324 C CA . GLN A 1 423 ? -0.335 -10.168 -8.818 1.00 94.75 423 GLN A CA 1
ATOM 3325 C C . GLN A 1 423 ? 0.627 -9.136 -9.420 1.00 94.75 423 GLN A C 1
ATOM 3327 O O . GLN A 1 423 ? 0.139 -8.055 -9.779 1.00 94.75 423 GLN A O 1
ATOM 3332 N N . PRO A 1 424 ? 1.931 -9.425 -9.621 1.00 93.25 424 PRO A N 1
ATOM 3333 C CA . PRO A 1 424 ? 2.847 -8.428 -10.155 1.00 93.25 424 PRO A CA 1
ATOM 3334 C C . PRO A 1 424 ? 2.481 -8.075 -11.594 1.00 93.25 424 PRO A C 1
ATOM 3336 O O . PRO A 1 424 ? 2.544 -6.911 -11.970 1.00 93.25 424 PRO A O 1
ATOM 3339 N N . LEU A 1 425 ? 2.006 -9.046 -12.382 1.00 93.50 425 LEU A N 1
ATOM 3340 C CA . LEU A 1 425 ? 1.514 -8.820 -13.743 1.00 93.50 425 LEU A CA 1
ATOM 3341 C C . LEU A 1 425 ? 0.288 -7.897 -13.775 1.00 93.50 425 LEU A C 1
ATOM 3343 O O . LEU A 1 425 ? 0.236 -6.956 -14.571 1.00 93.50 425 LEU A O 1
ATOM 3347 N N . ALA A 1 426 ? -0.690 -8.135 -12.900 1.00 95.25 426 ALA A N 1
ATOM 3348 C CA . ALA A 1 426 ? -1.886 -7.307 -12.793 1.00 95.25 426 ALA A CA 1
ATOM 3349 C C . ALA A 1 426 ? -1.535 -5.874 -12.371 1.00 95.25 426 ALA A C 1
ATOM 3351 O O . ALA A 1 426 ? -2.015 -4.911 -12.982 1.00 95.25 426 ALA A O 1
ATOM 3352 N N . ARG A 1 427 ? -0.663 -5.730 -11.361 1.00 93.50 427 ARG A N 1
ATOM 3353 C CA . ARG A 1 427 ? -0.162 -4.427 -10.911 1.00 93.50 427 ARG A CA 1
ATOM 3354 C C . ARG A 1 427 ? 0.625 -3.727 -12.007 1.00 93.50 427 ARG A C 1
ATOM 3356 O O . ARG A 1 427 ? 0.326 -2.572 -12.296 1.00 93.50 427 ARG A O 1
ATOM 3363 N N . LEU A 1 428 ? 1.544 -4.419 -12.683 1.00 93.62 428 LEU A N 1
ATOM 3364 C CA . LEU A 1 428 ? 2.306 -3.878 -13.811 1.00 93.62 428 LEU A CA 1
ATOM 3365 C C . LEU A 1 428 ? 1.372 -3.312 -14.878 1.00 93.62 428 LEU A C 1
ATOM 3367 O O . LEU A 1 428 ? 1.544 -2.177 -15.315 1.00 93.62 428 LEU A O 1
ATOM 3371 N N . TYR A 1 429 ? 0.351 -4.077 -15.267 1.00 95.06 429 TYR A N 1
ATOM 3372 C CA . TYR A 1 429 ? -0.638 -3.623 -16.237 1.00 95.06 429 TYR A CA 1
ATOM 3373 C C . TYR A 1 429 ? -1.330 -2.332 -15.767 1.00 95.06 429 TYR A C 1
ATOM 3375 O O . TYR A 1 429 ? -1.453 -1.371 -16.532 1.00 95.06 429 TYR A O 1
ATOM 3383 N N . GLY A 1 430 ? -1.771 -2.280 -14.504 1.00 94.50 430 GLY A N 1
ATOM 3384 C CA . GLY A 1 430 ? -2.373 -1.087 -13.899 1.00 94.50 430 GLY A CA 1
ATOM 3385 C C . GLY A 1 430 ? -1.448 0.134 -13.935 1.00 94.50 430 GLY A C 1
ATOM 3386 O O . GLY A 1 430 ? -1.866 1.202 -14.388 1.00 94.50 430 GLY A O 1
ATOM 3387 N N . ARG A 1 431 ? -0.181 -0.055 -13.549 1.00 94.00 431 ARG A N 1
ATOM 3388 C CA . ARG A 1 431 ? 0.868 0.977 -13.514 1.00 94.00 431 ARG A CA 1
ATOM 3389 C C . ARG A 1 431 ? 1.168 1.523 -14.911 1.00 94.00 431 ARG A C 1
ATOM 3391 O O . ARG A 1 431 ? 1.067 2.730 -15.145 1.00 94.00 431 ARG A O 1
ATOM 3398 N N . LEU A 1 432 ? 1.445 0.637 -15.872 1.00 92.75 432 LEU A N 1
ATOM 3399 C CA . LEU A 1 432 ? 1.792 1.007 -17.249 1.00 92.75 432 LEU A CA 1
ATOM 3400 C C . LEU A 1 432 ? 0.656 1.753 -17.955 1.00 92.75 432 LEU A C 1
ATOM 3402 O O . LEU A 1 432 ? 0.908 2.748 -18.638 1.00 92.75 432 LEU A O 1
ATOM 3406 N N . THR A 1 433 ? -0.590 1.303 -17.769 1.00 92.94 433 THR A N 1
ATOM 3407 C CA . THR A 1 433 ? -1.766 1.941 -18.387 1.00 92.94 433 THR A CA 1
ATOM 3408 C C . THR A 1 433 ? -2.051 3.344 -17.853 1.00 92.94 433 THR A C 1
ATOM 3410 O O . THR A 1 433 ? -2.676 4.130 -18.557 1.00 92.94 433 THR A O 1
ATOM 3413 N N . HIS A 1 434 ? -1.560 3.690 -16.658 1.00 92.12 434 HIS A N 1
ATOM 3414 C CA . HIS A 1 434 ? -1.792 4.995 -16.024 1.00 92.12 434 HIS A CA 1
ATOM 3415 C C . HIS A 1 434 ? -0.536 5.881 -15.931 1.00 92.12 434 HIS A C 1
ATOM 3417 O O . HIS A 1 434 ? -0.580 6.968 -15.343 1.00 92.12 434 HIS A O 1
ATOM 3423 N N . GLY A 1 435 ? 0.554 5.470 -16.588 1.00 86.62 435 GLY A N 1
ATOM 3424 C CA . GLY A 1 435 ? 1.747 6.290 -16.812 1.00 86.62 435 GLY A CA 1
ATOM 3425 C C . GLY A 1 435 ? 2.924 6.015 -15.875 1.00 86.62 435 GLY A C 1
ATOM 3426 O O . GLY A 1 435 ? 3.985 6.601 -16.081 1.00 86.62 435 GLY A O 1
ATOM 3427 N N . LEU A 1 436 ? 2.793 5.095 -14.916 1.00 87.88 436 LEU A N 1
ATOM 3428 C CA . LEU A 1 436 ? 3.896 4.683 -14.046 1.00 87.88 436 LEU A CA 1
ATOM 3429 C C . LEU A 1 436 ? 4.768 3.648 -14.767 1.00 87.88 436 LEU A C 1
ATOM 3431 O O . LEU A 1 436 ? 4.688 2.444 -14.532 1.00 87.88 436 LEU A O 1
ATOM 3435 N N . LYS A 1 437 ? 5.558 4.139 -15.726 1.00 87.50 437 LYS A N 1
ATOM 3436 C CA . LYS A 1 437 ? 6.499 3.340 -16.520 1.00 87.50 437 LYS A CA 1
ATOM 3437 C C . LYS A 1 437 ? 7.900 3.386 -15.891 1.00 87.50 437 LYS A C 1
ATOM 3439 O O . LYS A 1 437 ? 8.284 4.439 -15.372 1.00 87.50 437 LYS A O 1
ATOM 3444 N N . PRO A 1 438 ? 8.707 2.316 -15.993 1.00 79.19 438 PRO A N 1
ATOM 3445 C CA . PRO A 1 438 ? 10.094 2.332 -15.511 1.00 79.19 438 PRO A CA 1
ATOM 3446 C C . PRO A 1 438 ? 10.976 3.369 -16.223 1.00 79.19 438 PRO A C 1
ATOM 3448 O O . PRO A 1 438 ? 11.850 3.965 -15.610 1.00 79.19 438 PRO A O 1
ATOM 3451 N N . TRP A 1 439 ? 10.708 3.633 -17.505 1.00 78.56 439 TRP A N 1
ATOM 3452 C CA . TRP A 1 439 ? 11.415 4.615 -18.344 1.00 78.56 439 TRP A CA 1
ATOM 3453 C C . TRP A 1 439 ? 10.718 5.986 -18.395 1.00 78.56 439 TRP A C 1
ATOM 3455 O O . TRP A 1 439 ? 10.803 6.700 -19.395 1.00 78.56 439 TRP A O 1
ATOM 3465 N N . ARG A 1 440 ? 9.955 6.343 -17.356 1.00 81.31 440 ARG A N 1
ATOM 3466 C CA . ARG A 1 440 ? 9.292 7.653 -17.287 1.00 81.31 440 ARG A CA 1
ATOM 3467 C C . ARG A 1 440 ? 10.312 8.774 -17.082 1.00 81.31 440 ARG A C 1
ATOM 3469 O O . ARG A 1 440 ? 11.329 8.585 -16.423 1.00 81.31 440 ARG A O 1
ATOM 3476 N N . ILE A 1 441 ? 9.990 9.943 -17.624 1.00 78.62 441 ILE A N 1
ATOM 3477 C CA . ILE A 1 441 ? 10.769 11.172 -17.465 1.00 78.62 441 ILE A CA 1
ATOM 3478 C C . ILE A 1 441 ? 10.089 12.026 -16.391 1.00 78.62 441 ILE A C 1
ATOM 3480 O O . ILE A 1 441 ? 8.863 12.149 -16.402 1.00 78.62 441 ILE A O 1
ATOM 3484 N N . ARG A 1 442 ? 10.877 12.596 -15.474 1.00 80.00 442 ARG A N 1
ATOM 3485 C CA . ARG A 1 442 ? 10.418 13.444 -14.362 1.00 80.00 442 ARG A CA 1
ATOM 3486 C C . ARG A 1 442 ? 10.898 14.893 -14.508 1.00 80.00 442 ARG A C 1
ATOM 3488 O O . ARG A 1 442 ? 11.957 15.152 -15.087 1.00 80.00 442 ARG A O 1
ATOM 3495 N N . GLY A 1 443 ? 10.137 15.822 -13.933 1.00 80.00 443 GLY A N 1
ATOM 3496 C CA . GLY A 1 443 ? 10.422 17.256 -13.975 1.00 80.00 443 GLY A CA 1
ATOM 3497 C C . GLY A 1 443 ? 10.206 17.903 -15.333 1.00 80.00 443 GLY A C 1
ATOM 3498 O O . GLY A 1 443 ? 9.348 17.489 -16.111 1.00 80.00 443 GLY A O 1
ATOM 3499 N N . ILE A 1 444 ? 10.987 18.945 -15.601 1.00 78.62 444 ILE A N 1
ATOM 3500 C CA . ILE A 1 444 ? 10.869 19.762 -16.803 1.00 78.62 444 ILE A CA 1
ATOM 3501 C C . ILE A 1 444 ? 11.234 18.918 -18.029 1.00 78.62 444 ILE A C 1
ATOM 3503 O O . ILE A 1 444 ? 12.368 18.461 -18.185 1.00 78.62 444 ILE A O 1
ATOM 3507 N N . THR A 1 445 ? 10.254 18.712 -18.909 1.00 71.69 445 THR A N 1
ATOM 3508 C CA . THR A 1 445 ? 10.383 17.861 -20.101 1.00 71.69 445 THR A CA 1
ATOM 3509 C C . THR A 1 445 ? 10.947 18.582 -21.314 1.00 71.69 445 THR A C 1
ATOM 3511 O O . THR A 1 445 ? 11.365 17.923 -22.267 1.00 71.69 445 THR A O 1
ATOM 3514 N N . ASP A 1 446 ? 10.960 19.914 -21.290 1.00 69.75 446 ASP A N 1
ATOM 3515 C CA . ASP A 1 446 ? 11.472 20.712 -22.395 1.00 69.75 446 ASP A CA 1
ATOM 3516 C C . ASP A 1 446 ? 12.945 20.385 -22.654 1.00 69.75 446 ASP A C 1
ATOM 3518 O O . ASP A 1 446 ? 13.742 20.145 -21.741 1.00 69.75 446 ASP A O 1
ATOM 3522 N N . PHE A 1 447 ? 13.324 20.382 -23.922 1.00 60.34 447 PHE A N 1
ATOM 3523 C CA . PHE A 1 447 ? 14.680 20.062 -24.326 1.00 60.34 447 PHE A CA 1
ATOM 3524 C C . PHE A 1 447 ? 15.520 21.340 -24.394 1.00 60.34 447 PHE A C 1
ATOM 3526 O O . PHE A 1 447 ? 15.169 22.271 -25.112 1.00 60.34 447 PHE A O 1
ATOM 3533 N N . SER A 1 448 ? 16.636 21.385 -23.661 1.00 62.41 448 SER A N 1
ATOM 3534 C CA . SER A 1 448 ? 17.649 22.434 -23.810 1.00 62.41 448 SER A CA 1
ATOM 3535 C C . SER A 1 448 ? 19.009 21.793 -24.052 1.00 62.41 448 SER A C 1
ATOM 3537 O O . SER A 1 448 ? 19.525 21.066 -23.200 1.00 62.41 448 SER A O 1
ATOM 3539 N N . LEU A 1 449 ? 19.586 22.088 -25.220 1.00 62.16 449 LEU A N 1
ATOM 3540 C CA . LEU A 1 449 ? 20.932 21.661 -25.614 1.00 62.16 449 LEU A CA 1
ATOM 3541 C C . LEU A 1 449 ? 22.005 22.175 -24.652 1.00 62.16 449 LEU A C 1
ATOM 3543 O O . LEU A 1 449 ? 23.060 21.557 -24.528 1.00 62.16 449 LEU A O 1
ATOM 3547 N N . GLU A 1 450 ? 21.719 23.266 -23.939 1.00 62.09 450 GLU A N 1
ATOM 3548 C CA . GLU A 1 450 ? 22.647 23.884 -23.004 1.00 62.09 450 GLU A CA 1
ATOM 3549 C C . GLU A 1 450 ? 23.103 22.901 -21.926 1.00 62.09 450 GLU A C 1
ATOM 3551 O O . GLU A 1 450 ? 24.272 22.919 -21.577 1.00 62.09 450 GLU A O 1
ATOM 3556 N N . PHE A 1 451 ? 22.241 21.996 -21.455 1.00 63.62 451 PHE A N 1
ATOM 3557 C CA . PHE A 1 451 ? 22.534 21.070 -20.351 1.00 63.62 451 PHE A CA 1
ATOM 3558 C C . PHE A 1 451 ? 23.050 19.692 -20.800 1.00 63.62 451 PHE A C 1
ATOM 3560 O O . PHE A 1 451 ? 23.323 18.840 -19.959 1.00 63.62 451 PHE A O 1
ATOM 3567 N N . VAL A 1 452 ? 23.187 19.456 -22.110 1.00 64.31 452 VAL A N 1
ATOM 3568 C CA . VAL A 1 452 ? 23.532 18.141 -22.692 1.00 64.31 452 VAL A CA 1
ATOM 3569 C C . VAL A 1 452 ? 25.024 17.810 -22.555 1.00 64.31 452 VAL A C 1
ATOM 3571 O O . VAL A 1 452 ? 25.404 16.642 -22.599 1.00 64.31 452 VAL A O 1
ATOM 3574 N N . VAL A 1 453 ? 25.882 18.815 -22.359 1.00 68.12 453 VAL A N 1
ATOM 3575 C CA . VAL A 1 453 ? 27.331 18.605 -22.228 1.00 68.12 453 VAL A CA 1
ATOM 3576 C C . VAL A 1 453 ? 27.656 17.995 -20.856 1.00 68.12 453 VAL A C 1
ATOM 3578 O O . VAL A 1 453 ? 27.342 18.626 -19.842 1.00 68.12 453 VAL A O 1
ATOM 3581 N N . PRO A 1 454 ? 28.312 16.816 -20.798 1.00 63.72 454 PRO A N 1
ATOM 3582 C CA . PRO A 1 454 ? 28.597 16.107 -19.558 1.00 63.72 454 PRO A CA 1
ATOM 3583 C C . PRO A 1 454 ? 29.748 16.763 -18.775 1.00 63.72 454 PRO A C 1
ATOM 3585 O O . PRO A 1 454 ? 30.880 16.285 -18.776 1.00 63.72 454 PRO A O 1
ATOM 3588 N N . GLN A 1 455 ? 29.480 17.902 -18.141 1.00 72.38 455 GLN A N 1
ATOM 3589 C CA . GLN A 1 455 ? 30.428 18.634 -17.304 1.00 72.38 455 GLN A CA 1
ATOM 3590 C C . GLN A 1 455 ? 29.778 19.038 -15.984 1.00 72.38 455 GLN A C 1
ATOM 3592 O O . GLN A 1 455 ? 28.601 19.400 -15.948 1.00 72.38 455 GLN A O 1
ATOM 3597 N N . SER A 1 456 ? 30.560 19.005 -14.903 1.00 79.94 456 SER A N 1
ATOM 3598 C CA . SER A 1 456 ? 30.143 19.575 -13.621 1.00 79.94 456 SER A CA 1
ATOM 3599 C C . SER A 1 456 ? 29.799 21.049 -13.808 1.00 79.94 456 SER A C 1
ATOM 3601 O O . SER A 1 456 ? 30.564 21.788 -14.430 1.00 79.94 456 SER A O 1
ATOM 3603 N N . ARG A 1 457 ? 28.657 21.474 -13.270 1.00 85.75 457 ARG A N 1
ATOM 3604 C CA . ARG A 1 457 ? 28.197 22.864 -13.359 1.00 85.75 457 ARG A CA 1
ATOM 3605 C C . ARG A 1 457 ? 28.163 23.493 -11.990 1.00 85.75 457 ARG A C 1
ATOM 3607 O O . ARG A 1 457 ? 27.807 22.829 -11.022 1.00 85.75 457 ARG A O 1
ATOM 3614 N N . SER A 1 458 ? 28.497 24.770 -11.936 1.00 89.38 458 SER A N 1
ATOM 3615 C CA . SER A 1 458 ? 28.372 25.561 -10.723 1.00 89.38 458 SER A CA 1
ATOM 3616 C C . SER A 1 458 ? 27.391 26.691 -10.970 1.00 89.38 458 SER A C 1
ATOM 3618 O O . SER A 1 458 ? 27.474 27.370 -11.992 1.00 89.38 458 SER A O 1
ATOM 3620 N N . PHE A 1 459 ? 26.472 26.875 -10.035 1.00 91.06 459 PHE A N 1
ATOM 3621 C CA . PHE A 1 459 ? 25.511 27.967 -10.013 1.00 91.06 459 PHE A CA 1
ATOM 3622 C C . PHE A 1 459 ? 25.765 28.800 -8.764 1.00 91.06 459 PHE A C 1
ATOM 3624 O O . PHE A 1 459 ? 26.241 28.275 -7.756 1.00 91.06 459 PHE A O 1
ATOM 3631 N N . SER A 1 460 ? 25.463 30.090 -8.820 1.00 93.00 460 SER A N 1
ATOM 3632 C CA . SER A 1 460 ? 25.589 30.965 -7.661 1.00 93.00 460 SER A CA 1
ATOM 3633 C C . SER A 1 460 ? 24.605 32.113 -7.741 1.00 93.00 460 SER A C 1
ATOM 3635 O O . SER A 1 460 ? 24.417 32.654 -8.828 1.00 93.00 460 SER A O 1
ATOM 3637 N N . PHE A 1 461 ? 24.065 32.519 -6.600 1.00 92.56 461 PHE A N 1
ATOM 3638 C CA . PHE A 1 461 ? 23.280 33.741 -6.477 1.00 92.56 461 PHE A CA 1
ATOM 3639 C C . PHE A 1 461 ? 23.556 34.421 -5.133 1.00 92.56 461 PHE A C 1
ATOM 3641 O O . PHE A 1 461 ? 24.080 33.809 -4.197 1.00 92.56 461 PHE A O 1
ATOM 3648 N N . TRP A 1 462 ? 23.221 35.705 -5.058 1.00 91.56 462 TRP A N 1
ATOM 3649 C CA . TRP A 1 462 ? 23.372 36.526 -3.861 1.00 91.56 462 TRP A CA 1
ATOM 3650 C C . TRP A 1 462 ? 22.049 36.619 -3.098 1.00 91.56 462 TRP A C 1
ATOM 3652 O O . TRP A 1 462 ? 21.009 36.861 -3.708 1.00 91.56 462 TRP A O 1
ATOM 3662 N N . SER A 1 463 ? 22.089 36.459 -1.775 1.00 90.88 463 SER A N 1
ATOM 3663 C CA . SER A 1 463 ? 20.940 36.657 -0.891 1.00 90.88 463 SER A CA 1
ATOM 3664 C C . SER A 1 463 ? 21.178 37.837 0.044 1.00 90.88 463 SER A C 1
ATOM 3666 O O . SER A 1 463 ? 22.197 37.907 0.729 1.00 90.88 463 SER A O 1
ATOM 3668 N N . GLU A 1 464 ? 20.203 38.743 0.108 1.00 90.44 464 GLU A N 1
ATOM 3669 C CA . GLU A 1 464 ? 20.159 39.825 1.103 1.00 90.44 464 GLU A CA 1
ATOM 3670 C C . GLU A 1 464 ? 19.563 39.360 2.443 1.00 90.44 464 GLU A C 1
ATOM 3672 O O . GLU A 1 464 ? 19.687 40.055 3.447 1.00 90.44 464 GLU A O 1
ATOM 3677 N N . ASN A 1 465 ? 18.930 38.183 2.461 1.00 87.81 465 ASN A N 1
ATOM 3678 C CA . ASN A 1 465 ? 18.295 37.604 3.638 1.00 87.81 465 ASN A CA 1
ATOM 3679 C C . ASN A 1 465 ? 19.078 36.385 4.123 1.00 87.81 465 ASN A C 1
ATOM 3681 O O . ASN A 1 465 ? 19.400 35.489 3.334 1.00 87.81 465 ASN A O 1
ATOM 3685 N N . TRP A 1 466 ? 19.320 36.329 5.428 1.00 90.88 466 TRP A N 1
ATOM 3686 C CA . TRP A 1 466 ? 20.020 35.210 6.043 1.00 90.88 466 TRP A CA 1
ATOM 3687 C C . TRP A 1 466 ? 19.087 34.008 6.182 1.00 90.88 466 TRP A C 1
ATOM 3689 O O . TRP A 1 466 ? 17.970 34.138 6.687 1.00 90.88 466 TRP A O 1
ATOM 3699 N N . LYS A 1 467 ? 19.563 32.828 5.782 1.00 90.38 467 LYS A N 1
ATOM 3700 C CA . LYS A 1 467 ? 18.967 31.536 6.140 1.00 90.38 467 LYS A CA 1
ATOM 3701 C C . LYS A 1 467 ? 20.053 30.598 6.653 1.00 90.38 467 LYS A C 1
ATOM 3703 O O . LYS A 1 467 ? 21.220 30.721 6.275 1.00 90.38 467 LYS A O 1
ATOM 3708 N N . SER A 1 468 ? 19.670 29.621 7.470 1.00 90.25 468 SER A N 1
ATOM 3709 C CA . SER A 1 468 ? 20.602 28.562 7.851 1.00 90.25 468 SER A CA 1
ATOM 3710 C C . SER A 1 468 ? 20.981 27.704 6.635 1.00 90.25 468 SER A C 1
ATOM 3712 O O . SER A 1 468 ? 20.232 27.604 5.658 1.00 90.25 468 SER A O 1
ATOM 3714 N N . ASN A 1 469 ? 22.134 27.032 6.698 1.00 89.00 469 ASN A N 1
ATOM 3715 C CA . ASN A 1 469 ? 22.561 26.099 5.647 1.00 89.00 469 ASN A CA 1
ATOM 3716 C C . ASN A 1 469 ? 21.515 25.000 5.401 1.00 89.00 469 ASN A C 1
ATOM 3718 O O . ASN A 1 469 ? 21.269 24.609 4.260 1.00 89.00 469 ASN A O 1
ATOM 3722 N N . GLU A 1 470 ? 20.872 24.523 6.468 1.00 88.75 470 GLU A N 1
ATOM 3723 C CA . GLU A 1 470 ? 19.831 23.503 6.375 1.00 88.75 470 GLU A CA 1
ATOM 3724 C C . GLU A 1 470 ? 18.581 24.013 5.663 1.00 88.75 470 GLU A C 1
ATOM 3726 O O . GLU A 1 470 ? 17.976 23.258 4.899 1.00 88.75 470 GLU A O 1
ATOM 3731 N N . ASP A 1 471 ? 18.211 25.275 5.883 1.00 89.81 471 ASP A N 1
ATOM 3732 C CA . ASP A 1 471 ? 17.040 25.886 5.260 1.00 89.81 471 ASP A CA 1
ATOM 3733 C C . ASP A 1 471 ? 17.239 26.093 3.758 1.00 89.81 471 ASP A C 1
ATOM 3735 O O . ASP A 1 471 ? 16.296 25.879 3.001 1.00 89.81 471 ASP A O 1
ATOM 3739 N N . TRP A 1 472 ? 18.455 26.426 3.306 1.00 90.88 472 TRP A N 1
ATOM 3740 C CA . TRP A 1 472 ? 18.778 26.499 1.872 1.00 90.88 472 TRP A CA 1
ATOM 3741 C C . TRP A 1 472 ? 18.641 25.145 1.170 1.00 90.88 472 TRP A C 1
ATOM 3743 O O . TRP A 1 472 ? 18.083 25.045 0.071 1.00 90.88 472 TRP A O 1
ATOM 3753 N N . VAL A 1 473 ? 19.127 24.082 1.814 1.00 90.94 473 VAL A N 1
ATOM 3754 C CA . VAL A 1 473 ? 18.978 22.714 1.303 1.00 90.94 473 VAL A CA 1
ATOM 3755 C C . VAL A 1 473 ? 17.501 22.316 1.295 1.00 90.94 473 VAL A C 1
ATOM 3757 O O . VAL A 1 473 ? 17.005 21.820 0.284 1.00 90.94 473 VAL A O 1
ATOM 3760 N N . ARG A 1 474 ? 16.781 22.575 2.394 1.00 90.12 474 ARG A N 1
ATOM 3761 C CA . ARG A 1 474 ? 15.364 22.222 2.557 1.00 90.12 474 ARG A CA 1
ATOM 3762 C C . ARG A 1 474 ? 14.461 22.979 1.579 1.00 90.12 474 ARG A C 1
ATOM 3764 O O . ARG A 1 474 ? 13.538 22.379 1.034 1.00 90.12 474 ARG A O 1
ATOM 3771 N N . SER A 1 475 ? 14.719 24.263 1.319 1.00 90.81 475 SER A N 1
ATOM 3772 C CA . SER A 1 475 ? 13.940 25.046 0.351 1.00 90.81 475 SER A CA 1
ATOM 3773 C C . SER A 1 475 ? 14.156 24.547 -1.077 1.00 90.81 475 SER A C 1
ATOM 3775 O O . SER A 1 475 ? 13.187 24.333 -1.810 1.00 90.81 475 SER A O 1
ATOM 3777 N N . THR A 1 476 ? 15.405 24.242 -1.445 1.00 91.50 476 THR A N 1
ATOM 3778 C CA . THR A 1 476 ? 15.718 23.662 -2.759 1.00 91.50 476 THR A CA 1
ATOM 3779 C C . THR A 1 476 ? 15.082 22.279 -2.930 1.00 91.50 476 THR A C 1
ATOM 3781 O O . THR A 1 476 ? 14.514 21.983 -3.983 1.00 91.50 476 THR A O 1
ATOM 3784 N N . GLU A 1 477 ? 15.133 21.430 -1.899 1.00 91.69 477 GLU A N 1
ATOM 3785 C CA . GLU A 1 477 ? 14.460 20.126 -1.875 1.00 91.69 477 GLU A CA 1
ATOM 3786 C C . GLU A 1 477 ? 12.945 20.272 -2.072 1.00 91.69 477 GLU A C 1
ATOM 3788 O O . GLU A 1 477 ? 12.377 19.611 -2.943 1.00 91.69 477 GLU A O 1
ATOM 3793 N N . ALA A 1 478 ? 12.296 21.190 -1.350 1.00 89.88 478 ALA A N 1
ATOM 3794 C CA . ALA A 1 478 ? 10.867 21.456 -1.500 1.00 89.88 478 ALA A CA 1
ATOM 3795 C C . ALA A 1 478 ? 10.503 21.883 -2.934 1.00 89.88 478 ALA A C 1
ATOM 3797 O O . ALA A 1 478 ? 9.514 21.405 -3.492 1.00 89.88 478 ALA A O 1
ATOM 3798 N N . LYS A 1 479 ? 11.332 22.718 -3.574 1.00 90.88 479 LYS A N 1
ATOM 3799 C CA . LYS A 1 479 ? 11.141 23.121 -4.976 1.00 90.88 479 LYS A CA 1
ATOM 3800 C C . LYS A 1 479 ? 11.333 21.979 -5.965 1.00 90.88 479 LYS A C 1
ATOM 3802 O O . LYS A 1 479 ? 10.585 21.868 -6.933 1.00 90.88 479 LYS A O 1
ATOM 3807 N N . LEU A 1 480 ? 12.291 21.094 -5.728 1.00 90.44 480 LEU A N 1
ATOM 3808 C CA . LEU A 1 480 ? 12.463 19.896 -6.548 1.00 90.44 480 LEU A CA 1
ATOM 3809 C C . LEU A 1 480 ? 11.279 18.922 -6.427 1.00 90.44 480 LEU A C 1
ATOM 3811 O O . LEU A 1 480 ? 10.873 18.328 -7.431 1.00 90.44 480 LEU A O 1
ATOM 3815 N N . ILE A 1 481 ? 10.711 18.787 -5.224 1.00 87.94 481 ILE A N 1
ATOM 3816 C CA . ILE A 1 481 ? 9.487 18.011 -4.981 1.00 87.94 481 ILE A CA 1
ATOM 3817 C C . ILE A 1 481 ? 8.299 18.655 -5.714 1.00 87.94 481 ILE A C 1
ATOM 3819 O O . ILE A 1 481 ? 7.541 17.950 -6.378 1.00 87.94 481 ILE A O 1
ATOM 3823 N N . GLU A 1 482 ? 8.176 19.988 -5.694 1.00 87.69 482 GLU A N 1
ATOM 3824 C CA . GLU A 1 482 ? 7.163 20.735 -6.461 1.00 87.69 482 GLU A CA 1
ATOM 3825 C C . GLU A 1 482 ? 7.292 20.485 -7.977 1.00 87.69 482 GLU A C 1
ATOM 3827 O O . GLU A 1 482 ? 6.296 20.273 -8.674 1.00 87.69 482 GLU A O 1
ATOM 3832 N N . LEU A 1 483 ? 8.529 20.401 -8.482 1.00 88.00 483 LEU A N 1
ATOM 3833 C CA . LEU A 1 483 ? 8.831 20.007 -9.861 1.00 88.00 483 LEU A CA 1
ATOM 3834 C C . LEU A 1 483 ? 8.572 18.515 -10.145 1.00 88.00 483 LEU A C 1
ATOM 3836 O O . LEU A 1 483 ? 8.744 18.078 -11.282 1.00 88.00 483 LEU A O 1
ATOM 3840 N N . LYS A 1 484 ? 8.138 17.719 -9.160 1.00 84.88 484 LYS A N 1
ATOM 3841 C CA . LYS A 1 484 ? 7.862 16.275 -9.279 1.00 84.88 484 LYS A CA 1
ATOM 3842 C C . LYS A 1 484 ? 9.083 15.470 -9.710 1.00 84.88 484 LYS A C 1
ATOM 3844 O O . LYS A 1 484 ? 8.992 14.536 -10.518 1.00 84.88 484 LYS A O 1
ATOM 3849 N N . VAL A 1 485 ? 10.248 15.863 -9.206 1.00 86.06 485 VAL A N 1
ATOM 3850 C CA . VAL A 1 485 ? 11.509 15.158 -9.427 1.00 86.06 485 VAL A CA 1
ATOM 3851 C C . VAL A 1 485 ? 11.838 14.346 -8.191 1.00 86.06 485 VAL A C 1
ATOM 3853 O O . VAL A 1 485 ? 11.526 14.732 -7.071 1.00 86.06 485 VAL A O 1
ATOM 3856 N N . HIS A 1 486 ? 12.478 13.200 -8.391 1.00 85.62 486 HIS A N 1
ATOM 3857 C CA . HIS A 1 486 ? 12.935 12.418 -7.257 1.00 85.62 486 HIS A CA 1
ATOM 3858 C C . HIS A 1 486 ? 14.152 13.074 -6.630 1.00 85.62 486 HIS A C 1
ATOM 3860 O O . HIS A 1 486 ? 15.144 13.312 -7.327 1.00 85.62 486 HIS A O 1
ATOM 3866 N N . VAL A 1 487 ? 14.067 13.298 -5.326 1.00 88.88 487 VAL A N 1
ATOM 3867 C CA . VAL A 1 487 ? 15.133 13.876 -4.520 1.00 88.88 487 VAL A CA 1
ATOM 3868 C C . VAL A 1 487 ? 15.486 12.898 -3.420 1.00 88.88 487 VAL A C 1
ATOM 3870 O O . VAL A 1 487 ? 14.611 12.283 -2.814 1.00 88.88 487 VAL A O 1
ATOM 3873 N N . LYS A 1 488 ? 16.781 12.750 -3.176 1.00 87.38 488 LYS A N 1
ATOM 3874 C CA . LYS A 1 488 ? 17.316 12.033 -2.029 1.00 87.38 488 LYS A CA 1
ATOM 3875 C C . LYS A 1 488 ? 18.251 12.967 -1.278 1.00 87.38 488 LYS A C 1
ATOM 3877 O O . LYS A 1 488 ? 19.127 13.566 -1.895 1.00 87.38 488 LYS A O 1
ATOM 3882 N N . ARG A 1 489 ? 18.103 13.040 0.043 1.00 87.75 489 ARG A N 1
ATOM 3883 C CA . ARG A 1 489 ? 19.027 13.770 0.913 1.00 87.75 489 ARG A CA 1
ATOM 3884 C C . ARG A 1 489 ? 20.276 12.944 1.225 1.00 87.75 489 ARG A C 1
ATOM 3886 O O . ARG A 1 489 ? 20.191 11.722 1.385 1.00 87.75 489 ARG A O 1
ATOM 3893 N N . GLY A 1 490 ? 21.426 13.610 1.267 1.00 85.75 490 GLY A N 1
ATOM 3894 C CA . GLY A 1 490 ? 22.694 13.031 1.697 1.00 85.75 490 GLY A CA 1
ATOM 3895 C C . GLY A 1 490 ? 22.639 12.630 3.168 1.00 85.75 490 GLY A C 1
ATOM 3896 O O . GLY A 1 490 ? 21.989 13.292 3.975 1.00 85.75 490 GLY A O 1
ATOM 3897 N N . GLY A 1 491 ? 23.279 11.510 3.504 1.00 78.62 491 GLY A N 1
ATOM 3898 C CA . GLY A 1 491 ? 23.474 11.098 4.896 1.00 78.62 491 GLY A CA 1
ATOM 3899 C C . GLY A 1 491 ? 24.697 11.770 5.522 1.00 78.62 491 GLY A C 1
ATOM 3900 O O . GLY A 1 491 ? 25.464 12.436 4.834 1.00 78.62 491 GLY A O 1
ATOM 3901 N N . GLU A 1 492 ? 24.932 11.510 6.809 1.00 78.00 492 GLU A N 1
ATOM 3902 C CA . GLU A 1 492 ? 26.022 12.113 7.606 1.00 78.00 492 GLU A CA 1
ATOM 3903 C C . GLU A 1 492 ? 27.435 11.915 7.021 1.00 78.00 492 GLU A C 1
ATOM 3905 O O . GLU A 1 492 ? 28.345 12.687 7.312 1.00 78.00 492 GLU A O 1
ATOM 3910 N N . PHE A 1 493 ? 27.628 10.891 6.183 1.00 83.50 493 PHE A N 1
ATOM 3911 C CA . PHE A 1 493 ? 28.923 10.532 5.593 1.00 83.50 493 PHE A CA 1
ATOM 3912 C C . PHE A 1 493 ? 29.011 10.784 4.081 1.00 83.50 493 PHE A C 1
ATOM 3914 O O . PHE A 1 493 ? 30.024 10.455 3.456 1.00 83.50 493 PHE A O 1
ATOM 3921 N N . GLU A 1 494 ? 27.959 11.327 3.469 1.00 84.88 494 GLU A N 1
ATOM 3922 C CA . GLU A 1 494 ? 27.940 11.603 2.034 1.00 84.88 494 GLU A CA 1
ATOM 3923 C C . GLU A 1 494 ? 28.658 12.921 1.716 1.00 84.88 494 GLU A C 1
ATOM 3925 O O . GLU A 1 494 ? 28.657 13.869 2.494 1.00 84.88 494 GLU A O 1
ATOM 3930 N N . ARG A 1 495 ? 29.298 12.996 0.543 1.00 89.94 495 ARG A N 1
ATOM 3931 C CA . ARG A 1 495 ? 30.020 14.204 0.082 1.00 89.94 495 ARG A CA 1
ATOM 3932 C C . ARG A 1 495 ? 29.155 15.129 -0.786 1.00 89.94 495 ARG A C 1
ATOM 3934 O O . ARG A 1 495 ? 29.684 15.855 -1.628 1.00 89.94 495 ARG A O 1
ATOM 3941 N N . TRP A 1 496 ? 27.841 15.016 -0.654 1.00 92.12 496 TRP A N 1
ATOM 3942 C CA . TRP A 1 496 ? 26.821 15.725 -1.421 1.00 92.12 496 TRP A CA 1
ATOM 3943 C C . TRP A 1 496 ? 25.579 15.888 -0.538 1.00 92.12 496 TRP A C 1
ATOM 3945 O O . TRP A 1 496 ? 25.305 15.029 0.297 1.00 92.12 496 TRP A O 1
ATOM 3955 N N . ASP A 1 497 ? 24.825 16.966 -0.744 1.00 92.56 497 ASP A N 1
ATOM 3956 C CA . ASP A 1 497 ? 23.687 17.329 0.108 1.00 92.56 497 ASP A CA 1
ATOM 3957 C C . ASP A 1 497 ? 22.364 16.790 -0.442 1.00 92.56 497 ASP A C 1
ATOM 3959 O O . ASP A 1 497 ? 21.542 16.258 0.304 1.00 92.56 497 ASP A O 1
ATOM 3963 N N . LEU A 1 498 ? 22.158 16.895 -1.761 1.00 93.19 498 LEU A N 1
ATOM 3964 C CA . LEU A 1 498 ? 20.966 16.391 -2.451 1.00 93.19 498 LEU A CA 1
ATOM 3965 C C . LEU A 1 498 ? 21.350 15.648 -3.734 1.00 93.19 498 LEU A C 1
ATOM 3967 O O . LEU A 1 498 ? 22.218 16.085 -4.488 1.00 93.19 498 LEU A O 1
ATOM 3971 N N . GLU A 1 499 ? 20.665 14.545 -4.017 1.00 91.88 499 GLU A N 1
ATOM 3972 C CA . GLU A 1 499 ? 20.722 13.824 -5.287 1.00 91.88 499 GLU A CA 1
ATOM 3973 C C . GLU A 1 499 ? 19.371 13.929 -5.999 1.00 91.88 499 GLU A C 1
ATOM 3975 O O . GLU A 1 499 ? 18.328 13.605 -5.436 1.00 91.88 499 GLU A O 1
ATOM 3980 N N . VAL A 1 500 ? 19.402 14.337 -7.265 1.00 90.88 500 VAL A N 1
ATOM 3981 C CA . VAL A 1 500 ? 18.231 14.539 -8.119 1.00 90.88 500 VAL A CA 1
ATOM 3982 C C . VAL A 1 500 ? 18.216 13.501 -9.235 1.00 90.88 500 VAL A C 1
ATOM 3984 O O . VAL A 1 500 ? 19.206 13.341 -9.955 1.00 90.88 500 VAL A O 1
ATOM 3987 N N . ARG A 1 501 ? 17.082 12.816 -9.431 1.00 87.75 501 ARG A N 1
ATOM 3988 C CA . ARG A 1 501 ? 16.885 11.866 -10.541 1.00 87.75 501 ARG A CA 1
ATOM 3989 C C . ARG A 1 501 ? 15.680 12.224 -11.398 1.00 87.75 501 ARG A C 1
ATOM 3991 O O . ARG A 1 501 ? 14.535 12.155 -10.947 1.00 87.75 501 ARG A O 1
ATOM 3998 N N . SER A 1 502 ? 15.949 12.494 -12.674 1.00 84.62 502 SER A N 1
ATOM 3999 C CA . SER A 1 502 ? 14.919 12.744 -13.694 1.00 84.62 502 SER A CA 1
ATOM 4000 C C . SER A 1 502 ? 14.547 11.501 -14.514 1.00 84.62 502 SER A C 1
ATOM 4002 O O . SER A 1 502 ? 13.569 11.535 -15.259 1.00 84.62 502 SER A O 1
ATOM 4004 N N . GLY A 1 503 ? 15.304 10.410 -14.367 1.00 83.94 503 GLY A N 1
ATOM 4005 C CA . GLY A 1 503 ? 15.103 9.133 -15.049 1.00 83.94 503 GLY A CA 1
ATOM 4006 C C . GLY A 1 503 ? 15.795 7.981 -14.312 1.00 83.94 503 GLY A C 1
ATOM 4007 O O . GLY A 1 503 ? 16.213 8.128 -13.160 1.00 83.94 503 GLY A O 1
ATOM 4008 N N . LEU A 1 504 ? 15.883 6.817 -14.959 1.00 82.75 504 LEU A N 1
ATOM 4009 C CA . LEU A 1 504 ? 16.407 5.592 -14.341 1.00 82.75 504 LEU A CA 1
ATOM 4010 C C . LEU A 1 504 ? 17.938 5.507 -14.407 1.00 82.75 504 LEU A C 1
ATOM 4012 O O . LEU A 1 504 ? 18.561 4.866 -13.559 1.00 82.75 504 LEU A O 1
ATOM 4016 N N . LEU A 1 505 ? 18.546 6.096 -15.441 1.00 86.44 505 LEU A N 1
ATOM 4017 C CA . LEU A 1 505 ? 19.904 5.733 -15.845 1.00 86.44 505 LEU A CA 1
ATOM 4018 C C . LEU A 1 505 ? 20.982 6.676 -15.300 1.00 86.44 505 LEU A C 1
ATOM 4020 O O . LEU A 1 505 ? 22.152 6.283 -15.246 1.00 86.44 505 LEU A O 1
ATOM 4024 N N . ALA A 1 506 ? 20.609 7.869 -14.841 1.00 86.88 506 ALA A N 1
ATOM 4025 C CA . ALA A 1 506 ? 21.531 8.848 -14.278 1.00 86.88 506 ALA A CA 1
ATOM 4026 C C . ALA A 1 506 ? 20.880 9.731 -13.203 1.00 86.88 506 ALA A C 1
ATOM 4028 O O . ALA A 1 506 ? 19.656 9.831 -13.098 1.00 86.88 506 ALA A O 1
ATOM 4029 N N . ALA A 1 507 ? 21.735 10.370 -12.412 1.00 89.00 507 ALA A N 1
ATOM 4030 C CA . ALA A 1 507 ? 21.405 11.285 -11.335 1.00 89.00 507 ALA A CA 1
ATOM 4031 C C . ALA A 1 507 ? 22.351 12.500 -11.354 1.00 89.00 507 ALA A C 1
ATOM 4033 O O . ALA A 1 507 ? 23.425 12.471 -11.961 1.00 89.00 507 ALA A O 1
ATOM 4034 N N . CYS A 1 508 ? 21.965 13.564 -10.657 1.00 91.25 508 CYS A N 1
ATOM 4035 C CA . CYS A 1 508 ? 22.808 14.725 -10.396 1.00 91.25 508 CYS A CA 1
ATOM 4036 C C . CYS A 1 508 ? 22.937 14.929 -8.887 1.00 91.25 508 CYS A C 1
ATOM 4038 O O . CYS A 1 508 ? 21.928 15.058 -8.204 1.00 91.25 508 CYS A O 1
ATOM 4040 N N . GLN A 1 509 ? 24.163 14.976 -8.378 1.00 93.12 509 GLN A N 1
ATOM 4041 C CA . GLN A 1 509 ? 24.466 15.246 -6.975 1.00 93.12 509 GLN A CA 1
ATOM 4042 C C . GLN A 1 509 ? 24.867 16.708 -6.804 1.00 93.12 509 GLN A C 1
ATOM 4044 O O . GLN A 1 509 ? 25.660 17.230 -7.587 1.00 93.12 509 GLN A O 1
ATOM 4049 N N . GLY A 1 510 ? 24.306 17.370 -5.801 1.00 92.88 510 GLY A N 1
ATOM 4050 C CA . GLY A 1 510 ? 24.516 18.782 -5.511 1.00 92.88 510 GLY A CA 1
ATOM 4051 C C . GLY A 1 510 ? 25.241 18.958 -4.200 1.00 92.88 510 GLY A C 1
ATOM 4052 O O . GLY A 1 510 ? 24.901 18.300 -3.220 1.00 92.88 510 GLY A O 1
ATOM 4053 N N . LEU A 1 511 ? 26.220 19.850 -4.204 1.00 93.94 511 LEU A N 1
ATOM 4054 C CA . LEU A 1 511 ? 26.933 20.287 -3.015 1.00 93.94 511 LEU A CA 1
ATOM 4055 C C . LEU A 1 511 ? 26.791 21.802 -2.885 1.00 93.94 511 LEU A C 1
ATOM 4057 O O . LEU A 1 511 ? 27.175 22.538 -3.800 1.00 93.94 511 LEU A O 1
ATOM 4061 N N . PHE A 1 512 ? 26.239 22.243 -1.765 1.00 93.31 512 PHE A N 1
ATOM 4062 C CA . PHE A 1 512 ? 26.032 23.638 -1.428 1.00 93.31 512 PHE A CA 1
ATOM 4063 C C . PHE A 1 512 ? 27.277 24.210 -0.752 1.00 93.31 512 PHE A C 1
ATOM 4065 O O . PHE A 1 512 ? 28.050 23.533 -0.074 1.00 93.31 512 PHE A O 1
ATOM 4072 N N . THR A 1 513 ? 27.499 25.498 -0.950 1.00 93.94 513 THR A N 1
ATOM 4073 C CA . THR A 1 513 ? 28.494 26.279 -0.224 1.00 93.94 513 THR A CA 1
ATOM 4074 C C . THR A 1 513 ? 27.886 27.640 0.044 1.00 93.94 513 THR A C 1
ATOM 4076 O O . THR A 1 513 ? 27.445 28.309 -0.889 1.00 93.94 513 THR A O 1
ATOM 4079 N N . VAL A 1 514 ? 27.837 28.026 1.314 1.00 93.38 514 VAL A N 1
ATOM 4080 C CA . VAL A 1 514 ? 27.295 29.310 1.757 1.00 93.38 514 VAL A CA 1
ATOM 4081 C C . VAL A 1 514 ? 28.451 30.128 2.315 1.00 93.38 514 VAL A C 1
ATOM 4083 O O . VAL A 1 514 ? 29.152 29.683 3.223 1.00 93.38 514 VAL A O 1
ATOM 4086 N N . GLU A 1 515 ? 28.678 31.300 1.735 1.00 94.38 515 GLU A N 1
ATOM 4087 C CA . GLU A 1 515 ? 29.667 32.273 2.193 1.00 94.38 515 GLU A CA 1
ATOM 4088 C C . GLU A 1 515 ? 28.935 33.414 2.913 1.00 94.38 515 GLU A C 1
ATOM 4090 O O . GLU A 1 515 ? 28.029 34.034 2.355 1.00 94.38 515 GLU A O 1
ATOM 4095 N N . GLU A 1 516 ? 29.316 33.681 4.162 1.00 92.69 516 GLU A N 1
ATOM 4096 C CA . GLU A 1 516 ? 28.730 34.736 4.996 1.00 92.69 516 GLU A CA 1
ATOM 4097 C C . GLU A 1 516 ? 29.443 36.073 4.757 1.00 92.69 516 GLU A C 1
ATOM 4099 O O . GLU A 1 516 ? 30.661 36.174 4.917 1.00 92.69 516 GLU A O 1
ATOM 4104 N N . HIS A 1 517 ? 28.685 37.120 4.419 1.00 92.12 517 HIS A N 1
ATOM 4105 C CA . HIS A 1 517 ? 29.215 38.460 4.126 1.00 92.12 517 HIS A CA 1
ATOM 4106 C C . HIS A 1 517 ? 28.795 39.534 5.147 1.00 92.12 517 HIS A C 1
ATOM 4108 O O . HIS A 1 517 ? 29.106 40.714 4.971 1.00 92.12 517 HIS A O 1
ATOM 4114 N N . GLY A 1 518 ? 28.140 39.135 6.243 1.00 84.06 518 GLY A N 1
ATOM 4115 C CA . GLY A 1 518 ? 27.678 40.040 7.299 1.00 84.06 518 GLY A CA 1
ATOM 4116 C C . GLY A 1 518 ? 26.396 40.796 6.934 1.00 84.06 518 GLY A C 1
ATOM 4117 O O . GLY A 1 518 ? 25.950 40.785 5.791 1.00 84.06 518 GLY A O 1
ATOM 4118 N N . ALA A 1 519 ? 25.767 41.432 7.931 1.00 85.88 519 ALA A N 1
ATOM 4119 C CA . ALA A 1 519 ? 24.468 42.113 7.790 1.00 85.88 519 ALA A CA 1
ATOM 4120 C C . ALA A 1 519 ? 23.357 41.225 7.184 1.00 85.88 519 ALA A C 1
ATOM 4122 O O . ALA A 1 519 ? 22.497 41.710 6.458 1.00 85.88 519 ALA A O 1
ATOM 4123 N N . GLY A 1 520 ? 23.409 39.918 7.467 1.00 85.44 520 GLY A N 1
ATOM 4124 C CA . GLY A 1 520 ? 22.478 38.918 6.943 1.00 85.44 520 GLY A CA 1
ATOM 4125 C C . GLY A 1 520 ? 22.699 38.522 5.477 1.00 85.44 520 GLY A C 1
ATOM 4126 O O . GLY A 1 520 ? 21.929 37.730 4.945 1.00 85.44 520 GLY A O 1
ATOM 4127 N N . LYS A 1 521 ? 23.747 39.037 4.825 1.00 90.75 521 LYS A N 1
ATOM 4128 C CA . LYS A 1 521 ? 24.022 38.773 3.413 1.00 90.75 521 LYS A CA 1
ATOM 4129 C C . LYS A 1 521 ? 24.826 37.495 3.225 1.00 90.75 521 LYS A C 1
ATOM 4131 O O . LYS A 1 521 ? 25.843 37.292 3.893 1.00 90.75 521 LYS A O 1
ATOM 4136 N N . GLN A 1 522 ? 24.402 36.682 2.266 1.00 94.75 522 GLN A N 1
ATOM 4137 C CA . GLN A 1 522 ? 25.008 35.392 1.956 1.00 94.75 522 GLN A CA 1
ATOM 4138 C C . GLN A 1 522 ? 25.253 35.262 0.448 1.00 94.75 522 GLN A C 1
ATOM 4140 O O . GLN A 1 522 ? 24.409 35.642 -0.364 1.00 94.75 522 GLN A O 1
ATOM 4145 N N . LEU A 1 523 ? 26.387 34.676 0.061 1.00 93.56 523 LEU A N 1
ATOM 4146 C CA . LEU A 1 523 ? 26.611 34.183 -1.297 1.00 93.56 523 LEU A CA 1
ATOM 4147 C C . LEU A 1 523 ? 26.438 32.665 -1.290 1.00 93.56 523 LEU A C 1
ATOM 4149 O O . LEU A 1 523 ? 27.193 31.950 -0.633 1.00 93.56 523 LEU A O 1
ATOM 4153 N N . ILE A 1 524 ? 25.454 32.173 -2.039 1.00 94.19 524 ILE A N 1
ATOM 4154 C CA . ILE A 1 524 ? 25.137 30.750 -2.099 1.00 94.19 524 ILE A CA 1
ATOM 4155 C C . ILE A 1 524 ? 25.656 30.207 -3.422 1.00 94.19 524 ILE A C 1
ATOM 4157 O O . ILE A 1 524 ? 25.394 30.760 -4.492 1.00 94.19 524 ILE A O 1
ATOM 4161 N N . ARG A 1 525 ? 26.394 29.101 -3.356 1.00 94.19 525 ARG A N 1
ATOM 4162 C CA . ARG A 1 525 ? 26.926 28.376 -4.508 1.00 94.19 525 ARG A CA 1
ATOM 4163 C C . ARG A 1 525 ? 26.455 26.931 -4.473 1.00 94.19 525 ARG A C 1
ATOM 4165 O O . ARG A 1 525 ? 26.426 26.308 -3.418 1.00 94.19 525 ARG A O 1
ATOM 4172 N N . LEU A 1 526 ? 26.144 26.389 -5.641 1.00 92.50 526 LEU A N 1
ATOM 4173 C CA . LEU A 1 526 ? 25.767 24.995 -5.836 1.00 92.50 526 LEU A CA 1
ATOM 4174 C C . LEU A 1 526 ? 26.671 24.377 -6.896 1.00 92.50 526 LEU A C 1
ATOM 4176 O O . LEU A 1 526 ? 26.658 24.809 -8.048 1.00 92.50 526 LEU A O 1
ATOM 4180 N N . CYS A 1 527 ? 27.417 23.336 -6.533 1.00 92.56 527 CYS A N 1
ATOM 4181 C CA . CYS A 1 527 ? 28.148 22.502 -7.481 1.00 92.56 527 CYS A CA 1
ATOM 4182 C C . CYS A 1 527 ? 27.338 21.241 -7.800 1.00 92.56 527 CYS A C 1
ATOM 4184 O O . CYS A 1 527 ? 27.109 20.402 -6.933 1.00 92.56 527 CYS A O 1
ATOM 4186 N N . CYS A 1 528 ? 26.937 21.097 -9.058 1.00 91.44 528 CYS A N 1
ATOM 4187 C CA . CYS A 1 528 ? 26.246 19.937 -9.601 1.00 91.44 528 CYS A CA 1
ATOM 4188 C C . CYS A 1 528 ? 27.248 18.983 -10.261 1.00 91.44 528 CYS A C 1
ATOM 4190 O O . CYS A 1 528 ? 27.909 19.339 -11.242 1.00 91.44 528 CYS A O 1
ATOM 4192 N N . ARG A 1 529 ? 27.335 17.752 -9.751 1.00 90.44 529 ARG A N 1
ATOM 4193 C CA . ARG A 1 529 ? 28.159 16.663 -10.286 1.00 90.44 529 ARG A CA 1
ATOM 4194 C C . ARG A 1 529 ? 27.287 15.543 -10.830 1.00 90.44 529 ARG A C 1
ATOM 4196 O O . ARG A 1 529 ? 26.280 15.161 -10.243 1.00 90.44 529 ARG A O 1
ATOM 4203 N N . MET A 1 530 ? 27.707 14.991 -11.959 1.00 87.62 530 MET A N 1
ATOM 4204 C CA . MET A 1 530 ? 26.985 13.918 -12.634 1.00 87.62 530 MET A CA 1
ATOM 4205 C C . MET A 1 530 ? 27.276 12.588 -11.951 1.00 87.62 530 MET A C 1
ATOM 4207 O O . MET A 1 530 ? 28.436 12.240 -11.731 1.00 87.62 530 MET A O 1
ATOM 4211 N N . HIS A 1 531 ? 26.222 11.842 -11.639 1.00 86.69 531 HIS A N 1
ATOM 4212 C CA . HIS A 1 531 ? 26.322 10.521 -11.043 1.00 86.69 531 HIS A CA 1
ATOM 4213 C C . HIS A 1 531 ? 25.589 9.506 -11.923 1.00 86.69 531 HIS A C 1
ATOM 4215 O O . HIS A 1 531 ? 24.366 9.526 -12.055 1.00 86.69 531 HIS A O 1
ATOM 4221 N N . TYR A 1 532 ? 26.338 8.610 -12.556 1.00 86.94 532 TYR A N 1
ATOM 4222 C CA . TYR A 1 532 ? 25.770 7.596 -13.439 1.00 86.94 532 TYR A CA 1
ATOM 4223 C C . TYR A 1 532 ? 25.277 6.399 -12.632 1.00 86.94 532 TYR A C 1
ATOM 4225 O O . TYR A 1 532 ? 25.982 5.891 -11.758 1.00 86.94 532 TYR A O 1
ATOM 4233 N N . SER A 1 533 ? 24.081 5.901 -12.948 1.00 84.62 533 SER A N 1
ATOM 4234 C CA . SER A 1 533 ? 23.592 4.693 -12.287 1.00 84.62 533 SER A CA 1
ATOM 4235 C C . SER A 1 533 ? 24.444 3.484 -12.690 1.00 84.62 533 SER A C 1
ATOM 4237 O O . SER A 1 533 ? 24.808 3.315 -13.859 1.00 84.62 533 SER A O 1
ATOM 4239 N N . LYS A 1 534 ? 24.708 2.587 -11.732 1.00 86.44 534 LYS A N 1
ATOM 4240 C CA . LYS A 1 534 ? 25.379 1.304 -12.010 1.00 86.44 534 LYS A CA 1
ATOM 4241 C C . LYS A 1 534 ? 24.637 0.510 -13.089 1.00 86.44 534 LYS A C 1
ATOM 4243 O O . LYS A 1 534 ? 25.270 -0.061 -13.968 1.00 86.44 534 LYS A O 1
ATOM 4248 N N . LEU A 1 535 ? 23.301 0.525 -13.051 1.00 84.06 535 LEU A N 1
ATOM 4249 C CA . LEU A 1 535 ? 22.456 -0.143 -14.039 1.00 84.06 535 LEU A CA 1
ATOM 4250 C C . LEU A 1 535 ? 22.694 0.400 -15.454 1.00 84.06 535 LEU A C 1
ATOM 4252 O O . LEU A 1 535 ? 22.890 -0.385 -16.375 1.00 84.06 535 LEU A O 1
ATOM 4256 N N . GLY A 1 536 ? 22.716 1.725 -15.627 1.00 87.00 536 GLY A N 1
ATOM 4257 C CA . GLY A 1 536 ? 22.954 2.356 -16.925 1.00 87.00 536 GLY A CA 1
ATOM 4258 C C . GLY A 1 536 ? 24.329 2.027 -17.499 1.00 87.00 536 GLY A C 1
ATOM 4259 O O . GLY A 1 536 ? 24.420 1.654 -18.666 1.00 87.00 536 GLY A O 1
ATOM 4260 N N . ILE A 1 537 ? 25.382 2.081 -16.674 1.00 90.88 537 ILE A N 1
ATOM 4261 C CA . ILE A 1 537 ? 26.746 1.721 -17.096 1.00 90.88 537 ILE A CA 1
ATOM 4262 C C . ILE A 1 537 ? 26.818 0.249 -17.516 1.00 90.88 537 ILE A C 1
ATOM 4264 O O . ILE A 1 537 ? 27.371 -0.059 -18.570 1.00 90.88 537 ILE A O 1
ATOM 4268 N N . VAL A 1 538 ? 26.250 -0.658 -16.714 1.00 91.88 538 VAL A N 1
ATOM 4269 C CA . VAL A 1 538 ? 26.259 -2.096 -17.015 1.00 91.88 538 VAL A CA 1
ATOM 4270 C C . VAL A 1 538 ? 25.482 -2.385 -18.298 1.00 91.88 538 VAL A C 1
ATOM 4272 O O . VAL A 1 538 ? 26.002 -3.079 -19.165 1.00 91.88 538 VAL A O 1
ATOM 4275 N N . LEU A 1 539 ? 24.281 -1.821 -18.466 1.00 90.12 539 LEU A N 1
ATOM 4276 C CA . LEU A 1 539 ? 23.485 -1.997 -19.685 1.00 90.12 539 LEU A CA 1
ATOM 4277 C C . LEU A 1 539 ? 24.225 -1.487 -20.926 1.00 90.12 539 LEU A C 1
ATOM 4279 O O . LEU A 1 539 ? 24.296 -2.197 -21.928 1.00 90.12 539 LEU A O 1
ATOM 4283 N N . LEU A 1 540 ? 24.811 -0.288 -20.852 1.00 94.19 540 LEU A N 1
ATOM 4284 C CA . LEU A 1 540 ? 25.595 0.280 -21.946 1.00 94.19 540 LEU A CA 1
ATOM 4285 C C . LEU A 1 540 ? 26.788 -0.619 -22.297 1.00 94.19 540 LEU A C 1
ATOM 4287 O O . LEU A 1 540 ? 26.981 -0.958 -23.464 1.00 94.19 540 LEU A O 1
ATOM 4291 N N . GLY A 1 541 ? 27.551 -1.046 -21.287 1.00 95.69 541 GLY A N 1
ATOM 4292 C CA . GLY A 1 541 ? 28.703 -1.929 -21.460 1.00 95.69 541 GLY A CA 1
ATOM 4293 C C . GLY A 1 541 ? 28.331 -3.276 -22.080 1.00 95.69 541 GLY A C 1
ATOM 4294 O O . GLY A 1 541 ? 29.014 -3.731 -22.995 1.00 95.69 541 GLY A O 1
ATOM 4295 N N . VAL A 1 542 ? 27.219 -3.881 -21.649 1.00 93.88 542 VAL A N 1
ATOM 4296 C CA . VAL A 1 542 ? 26.712 -5.147 -22.201 1.00 93.88 542 VAL A CA 1
ATOM 4297 C C . VAL A 1 542 ? 26.349 -4.998 -23.678 1.00 93.88 542 VAL A C 1
ATOM 4299 O O . VAL A 1 542 ? 26.804 -5.802 -24.488 1.00 93.88 542 VAL A O 1
ATOM 4302 N N . PHE A 1 543 ? 25.589 -3.968 -24.066 1.00 94.81 543 PHE A N 1
ATOM 4303 C CA . PHE A 1 543 ? 25.225 -3.780 -25.476 1.00 94.81 543 PHE A CA 1
ATOM 4304 C C . PHE A 1 543 ? 26.436 -3.466 -26.363 1.00 94.81 543 PHE A C 1
ATOM 4306 O O . PHE A 1 543 ? 26.509 -3.985 -27.474 1.00 94.81 543 PHE A O 1
ATOM 4313 N N . ILE A 1 544 ? 27.405 -2.677 -25.877 1.00 96.69 544 ILE A N 1
ATOM 4314 C CA . ILE A 1 544 ? 28.662 -2.422 -26.602 1.00 96.69 544 ILE A CA 1
ATOM 4315 C C . ILE A 1 544 ? 29.440 -3.725 -26.796 1.00 96.69 544 ILE A C 1
ATOM 4317 O O . ILE A 1 544 ? 29.842 -4.029 -27.917 1.00 96.69 544 ILE A O 1
ATOM 4321 N N . ALA A 1 545 ? 29.626 -4.511 -25.733 1.00 96.06 545 ALA A N 1
ATOM 4322 C CA . ALA A 1 545 ? 30.355 -5.772 -25.810 1.00 96.06 545 ALA A CA 1
ATOM 4323 C C . ALA A 1 545 ? 29.686 -6.746 -26.791 1.00 96.06 545 ALA A C 1
ATOM 4325 O O . ALA A 1 545 ? 30.355 -7.279 -27.673 1.00 96.06 545 ALA A O 1
ATOM 4326 N N . LEU A 1 546 ? 28.363 -6.925 -26.699 1.00 94.94 546 LEU A N 1
ATOM 4327 C CA . LEU A 1 546 ? 27.610 -7.785 -27.617 1.00 94.94 546 LEU A CA 1
ATOM 4328 C C . LEU A 1 546 ? 27.695 -7.293 -29.069 1.00 94.94 546 LEU A C 1
ATOM 4330 O O . LEU A 1 546 ? 27.853 -8.111 -29.970 1.00 94.94 546 LEU A O 1
ATOM 4334 N N . ALA A 1 547 ? 27.624 -5.979 -29.309 1.00 95.56 547 ALA A N 1
ATOM 4335 C CA . ALA A 1 547 ? 27.762 -5.416 -30.651 1.00 95.56 547 ALA A CA 1
ATOM 4336 C C . ALA A 1 547 ? 29.158 -5.675 -31.242 1.00 95.56 547 ALA A C 1
ATOM 4338 O O . ALA A 1 547 ? 29.267 -6.048 -32.410 1.00 95.56 547 ALA A O 1
ATOM 4339 N N . LEU A 1 548 ? 30.215 -5.524 -30.436 1.00 96.31 548 LEU A N 1
ATOM 4340 C CA . LEU A 1 548 ? 31.590 -5.808 -30.850 1.00 96.31 548 LEU A CA 1
ATOM 4341 C C . LEU A 1 548 ? 31.787 -7.296 -31.152 1.00 96.31 548 LEU A C 1
ATOM 4343 O O . LEU A 1 548 ? 32.313 -7.623 -32.210 1.00 96.31 548 LEU A O 1
ATOM 4347 N N . PHE A 1 549 ? 31.328 -8.197 -30.279 1.00 96.44 549 PHE A N 1
ATOM 4348 C CA . PHE A 1 549 ? 31.420 -9.641 -30.519 1.00 96.44 549 PHE A CA 1
ATOM 4349 C C . PHE A 1 549 ? 30.645 -10.073 -31.768 1.00 96.44 549 PHE A C 1
ATOM 4351 O O . PHE A 1 549 ? 31.183 -10.811 -32.588 1.00 96.44 549 PHE A O 1
ATOM 4358 N N . ALA A 1 550 ? 29.436 -9.545 -31.978 1.00 94.94 550 ALA A N 1
ATOM 4359 C CA . ALA A 1 550 ? 28.681 -9.791 -33.204 1.00 94.94 550 ALA A CA 1
ATOM 4360 C C . ALA A 1 550 ? 29.429 -9.291 -34.453 1.00 94.94 550 ALA A C 1
ATOM 4362 O O . ALA A 1 550 ? 29.399 -9.947 -35.492 1.00 94.94 550 ALA A O 1
ATOM 4363 N N . ALA A 1 551 ? 30.119 -8.149 -34.365 1.00 95.12 551 ALA A N 1
ATOM 4364 C CA . ALA A 1 551 ? 30.933 -7.632 -35.462 1.00 95.12 551 ALA A CA 1
ATOM 4365 C C . ALA A 1 551 ? 32.168 -8.510 -35.735 1.00 95.12 551 ALA A C 1
ATOM 4367 O O . ALA A 1 551 ? 32.478 -8.760 -36.899 1.00 95.12 551 ALA A O 1
ATOM 4368 N N . PHE A 1 552 ? 32.836 -9.015 -34.690 1.00 96.31 552 PHE A N 1
ATOM 4369 C CA . PHE A 1 552 ? 33.945 -9.970 -34.823 1.00 96.31 552 PHE A CA 1
ATOM 4370 C C . PHE A 1 552 ? 33.504 -11.273 -35.505 1.00 96.31 552 PHE A C 1
ATOM 4372 O O . PHE A 1 552 ? 34.218 -11.777 -36.369 1.00 96.31 552 PHE A O 1
ATOM 4379 N N . ASP A 1 553 ? 32.295 -11.750 -35.207 1.00 95.06 553 ASP A N 1
ATOM 4380 C CA . ASP A 1 553 ? 31.689 -12.925 -35.848 1.00 95.06 553 ASP A CA 1
ATOM 4381 C C . ASP A 1 553 ? 31.092 -12.628 -37.240 1.00 95.06 553 ASP A C 1
ATOM 4383 O O . ASP A 1 553 ? 30.415 -13.471 -37.828 1.00 95.06 553 ASP A O 1
ATOM 4387 N N . SER A 1 554 ? 31.317 -11.429 -37.793 1.00 95.12 554 SER A N 1
ATOM 4388 C CA . SER A 1 554 ? 30.756 -10.973 -39.078 1.00 95.12 554 SER A CA 1
ATOM 4389 C C . SER A 1 554 ? 29.215 -10.950 -39.137 1.00 95.12 554 SER A C 1
ATOM 4391 O O . SER A 1 554 ? 28.621 -10.860 -40.213 1.00 95.12 554 SER A O 1
ATOM 4393 N N . ALA A 1 555 ? 28.537 -10.967 -37.987 1.00 95.62 555 ALA A N 1
ATOM 4394 C CA . ALA A 1 555 ? 27.087 -10.855 -37.857 1.00 95.62 555 ALA A CA 1
ATOM 4395 C C . ALA A 1 555 ? 26.640 -9.377 -37.859 1.00 95.62 555 ALA A C 1
ATOM 4397 O O . ALA A 1 555 ? 26.093 -8.855 -36.884 1.00 95.62 555 ALA A O 1
ATOM 4398 N N . PHE A 1 556 ? 26.867 -8.678 -38.976 1.00 93.75 556 PHE A N 1
ATOM 4399 C CA . PHE A 1 556 ? 26.712 -7.218 -39.078 1.00 93.75 556 PHE A CA 1
ATOM 4400 C C . PHE A 1 556 ? 25.299 -6.692 -38.791 1.00 93.75 556 PHE A C 1
ATOM 4402 O O . PHE A 1 556 ? 25.154 -5.588 -38.267 1.00 93.75 556 PHE A O 1
ATOM 4409 N N . ILE A 1 557 ? 24.252 -7.466 -39.097 1.00 93.75 557 ILE A N 1
ATOM 4410 C CA . ILE A 1 557 ? 22.864 -7.079 -38.791 1.00 93.75 557 ILE A CA 1
ATOM 4411 C C . ILE A 1 557 ? 22.665 -7.020 -37.272 1.00 93.75 557 ILE A C 1
ATOM 4413 O O . ILE A 1 557 ? 22.207 -6.005 -36.747 1.00 93.75 557 ILE A O 1
ATOM 4417 N N . ALA A 1 558 ? 23.063 -8.077 -36.557 1.00 92.56 558 ALA A N 1
ATOM 4418 C CA . ALA A 1 558 ? 22.979 -8.127 -35.100 1.00 92.56 558 ALA A CA 1
ATOM 4419 C C . ALA A 1 558 ? 23.865 -7.053 -34.453 1.00 92.56 558 ALA A C 1
ATOM 4421 O O . ALA A 1 558 ? 23.398 -6.336 -33.571 1.00 92.56 558 ALA A O 1
ATOM 4422 N N . ALA A 1 559 ? 25.099 -6.883 -34.942 1.00 94.88 559 ALA A N 1
ATOM 4423 C CA . ALA A 1 559 ? 26.019 -5.849 -34.470 1.00 94.88 559 ALA A CA 1
ATOM 4424 C C . ALA A 1 559 ? 25.428 -4.438 -34.615 1.00 94.88 559 ALA A C 1
ATOM 4426 O O . ALA A 1 559 ? 25.508 -3.634 -33.690 1.00 94.88 559 ALA A O 1
ATOM 4427 N N . THR A 1 560 ? 24.778 -4.156 -35.749 1.00 95.19 560 THR A N 1
ATOM 4428 C CA . THR A 1 560 ? 24.132 -2.863 -36.015 1.00 95.19 560 THR A CA 1
ATOM 4429 C C . THR A 1 560 ? 22.958 -2.630 -35.069 1.00 95.19 560 THR A C 1
ATOM 4431 O O . THR A 1 560 ? 22.870 -1.572 -34.455 1.00 95.19 560 THR A O 1
ATOM 4434 N N . ILE A 1 561 ? 22.072 -3.619 -34.902 1.00 93.94 561 ILE A N 1
ATOM 4435 C CA . ILE A 1 561 ? 20.916 -3.515 -33.998 1.00 93.94 561 ILE A CA 1
ATOM 4436 C C . ILE A 1 561 ? 21.379 -3.292 -32.550 1.00 93.94 561 ILE A C 1
ATOM 4438 O O . ILE A 1 561 ? 20.901 -2.376 -31.882 1.00 93.94 561 ILE A O 1
ATOM 4442 N N . LEU A 1 562 ? 22.339 -4.087 -32.071 1.00 94.06 562 LEU A N 1
ATOM 4443 C CA . LEU A 1 562 ? 22.906 -3.960 -30.724 1.00 94.06 562 LEU A CA 1
ATOM 4444 C C . LEU A 1 562 ? 23.651 -2.630 -30.532 1.00 94.06 562 LEU A C 1
ATOM 4446 O O . LEU A 1 562 ? 23.545 -2.016 -29.471 1.00 94.06 562 LEU A O 1
ATOM 4450 N N . GLY A 1 563 ? 24.349 -2.152 -31.565 1.00 95.00 563 GLY A N 1
ATOM 4451 C CA . GLY A 1 563 ? 24.991 -0.837 -31.584 1.00 95.00 563 GLY A CA 1
ATOM 4452 C C . GLY A 1 563 ? 23.989 0.320 -31.536 1.00 95.00 563 GLY A C 1
ATOM 4453 O O . GLY A 1 563 ? 24.219 1.316 -30.857 1.00 95.00 563 GLY A O 1
ATOM 4454 N N . VAL A 1 564 ? 22.830 0.186 -32.186 1.00 94.88 564 VAL A N 1
ATOM 4455 C CA . VAL A 1 564 ? 21.734 1.157 -32.054 1.00 94.88 564 VAL A CA 1
ATOM 4456 C C . VAL A 1 564 ? 21.181 1.149 -30.627 1.00 94.88 564 VAL A C 1
ATOM 4458 O O . VAL A 1 564 ? 20.961 2.217 -30.062 1.00 94.88 564 VAL A O 1
ATOM 4461 N N . PHE A 1 565 ? 21.013 -0.020 -29.999 1.00 92.50 565 PHE A N 1
ATOM 4462 C CA . PHE A 1 565 ? 20.603 -0.093 -28.592 1.00 92.50 565 PHE A CA 1
ATOM 4463 C C . PHE A 1 565 ? 21.625 0.546 -27.645 1.00 92.50 565 PHE A C 1
ATOM 4465 O O . PHE A 1 565 ? 21.221 1.298 -26.756 1.00 92.50 565 PHE A O 1
ATOM 4472 N N . SER A 1 566 ? 22.929 0.315 -27.836 1.00 94.69 566 SER A N 1
ATOM 4473 C CA . SER A 1 566 ? 23.957 0.971 -27.017 1.00 94.69 566 SER A CA 1
ATOM 4474 C C . SER A 1 566 ? 23.941 2.489 -27.201 1.00 94.69 566 SER A C 1
ATOM 4476 O O . SER A 1 566 ? 23.999 3.220 -26.211 1.00 94.69 566 SER A O 1
ATOM 4478 N N . LEU A 1 567 ? 23.758 2.976 -28.434 1.00 94.50 567 LEU A N 1
ATOM 4479 C CA . LEU A 1 567 ? 23.594 4.402 -28.714 1.00 94.50 567 LEU A CA 1
ATOM 4480 C C . LEU A 1 567 ? 22.355 4.975 -28.014 1.00 94.50 567 LEU A C 1
ATOM 4482 O O . LEU A 1 567 ? 22.455 6.020 -27.378 1.00 94.50 567 LEU A O 1
ATOM 4486 N N . ILE A 1 568 ? 21.209 4.288 -28.076 1.00 92.12 568 ILE A N 1
ATOM 4487 C CA . ILE A 1 568 ? 19.979 4.709 -27.388 1.00 92.12 568 ILE A CA 1
ATOM 4488 C C . ILE A 1 568 ? 20.221 4.811 -25.879 1.00 92.12 568 ILE A C 1
ATOM 4490 O O . ILE A 1 568 ? 19.897 5.837 -25.288 1.00 92.12 568 ILE A O 1
ATOM 4494 N N . VAL A 1 569 ? 20.825 3.794 -25.255 1.00 91.00 569 VAL A N 1
ATOM 4495 C CA . VAL A 1 569 ? 21.129 3.808 -23.814 1.00 91.00 569 VAL A CA 1
ATOM 4496 C C . VAL A 1 569 ? 22.094 4.945 -23.466 1.00 91.00 569 VAL A C 1
ATOM 4498 O O . VAL A 1 569 ? 21.855 5.670 -22.502 1.00 91.00 569 VAL A O 1
ATOM 4501 N N . GLY A 1 570 ? 23.146 5.150 -24.264 1.00 91.50 570 GLY A N 1
ATOM 4502 C CA . GLY A 1 570 ? 24.100 6.245 -24.078 1.00 91.50 570 GLY A CA 1
ATOM 4503 C C . GLY A 1 570 ? 23.437 7.621 -24.174 1.00 91.50 570 GLY A C 1
ATOM 4504 O O . GLY A 1 570 ? 23.623 8.464 -23.296 1.00 91.50 570 GLY A O 1
ATOM 4505 N N . VAL A 1 571 ? 22.589 7.828 -25.185 1.00 89.50 571 VAL A N 1
ATOM 4506 C CA . VAL A 1 571 ? 21.794 9.053 -25.338 1.00 89.50 571 VAL A CA 1
ATOM 4507 C C . VAL A 1 571 ? 20.844 9.229 -24.154 1.00 89.50 571 VAL A C 1
ATOM 4509 O O . VAL A 1 571 ? 20.765 10.323 -23.606 1.00 89.50 571 VAL A O 1
ATOM 4512 N N . MET A 1 572 ? 20.163 8.175 -23.698 1.00 88.62 572 MET A N 1
ATOM 4513 C CA . MET A 1 572 ? 19.279 8.254 -22.531 1.00 88.62 572 MET A CA 1
ATOM 4514 C C . MET A 1 572 ? 20.028 8.642 -21.250 1.00 88.62 572 MET A C 1
ATOM 4516 O O . MET A 1 572 ? 19.524 9.477 -20.508 1.00 88.62 572 MET A O 1
ATOM 4520 N N . ILE A 1 573 ? 21.232 8.110 -21.011 1.00 89.38 573 ILE A N 1
ATOM 4521 C CA . ILE A 1 573 ? 22.079 8.506 -19.870 1.00 89.38 573 ILE A CA 1
ATOM 4522 C C . ILE A 1 573 ? 22.395 10.007 -19.926 1.00 89.38 573 ILE A C 1
ATOM 4524 O O . ILE A 1 573 ? 22.251 10.711 -18.923 1.00 89.38 573 ILE A O 1
ATOM 4528 N N . ILE A 1 574 ? 22.793 10.510 -21.097 1.00 87.38 574 ILE A N 1
ATOM 4529 C CA . ILE A 1 574 ? 23.106 11.932 -21.297 1.00 87.38 574 ILE A CA 1
ATOM 4530 C C . ILE A 1 574 ? 21.859 12.794 -21.063 1.00 87.38 574 ILE A C 1
ATOM 4532 O O . ILE A 1 574 ? 21.917 13.781 -20.332 1.00 87.38 574 ILE A O 1
ATOM 4536 N N . LEU A 1 575 ? 20.717 12.406 -21.635 1.00 86.81 575 LEU A N 1
ATOM 4537 C CA . LEU A 1 575 ? 19.454 13.129 -21.488 1.00 86.81 575 LEU A CA 1
ATOM 4538 C C . LEU A 1 575 ? 18.946 13.131 -20.041 1.00 86.81 575 LEU A C 1
ATOM 4540 O O . LEU A 1 575 ? 18.492 14.169 -19.563 1.00 86.81 575 LEU A O 1
ATOM 4544 N N . ASP A 1 576 ? 19.027 12.005 -19.332 1.00 87.44 576 ASP A N 1
ATOM 4545 C CA . ASP A 1 576 ? 18.632 11.913 -17.923 1.00 87.44 576 ASP A CA 1
ATOM 4546 C C . ASP A 1 576 ? 19.499 12.827 -17.053 1.00 87.44 576 ASP A C 1
ATOM 4548 O O . ASP A 1 576 ? 18.977 13.549 -16.201 1.00 87.44 576 ASP A O 1
ATOM 4552 N N . THR A 1 577 ? 20.806 12.860 -17.324 1.00 85.69 577 THR A N 1
ATOM 4553 C CA . THR A 1 577 ? 21.753 13.738 -16.628 1.00 85.69 577 THR A CA 1
ATOM 4554 C C . THR A 1 577 ? 21.451 15.212 -16.900 1.00 85.69 577 THR A C 1
ATOM 4556 O O . THR A 1 577 ? 21.340 16.003 -15.965 1.00 85.69 577 THR A O 1
ATOM 4559 N N . ALA A 1 578 ? 21.247 15.580 -18.167 1.00 86.06 578 ALA A N 1
ATOM 4560 C CA . ALA A 1 578 ? 20.926 16.947 -18.573 1.00 86.06 578 ALA A CA 1
ATOM 4561 C C . ALA A 1 578 ? 19.643 17.457 -17.900 1.00 86.06 578 ALA A C 1
ATOM 4563 O O . ALA A 1 578 ? 19.599 18.569 -17.373 1.00 86.06 578 ALA A O 1
ATOM 4564 N N . ARG A 1 579 ? 18.602 16.615 -17.862 1.00 87.38 579 ARG A N 1
ATOM 4565 C CA . ARG A 1 579 ? 17.342 16.933 -17.179 1.00 87.38 579 ARG A CA 1
ATOM 4566 C C . ARG A 1 579 ? 17.526 17.061 -15.673 1.00 87.38 579 ARG A C 1
ATOM 4568 O O . ARG A 1 579 ? 16.911 17.938 -15.078 1.00 87.38 579 ARG A O 1
ATOM 4575 N N . ALA A 1 580 ? 18.327 16.197 -15.049 1.00 89.06 580 ALA A N 1
ATOM 4576 C CA . ALA A 1 580 ? 18.588 16.267 -13.612 1.00 89.06 580 ALA A CA 1
ATOM 4577 C C . ALA A 1 580 ? 19.284 17.583 -13.243 1.00 89.06 580 ALA A C 1
ATOM 4579 O O . ALA A 1 580 ? 18.799 18.289 -12.365 1.00 89.06 580 ALA A O 1
ATOM 4580 N N . VAL A 1 581 ? 20.337 17.966 -13.977 1.00 89.19 581 VAL A N 1
ATOM 4581 C CA . VAL A 1 581 ? 21.038 19.246 -13.773 1.00 89.19 581 VAL A CA 1
ATOM 4582 C C . VAL A 1 581 ? 20.098 20.432 -13.988 1.00 89.19 581 VAL A C 1
ATOM 4584 O O . VAL A 1 581 ? 20.097 21.352 -13.177 1.00 89.19 581 VAL A O 1
ATOM 4587 N N . ARG A 1 582 ? 19.263 20.409 -15.037 1.00 88.38 582 ARG A N 1
ATOM 4588 C CA . ARG A 1 582 ? 18.307 21.493 -15.315 1.00 88.38 582 ARG A CA 1
ATOM 4589 C C . ARG A 1 582 ? 17.258 21.646 -14.218 1.00 88.38 582 ARG A C 1
ATOM 4591 O O . ARG A 1 582 ? 16.996 22.758 -13.775 1.00 88.38 582 ARG A O 1
ATOM 4598 N N . ASN A 1 583 ? 16.628 20.550 -13.796 1.00 88.94 583 ASN A N 1
ATOM 4599 C CA . ASN A 1 583 ? 15.642 20.602 -12.715 1.00 88.94 583 ASN A CA 1
ATOM 4600 C C . ASN A 1 583 ? 16.268 21.174 -11.442 1.00 88.94 583 ASN A C 1
ATOM 4602 O O . ASN A 1 583 ? 15.652 21.979 -10.751 1.00 88.94 583 ASN A O 1
ATOM 4606 N N . PHE A 1 584 ? 17.518 20.801 -11.181 1.00 88.25 584 PHE A N 1
ATOM 4607 C CA . PHE A 1 584 ? 18.242 21.262 -10.015 1.00 88.25 584 PHE A CA 1
ATOM 4608 C C . PHE A 1 584 ? 18.637 22.733 -10.095 1.00 88.25 584 PHE A C 1
ATOM 4610 O O . PHE A 1 584 ? 18.448 23.461 -9.127 1.00 88.25 584 PHE A O 1
ATOM 4617 N N . SER A 1 585 ? 19.092 23.199 -11.261 1.00 88.19 585 SER A N 1
ATOM 4618 C CA . SER A 1 585 ? 19.399 24.612 -11.474 1.00 88.19 585 SER A CA 1
ATOM 4619 C C . SER A 1 585 ? 18.150 25.481 -11.385 1.00 88.19 585 SER A C 1
ATOM 4621 O O . SER A 1 585 ? 18.208 26.559 -10.812 1.00 88.19 585 SER A O 1
ATOM 4623 N N . VAL A 1 586 ? 17.014 25.024 -11.924 1.00 88.94 586 VAL A N 1
ATOM 4624 C CA . VAL A 1 586 ? 15.745 25.763 -11.834 1.00 88.94 586 VAL A CA 1
ATOM 4625 C C . VAL A 1 586 ? 15.263 25.839 -10.388 1.00 88.94 586 VAL A C 1
ATOM 4627 O O . VAL A 1 586 ? 14.886 26.918 -9.946 1.00 88.94 586 VAL A O 1
ATOM 4630 N N . ALA A 1 587 ? 15.314 24.734 -9.640 1.00 89.62 587 ALA A N 1
ATOM 4631 C CA . ALA A 1 587 ? 14.946 24.737 -8.226 1.00 89.62 587 ALA A CA 1
ATOM 4632 C C . ALA A 1 587 ? 15.854 25.656 -7.394 1.00 89.62 587 ALA A C 1
ATOM 4634 O O . ALA A 1 587 ? 15.358 26.424 -6.579 1.00 89.62 587 ALA A O 1
ATOM 4635 N N . PHE A 1 588 ? 17.166 25.619 -7.642 1.00 88.88 588 PHE A N 1
ATOM 4636 C CA . PHE A 1 588 ? 18.144 26.453 -6.947 1.00 88.88 588 PHE A CA 1
ATOM 4637 C C . PHE A 1 588 ? 18.003 27.944 -7.283 1.00 88.88 588 PHE A C 1
ATOM 4639 O O . PHE A 1 588 ? 17.997 28.777 -6.387 1.00 88.88 588 PHE A O 1
ATOM 4646 N N . LEU A 1 589 ? 17.857 28.301 -8.562 1.00 87.38 589 LEU A N 1
ATOM 4647 C CA . LEU A 1 589 ? 17.755 29.701 -8.996 1.00 87.38 589 LEU A CA 1
ATOM 4648 C C . LEU A 1 589 ? 16.374 30.314 -8.729 1.00 87.38 589 LEU A C 1
ATOM 4650 O O . LEU A 1 589 ? 16.249 31.533 -8.668 1.00 87.38 589 LEU A O 1
ATOM 4654 N N . ALA A 1 590 ? 15.331 29.507 -8.518 1.00 83.81 590 ALA A N 1
ATOM 4655 C CA . ALA A 1 590 ? 14.046 30.024 -8.047 1.00 83.81 590 ALA A CA 1
ATOM 4656 C C . ALA A 1 590 ? 14.179 30.746 -6.690 1.00 83.81 590 ALA A C 1
ATOM 4658 O O . ALA A 1 590 ? 13.432 31.688 -6.420 1.00 83.81 590 ALA A O 1
ATOM 4659 N N . GLU A 1 591 ? 15.157 30.356 -5.865 1.00 77.75 591 GLU A N 1
ATOM 4660 C CA . GLU A 1 591 ? 15.451 31.016 -4.592 1.00 77.75 591 GLU A CA 1
ATOM 4661 C C . GLU A 1 591 ? 16.030 32.425 -4.769 1.00 77.75 591 GLU A C 1
ATOM 4663 O O . GLU A 1 591 ? 15.769 33.279 -3.926 1.00 77.75 591 GLU A O 1
ATOM 4668 N N . GLU A 1 592 ? 16.737 32.711 -5.869 1.00 75.88 592 GLU A N 1
ATOM 4669 C CA . GLU A 1 592 ? 17.260 34.052 -6.169 1.00 75.88 592 GLU A CA 1
ATOM 4670 C C . GLU A 1 592 ? 16.116 35.070 -6.239 1.00 75.88 592 GLU A C 1
ATOM 4672 O O . GLU A 1 592 ? 16.166 36.121 -5.608 1.00 75.88 592 GLU A O 1
ATOM 4677 N N . THR A 1 593 ? 15.025 34.712 -6.924 1.00 64.38 593 THR A N 1
ATOM 4678 C CA . THR A 1 593 ? 13.861 35.598 -7.090 1.00 64.38 593 THR A CA 1
ATOM 4679 C C . THR A 1 593 ? 13.129 35.848 -5.767 1.00 64.38 593 THR A C 1
ATOM 4681 O O . THR A 1 593 ? 12.563 36.921 -5.563 1.00 64.38 593 THR A O 1
ATOM 4684 N N . ILE A 1 594 ? 13.130 34.872 -4.855 1.00 64.12 594 ILE A N 1
ATOM 4685 C CA . ILE A 1 594 ? 12.531 35.004 -3.517 1.00 64.12 594 ILE A CA 1
ATOM 4686 C C . ILE A 1 594 ? 13.443 35.850 -2.618 1.00 64.12 594 ILE A C 1
ATOM 4688 O O . ILE A 1 594 ? 12.970 36.745 -1.914 1.00 64.12 594 ILE A O 1
ATOM 4692 N N . ALA A 1 595 ? 14.755 35.619 -2.685 1.00 59.25 595 ALA A N 1
ATOM 4693 C CA . ALA A 1 595 ? 15.754 36.355 -1.924 1.00 59.25 595 ALA A CA 1
ATOM 4694 C C . ALA A 1 595 ? 15.796 37.847 -2.295 1.00 59.25 595 ALA A C 1
ATOM 4696 O O . ALA A 1 595 ? 16.003 38.674 -1.410 1.00 59.25 595 ALA A O 1
ATOM 4697 N N . THR A 1 596 ? 15.541 38.203 -3.560 1.00 58.62 596 THR A N 1
ATOM 4698 C CA . THR A 1 596 ? 15.519 39.602 -4.024 1.00 58.62 596 THR A CA 1
ATOM 4699 C C . THR A 1 596 ? 14.193 40.331 -3.783 1.00 58.62 596 THR A C 1
ATOM 4701 O O . THR A 1 596 ? 14.191 41.557 -3.724 1.00 58.62 596 THR A O 1
ATOM 4704 N N . ASN A 1 597 ? 13.065 39.616 -3.662 1.00 49.72 597 ASN A N 1
ATOM 4705 C CA . ASN A 1 597 ? 11.718 40.214 -3.635 1.00 49.72 597 ASN A CA 1
ATOM 4706 C C . ASN A 1 597 ? 11.047 40.259 -2.255 1.00 49.72 597 ASN A C 1
ATOM 4708 O O . ASN A 1 597 ? 9.894 40.675 -2.175 1.00 49.72 597 ASN A O 1
ATOM 4712 N N . THR A 1 598 ? 11.725 39.855 -1.179 1.00 45.41 598 THR A N 1
ATOM 4713 C CA . THR A 1 598 ? 11.176 39.966 0.183 1.00 45.41 598 THR A CA 1
ATOM 4714 C C . THR A 1 598 ? 11.699 41.261 0.821 1.00 45.41 598 THR A C 1
ATOM 4716 O O . THR A 1 598 ? 12.879 41.303 1.175 1.00 45.41 598 THR A O 1
ATOM 4719 N N . PRO A 1 599 ? 10.900 42.343 0.949 1.00 37.69 599 PRO A N 1
ATOM 4720 C CA . PRO A 1 599 ? 11.320 43.521 1.699 1.00 37.69 599 PRO A CA 1
ATOM 4721 C C . PRO A 1 599 ? 11.392 43.132 3.175 1.00 37.69 599 PRO A C 1
ATOM 4723 O O . PRO A 1 599 ? 10.473 42.490 3.677 1.00 37.69 599 PRO A O 1
ATOM 4726 N N . GLY A 1 600 ? 12.478 43.504 3.851 1.00 42.59 600 GLY A N 1
ATOM 4727 C CA . GLY A 1 600 ? 12.711 43.166 5.252 1.00 42.59 600 GLY A CA 1
ATOM 4728 C C . GLY A 1 600 ? 11.552 43.587 6.154 1.00 42.59 600 GLY A C 1
ATOM 4729 O O . GLY A 1 600 ? 11.419 44.761 6.499 1.00 42.59 600 GLY A O 1
ATOM 4730 N N . GLU A 1 601 ? 10.740 42.619 6.565 1.00 30.88 601 GLU A N 1
ATOM 4731 C CA . GLU A 1 601 ? 9.861 42.760 7.714 1.00 30.88 601 GLU A CA 1
ATOM 4732 C C . GLU A 1 601 ? 10.711 42.454 8.949 1.00 30.88 601 GLU A C 1
ATOM 4734 O O . GLU A 1 601 ? 10.987 41.309 9.302 1.00 30.88 601 GLU A O 1
ATOM 4739 N N . VAL A 1 602 ? 11.241 43.523 9.540 1.00 37.09 602 VAL A N 1
ATOM 4740 C CA . VAL A 1 602 ? 11.900 43.477 10.841 1.00 37.09 602 VAL A CA 1
ATOM 4741 C C . VAL A 1 602 ? 10.798 43.268 11.876 1.00 37.09 602 VAL A C 1
ATOM 4743 O O . VAL A 1 602 ? 10.133 44.223 12.276 1.00 37.09 602 VAL A O 1
ATOM 4746 N N . ASP A 1 603 ? 10.593 42.025 12.304 1.00 28.45 603 ASP A N 1
ATOM 4747 C CA . ASP A 1 603 ? 9.711 41.723 13.427 1.00 28.45 603 ASP A CA 1
ATOM 4748 C C . ASP A 1 603 ? 10.389 42.172 14.734 1.00 28.45 603 ASP A C 1
ATOM 4750 O O . ASP A 1 603 ? 11.181 41.464 15.358 1.00 28.45 603 ASP A O 1
ATOM 4754 N N . THR A 1 604 ? 10.152 43.427 15.119 1.00 34.75 604 THR A N 1
ATOM 4755 C CA . THR A 1 604 ? 10.496 43.934 16.446 1.00 34.75 604 THR A CA 1
ATOM 4756 C C . THR A 1 604 ? 9.343 43.676 17.411 1.00 34.75 604 THR A C 1
ATOM 4758 O O . THR A 1 604 ? 8.412 44.482 17.479 1.00 34.75 604 THR A O 1
ATOM 4761 N N . LYS A 1 605 ? 9.453 42.634 18.243 1.00 28.08 605 LYS A N 1
ATOM 4762 C CA . LYS A 1 605 ? 9.016 42.669 19.653 1.00 28.08 605 LYS A CA 1
ATOM 4763 C C . LYS A 1 605 ? 9.574 41.485 20.460 1.00 28.08 605 LYS A C 1
ATOM 4765 O O . LYS A 1 605 ? 9.449 40.349 20.019 1.00 28.08 605 LYS A O 1
ATOM 4770 N N . PRO A 1 606 ? 10.126 41.716 21.668 1.00 33.34 606 PRO A N 1
ATOM 4771 C CA . PRO A 1 606 ? 10.509 40.640 22.568 1.00 33.34 606 PRO A CA 1
ATOM 4772 C C . PRO A 1 606 ? 9.293 40.209 23.400 1.00 33.34 606 PRO A C 1
ATOM 4774 O O . PRO A 1 606 ? 8.645 41.037 24.044 1.00 33.34 606 PRO A O 1
ATOM 4777 N N . ALA A 1 607 ? 8.999 38.912 23.416 1.00 29.27 607 ALA A N 1
ATOM 4778 C CA . ALA A 1 607 ? 8.242 38.286 24.492 1.00 29.27 607 ALA A CA 1
ATOM 4779 C C . ALA A 1 607 ? 9.232 37.492 25.349 1.00 29.27 607 ALA A C 1
ATOM 4781 O O . ALA A 1 607 ? 10.029 36.718 24.830 1.00 29.27 607 ALA A O 1
ATOM 4782 N N . ASN A 1 608 ? 9.206 37.765 26.652 1.00 32.31 608 ASN A N 1
ATOM 4783 C CA . ASN A 1 608 ? 10.073 37.207 27.683 1.00 32.31 608 ASN A CA 1
ATOM 4784 C C . ASN A 1 608 ? 10.333 35.699 27.526 1.00 32.31 608 ASN A C 1
ATOM 4786 O O . ASN A 1 608 ? 9.433 34.887 27.728 1.00 32.31 608 ASN A O 1
ATOM 4790 N N . SER A 1 609 ? 11.594 35.338 27.311 1.00 30.84 609 SER A N 1
ATOM 4791 C CA . SER A 1 609 ? 12.143 34.054 27.736 1.00 30.84 609 SER A CA 1
ATOM 4792 C C . SER A 1 609 ? 13.539 34.309 28.294 1.00 30.84 609 SER A C 1
ATOM 4794 O O . SER A 1 609 ? 14.389 34.883 27.613 1.00 30.84 609 SER A O 1
ATOM 4796 N N . GLU A 1 610 ? 13.735 33.951 29.559 1.00 27.83 610 GLU A N 1
ATOM 4797 C CA . GLU A 1 610 ? 15.013 34.016 30.269 1.00 27.83 610 GLU A CA 1
ATOM 4798 C C . GLU A 1 610 ? 16.131 33.270 29.510 1.00 27.83 610 GLU A C 1
ATOM 4800 O O . GLU A 1 610 ? 15.846 32.334 28.756 1.00 27.83 610 GLU A O 1
ATOM 4805 N N . PRO A 1 611 ? 17.406 33.668 29.678 1.00 25.47 611 PRO A N 1
ATOM 4806 C CA . PRO A 1 611 ? 18.510 33.069 28.945 1.00 25.47 611 PRO A CA 1
ATOM 4807 C C . PRO A 1 611 ? 18.774 31.650 29.458 1.00 25.47 611 PRO A C 1
ATOM 4809 O O . PRO A 1 611 ? 19.272 31.458 30.564 1.00 25.47 611 PRO A O 1
ATOM 4812 N N . VAL A 1 612 ? 18.477 30.649 28.631 1.00 27.33 612 VAL A N 1
ATOM 4813 C CA . VAL A 1 612 ? 19.029 29.304 28.806 1.00 27.33 612 VAL A CA 1
ATOM 4814 C C . VAL A 1 612 ? 20.434 29.320 28.209 1.00 27.33 612 VAL A C 1
ATOM 4816 O O . VAL A 1 612 ? 20.608 29.432 26.995 1.00 27.33 612 VAL A O 1
ATOM 4819 N N . GLU A 1 613 ? 21.451 29.244 29.067 1.00 23.30 613 GLU A N 1
ATOM 4820 C CA . GLU A 1 613 ? 22.824 28.944 28.663 1.00 23.30 613 GLU A CA 1
ATOM 4821 C C . GLU A 1 613 ? 22.848 27.597 27.925 1.00 23.30 613 GLU A C 1
ATOM 4823 O O . GLU A 1 613 ? 22.719 26.527 28.522 1.00 23.30 613 GLU A O 1
ATOM 4828 N N . HIS A 1 614 ? 23.023 27.635 26.604 1.00 24.30 614 HIS A N 1
ATOM 4829 C CA . HIS A 1 614 ? 23.321 26.440 25.828 1.00 24.30 614 HIS A CA 1
ATOM 4830 C C . HIS A 1 614 ? 24.776 26.031 26.077 1.00 24.30 614 HIS A C 1
ATOM 4832 O O . HIS A 1 614 ? 25.711 26.544 25.462 1.00 24.30 614 HIS A O 1
ATOM 4838 N N . ILE A 1 615 ? 24.955 25.079 26.992 1.00 22.97 615 ILE A N 1
ATOM 4839 C CA . ILE A 1 615 ? 26.188 24.306 27.125 1.00 22.97 615 ILE A CA 1
ATOM 4840 C C . ILE A 1 615 ? 26.403 23.545 25.813 1.00 22.97 615 ILE A C 1
ATOM 4842 O O . ILE A 1 615 ? 25.627 22.664 25.441 1.00 22.97 615 ILE A O 1
ATOM 4846 N N . ILE A 1 616 ? 27.485 23.888 25.120 1.00 23.52 616 ILE A N 1
ATOM 4847 C CA . ILE A 1 616 ? 28.036 23.120 24.006 1.00 23.52 616 ILE A CA 1
ATOM 4848 C C . ILE A 1 616 ? 28.538 21.792 24.581 1.00 23.52 616 ILE A C 1
ATOM 4850 O O . ILE A 1 616 ? 29.608 21.736 25.187 1.00 23.52 616 ILE A O 1
ATOM 4854 N N . VAL A 1 617 ? 27.779 20.713 24.393 1.00 21.78 617 VAL A N 1
ATOM 4855 C CA . VAL A 1 617 ? 28.276 19.352 24.619 1.00 21.78 617 VAL A CA 1
ATOM 4856 C C . VAL A 1 617 ? 28.689 18.773 23.273 1.00 21.78 617 VAL A C 1
ATOM 4858 O O . VAL A 1 617 ? 27.872 18.292 22.493 1.00 21.78 617 VAL A O 1
ATOM 4861 N N . ALA A 1 618 ? 29.991 18.828 23.003 1.00 22.03 618 ALA A N 1
ATOM 4862 C CA . ALA A 1 618 ? 30.618 17.990 21.995 1.00 22.03 618 ALA A CA 1
ATOM 4863 C C . ALA A 1 618 ? 30.625 16.538 22.504 1.00 22.03 618 ALA A C 1
ATOM 4865 O O . ALA A 1 618 ? 31.153 16.256 23.582 1.00 22.03 618 ALA A O 1
ATOM 4866 N N . HIS A 1 619 ? 30.065 15.600 21.742 1.00 22.80 619 HIS A N 1
ATOM 4867 C CA . HIS A 1 619 ? 30.262 14.170 21.979 1.00 22.80 619 HIS A CA 1
ATOM 4868 C C . HIS A 1 619 ? 31.074 13.564 20.841 1.00 22.80 619 HIS A C 1
ATOM 4870 O O . HIS A 1 619 ? 30.555 13.139 19.814 1.00 22.80 619 HIS A O 1
ATOM 4876 N N . GLY A 1 620 ? 32.389 13.557 21.066 1.00 22.30 620 GLY A N 1
ATOM 4877 C CA . GLY A 1 620 ? 33.316 12.629 20.443 1.00 22.30 620 GLY A CA 1
ATOM 4878 C C . GLY A 1 620 ? 33.249 11.270 21.142 1.00 22.30 620 GLY A C 1
ATOM 4879 O O . GLY A 1 620 ? 33.082 11.169 22.355 1.00 22.30 620 GLY A O 1
ATOM 4880 N N . THR A 1 621 ? 33.359 10.230 20.332 1.00 23.61 621 THR A N 1
ATOM 4881 C CA . THR A 1 621 ? 33.339 8.805 20.661 1.00 23.61 621 THR A CA 1
ATOM 4882 C C . THR A 1 621 ? 34.415 8.331 21.645 1.00 23.61 621 THR A C 1
ATOM 4884 O O . THR A 1 621 ? 35.549 8.799 21.610 1.00 23.61 621 THR A O 1
ATOM 4887 N N . ALA A 1 622 ? 34.052 7.249 22.346 1.00 26.05 622 ALA A N 1
ATOM 4888 C CA . ALA A 1 622 ? 34.888 6.207 22.955 1.00 26.05 622 ALA A CA 1
ATOM 4889 C C . ALA A 1 622 ? 35.672 6.551 24.237 1.00 26.05 622 ALA A C 1
ATOM 4891 O O . ALA A 1 622 ? 36.803 7.019 24.190 1.00 26.05 622 ALA A O 1
ATOM 4892 N N . ALA A 1 623 ? 35.126 6.126 25.381 1.00 22.19 623 ALA A N 1
ATOM 4893 C CA . ALA A 1 623 ? 35.918 5.633 26.505 1.00 22.19 623 ALA A CA 1
ATOM 4894 C C . ALA A 1 623 ? 35.075 4.701 27.388 1.00 22.19 623 ALA A C 1
ATOM 4896 O O . ALA A 1 623 ? 34.044 5.077 27.938 1.00 22.19 623 ALA A O 1
ATOM 4897 N N . SER A 1 624 ? 35.551 3.468 27.510 1.00 26.64 624 SER A N 1
ATOM 4898 C CA . SER A 1 624 ? 35.265 2.530 28.591 1.00 26.64 624 SER A CA 1
ATOM 4899 C C . SER A 1 624 ? 35.460 3.181 29.963 1.00 26.64 624 SER A C 1
ATOM 4901 O O . SER A 1 624 ? 36.573 3.633 30.228 1.00 26.64 624 SER A O 1
ATOM 4903 N N . VAL A 1 625 ? 34.466 3.151 30.858 1.00 22.75 625 VAL A N 1
ATOM 4904 C CA . VAL A 1 625 ? 34.711 3.342 32.299 1.00 22.75 625 VAL A CA 1
ATOM 4905 C C . VAL A 1 625 ? 33.757 2.498 33.149 1.00 22.75 625 VAL A C 1
ATOM 4907 O O . VAL A 1 625 ? 32.542 2.498 32.964 1.00 22.75 625 VAL A O 1
ATOM 4910 N N . ASN A 1 626 ? 34.396 1.784 34.075 1.00 22.69 626 ASN A N 1
ATOM 4911 C CA . ASN A 1 626 ? 33.885 1.062 35.233 1.00 22.69 626 ASN A CA 1
ATOM 4912 C C . ASN A 1 626 ? 32.838 1.839 36.046 1.00 22.69 626 ASN A C 1
ATOM 4914 O O . ASN A 1 626 ? 33.015 3.024 36.312 1.00 22.69 626 ASN A O 1
ATOM 4918 N N . PHE A 1 627 ? 31.844 1.125 36.575 1.00 22.97 627 PHE A N 1
ATOM 4919 C CA . PHE A 1 627 ? 31.050 1.596 37.709 1.00 22.97 627 PHE A CA 1
ATOM 4920 C C . PHE A 1 627 ? 31.390 0.772 38.953 1.00 22.97 627 PHE A C 1
ATOM 4922 O O . PHE A 1 627 ? 30.947 -0.363 39.103 1.00 22.97 627 PHE A O 1
ATOM 4929 N N . GLU A 1 628 ? 32.169 1.374 39.849 1.00 22.05 628 GLU A N 1
ATOM 4930 C CA . GLU A 1 628 ? 32.287 0.977 41.250 1.00 22.05 628 GLU A CA 1
ATOM 4931 C C . GLU A 1 628 ? 31.762 2.120 42.130 1.00 22.05 628 GLU A C 1
ATOM 4933 O O . GLU A 1 628 ? 32.363 3.191 42.167 1.00 22.05 628 GLU A O 1
ATOM 4938 N N . SER A 1 629 ? 30.705 1.813 42.903 1.00 23.72 629 SER A N 1
ATOM 4939 C CA . SER A 1 629 ? 30.400 2.382 44.235 1.00 23.72 629 SER A CA 1
ATOM 4940 C C . SER A 1 629 ? 29.898 3.857 44.244 1.00 23.72 629 SER A C 1
ATOM 4942 O O . SER A 1 629 ? 30.486 4.709 43.600 1.00 23.72 629 SER A O 1
ATOM 4944 N N . ILE A 1 630 ? 28.836 4.337 44.909 1.00 25.19 630 ILE A N 1
ATOM 4945 C CA . ILE A 1 630 ? 27.978 4.006 46.070 1.00 25.19 630 ILE A CA 1
ATOM 4946 C C . ILE A 1 630 ? 26.764 4.973 45.946 1.00 25.19 630 ILE A C 1
ATOM 4948 O O . ILE A 1 630 ? 26.962 6.112 45.545 1.00 25.19 630 ILE A O 1
ATOM 4952 N N . GLY A 1 631 ? 25.508 4.665 46.286 1.00 24.27 631 GLY A N 1
ATOM 4953 C CA . GLY A 1 631 ? 24.912 3.453 46.833 1.00 24.27 631 GLY A CA 1
ATOM 4954 C C . GLY A 1 631 ? 23.422 3.637 47.187 1.00 24.27 631 GLY A C 1
ATOM 4955 O O . GLY A 1 631 ? 22.921 4.754 47.153 1.00 24.27 631 GLY A O 1
ATOM 4956 N N . LYS A 1 632 ? 22.810 2.500 47.572 1.00 24.83 632 LYS A N 1
ATOM 4957 C CA . LYS A 1 632 ? 21.662 2.284 48.490 1.00 24.83 632 LYS A CA 1
ATOM 4958 C C . LYS A 1 632 ? 20.349 3.001 48.105 1.00 24.83 632 LYS A C 1
ATOM 4960 O O . LYS A 1 632 ? 20.271 4.214 48.152 1.00 24.83 632 LYS A O 1
ATOM 4965 N N . ASP A 1 633 ? 19.296 2.310 47.665 1.00 24.47 633 ASP A N 1
ATOM 4966 C CA . ASP A 1 633 ? 18.550 1.325 48.457 1.00 24.47 633 ASP A CA 1
ATOM 4967 C C . ASP A 1 633 ? 17.994 0.128 47.661 1.00 24.47 633 ASP A C 1
ATOM 4969 O O . ASP A 1 633 ? 17.794 0.139 46.451 1.00 24.47 633 ASP A O 1
ATOM 4973 N N . THR A 1 634 ? 17.803 -0.938 48.425 1.00 27.05 634 THR A N 1
ATOM 4974 C CA . THR A 1 634 ? 17.677 -2.362 48.115 1.00 27.05 634 THR A CA 1
ATOM 4975 C C . THR A 1 634 ? 16.320 -2.823 47.570 1.00 27.05 634 THR A C 1
ATOM 4977 O O . THR A 1 634 ? 15.286 -2.508 48.149 1.00 27.05 634 THR A O 1
ATOM 4980 N N . SER A 1 635 ? 16.329 -3.759 46.614 1.00 24.73 635 SER A N 1
ATOM 4981 C CA . SER A 1 635 ? 15.776 -5.107 46.852 1.00 24.73 635 SER A CA 1
ATOM 4982 C C . SER A 1 635 ? 16.337 -6.120 45.844 1.00 24.73 635 SER A C 1
ATOM 4984 O O . SER A 1 635 ? 16.518 -5.852 44.661 1.00 24.73 635 SER A O 1
ATOM 4986 N N . THR A 1 636 ? 16.723 -7.259 46.397 1.00 24.14 636 THR A N 1
ATOM 4987 C CA . THR A 1 636 ? 17.677 -8.238 45.884 1.00 24.14 636 THR A CA 1
ATOM 4988 C C . THR A 1 636 ? 16.980 -9.282 45.009 1.00 24.14 636 THR A C 1
ATOM 4990 O O . THR A 1 636 ? 16.071 -9.955 45.487 1.00 24.14 636 THR A O 1
ATOM 4993 N N . VAL A 1 637 ? 17.435 -9.493 43.767 1.00 26.22 637 VAL A N 1
ATOM 4994 C CA . VAL A 1 637 ? 17.098 -10.699 42.984 1.00 26.22 637 VAL A CA 1
ATOM 4995 C C . VAL A 1 637 ? 18.308 -11.626 43.009 1.00 26.22 637 VAL A C 1
ATOM 4997 O O . VAL A 1 637 ? 19.372 -11.314 42.486 1.00 26.22 637 VAL A O 1
ATOM 5000 N N . MET A 1 638 ? 18.146 -12.750 43.702 1.00 23.94 638 MET A N 1
ATOM 5001 C CA . MET A 1 638 ? 19.179 -13.746 43.967 1.00 23.94 638 MET A CA 1
ATOM 5002 C C . MET A 1 638 ? 19.261 -14.744 42.797 1.00 23.94 638 MET A C 1
ATOM 5004 O O . MET A 1 638 ? 18.418 -15.643 42.684 1.00 23.94 638 MET A O 1
ATOM 5008 N N . GLU A 1 639 ? 20.279 -14.589 41.944 1.00 25.19 639 GLU A N 1
ATOM 5009 C CA . GLU A 1 639 ? 20.678 -15.553 40.908 1.00 25.19 639 GLU A CA 1
ATOM 5010 C C . GLU A 1 639 ? 20.851 -16.964 41.498 1.00 25.19 639 GLU A C 1
ATOM 5012 O O . GLU A 1 639 ? 21.518 -17.160 42.512 1.00 25.19 639 GLU A O 1
ATOM 5017 N N . CYS A 1 640 ? 20.246 -17.970 40.857 1.00 25.11 640 CYS A N 1
ATOM 5018 C CA . CYS A 1 640 ? 20.585 -19.375 41.072 1.00 25.11 640 CYS A CA 1
ATOM 5019 C C . CYS A 1 640 ? 21.512 -19.810 39.939 1.00 25.11 640 CYS A C 1
ATOM 5021 O O . CYS A 1 640 ? 21.096 -19.891 38.786 1.00 25.11 640 CYS A O 1
ATOM 5023 N N . THR A 1 641 ? 22.755 -20.126 40.275 1.00 24.94 641 THR A N 1
ATOM 5024 C CA . THR A 1 641 ? 23.667 -20.857 39.402 1.00 24.94 641 THR A CA 1
ATOM 5025 C C . THR A 1 641 ? 23.171 -22.298 39.249 1.00 24.94 641 THR A C 1
ATOM 5027 O O . THR A 1 641 ? 23.099 -23.055 40.216 1.00 24.94 641 THR A O 1
ATOM 5030 N N . ASN A 1 642 ? 22.811 -22.699 38.027 1.00 25.66 642 ASN A N 1
ATOM 5031 C CA . ASN A 1 642 ? 22.544 -24.100 37.709 1.00 25.66 642 ASN A CA 1
ATOM 5032 C C . ASN A 1 642 ? 23.878 -24.833 37.533 1.00 25.66 642 ASN A C 1
ATOM 5034 O O . ASN A 1 642 ? 24.545 -24.705 36.507 1.00 25.66 642 ASN A O 1
ATOM 5038 N N . SER A 1 643 ? 24.255 -25.617 38.543 1.00 25.02 643 SER A N 1
ATOM 5039 C CA . SER A 1 643 ? 25.232 -26.691 38.391 1.00 25.02 643 SER A CA 1
ATOM 5040 C C . SER A 1 643 ? 24.517 -27.884 37.749 1.00 25.02 643 SER A C 1
ATOM 5042 O O . SER A 1 643 ? 23.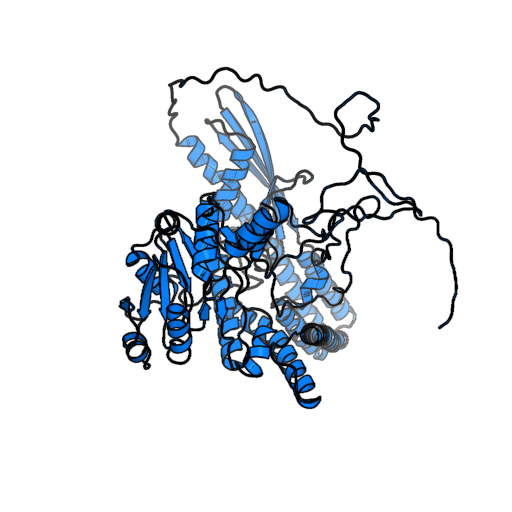480 -28.360 38.215 1.00 25.02 643 SER A O 1
ATOM 5044 N N . SER A 1 644 ? 25.041 -28.321 36.609 1.00 27.08 644 SER A N 1
ATOM 5045 C CA . SER A 1 644 ? 24.591 -29.500 35.887 1.00 27.08 644 SER A CA 1
ATOM 5046 C C . SER A 1 644 ? 24.973 -30.760 36.665 1.00 27.08 644 SER A C 1
ATOM 5048 O O . SER A 1 644 ? 26.118 -31.208 36.598 1.00 27.08 644 SER A O 1
ATOM 5050 N N . ALA A 1 645 ? 24.010 -31.358 37.362 1.00 25.12 645 ALA A N 1
ATOM 5051 C CA . ALA A 1 645 ? 24.101 -32.732 37.837 1.00 25.12 645 ALA A CA 1
ATOM 5052 C C . ALA A 1 645 ? 23.119 -33.595 37.038 1.00 25.12 645 ALA A C 1
ATOM 5054 O O . ALA A 1 645 ? 21.910 -33.588 37.251 1.00 25.12 645 ALA A O 1
ATOM 5055 N N . THR A 1 646 ? 23.664 -34.333 36.075 1.00 31.20 646 THR A N 1
ATOM 5056 C CA . THR A 1 646 ? 22.985 -35.429 35.388 1.00 31.20 646 THR A CA 1
ATOM 5057 C C . THR A 1 646 ? 22.565 -36.500 36.392 1.00 31.20 646 THR A C 1
ATOM 5059 O O . THR A 1 646 ? 23.431 -37.122 37.006 1.00 31.20 646 THR A O 1
ATOM 5062 N N . HIS A 1 647 ? 21.268 -36.796 36.486 1.00 25.16 647 HIS A N 1
ATOM 5063 C CA . HIS A 1 647 ? 20.792 -38.051 37.062 1.00 25.16 647 HIS A CA 1
ATOM 5064 C C . HIS A 1 647 ? 19.791 -38.742 36.132 1.00 25.16 647 HIS A C 1
ATOM 5066 O O . HIS A 1 647 ? 18.727 -38.225 35.809 1.00 25.16 647 HIS A O 1
ATOM 5072 N N . LYS A 1 648 ? 20.196 -39.939 35.695 1.00 29.16 648 LYS A N 1
ATOM 5073 C CA . LYS A 1 648 ? 19.372 -40.986 35.087 1.00 29.16 648 LYS A CA 1
ATOM 5074 C C . LYS A 1 648 ? 18.419 -41.586 36.131 1.00 29.16 648 LYS A C 1
ATOM 5076 O O . LYS A 1 648 ? 18.894 -41.940 37.206 1.00 29.16 648 LYS A O 1
ATOM 5081 N N . ALA A 1 649 ? 17.168 -41.829 35.740 1.00 26.12 649 ALA A N 1
ATOM 5082 C CA . ALA A 1 649 ? 16.331 -43.002 36.065 1.00 26.12 649 ALA A CA 1
ATOM 5083 C C . ALA A 1 649 ? 15.032 -42.853 35.237 1.00 26.12 649 ALA A C 1
ATOM 5085 O O . ALA A 1 649 ? 14.400 -41.810 35.316 1.00 26.12 649 ALA A O 1
ATOM 5086 N N . ALA A 1 650 ? 14.732 -43.675 34.224 1.00 28.50 650 ALA A N 1
ATOM 5087 C CA . ALA A 1 650 ? 14.272 -45.069 34.275 1.00 28.50 650 ALA A CA 1
ATOM 5088 C C . ALA A 1 650 ? 12.941 -45.224 35.037 1.00 28.50 650 ALA A C 1
ATOM 5090 O O . ALA A 1 650 ? 12.921 -45.145 36.263 1.00 28.50 650 ALA A O 1
ATOM 5091 N N . GLY A 1 651 ? 11.872 -45.464 34.270 1.00 30.95 651 GLY A N 1
ATOM 5092 C CA . GLY A 1 651 ? 10.486 -45.666 34.694 1.00 30.95 651 GLY A CA 1
ATOM 5093 C C . GLY A 1 651 ? 9.557 -45.474 33.511 1.00 30.95 651 GLY A C 1
ATOM 5094 O O . GLY A 1 651 ? 9.110 -44.322 33.340 1.00 30.95 651 GLY A O 1
#

Radius of gyration: 31.08 Å; chains: 1; bounding box: 70×90×94 Å

Foldseek 3Di:
DVQQVCLLLPHPGDDDPAQEQFDDDPRDTDPPGGPHCAYPVRHGDPNVVVVVVVVVCPPHHPDDDQFAEEEEEEDAQLPPQLLVAQVLVVLAPDDHYAYEYEYQQHPDCNVVSPVVHPHHYHYHHHLADQVSQLVSLVVDPTQKYWYAYSQKHWDNCLSVSQSSLVVVDPAQKEWEAAAADPPLDLQQLLQQQAPDDQWWFALDSWFTLFHGRRTMMGRSVLCVVLVTFDSVLRYDLSRNVSSVSSVVVVHTYTYRHNSYMHGTGDNDPVVLLVVLLSVLLSLLVCCQQCVQQADLQSDGNGSGHTDGHRPQAFPPQPDFDFDLPDPNPDPDRDGDGPDDDPVSCLLQALCLVVVLVVLVVQLVCCVLPVVSVVSNVVSVVSVVSNLVSLLVSLVPRDGPDDDPDPVSSVVSSVSSSVSNVSNSPSSNNSNVVSQNHQFAFFFDPDDDPVLLDQDKDKDKAKFLAADDPVVLLVQLVVLLVVRSWHKDADDPPDPFGIWTWRHNFWIKGKDWDWDDDDNRMIMIMIIIHIGTDPVLVVLLVVLQVQLVVCVVVVSNVSSVVSVVVSVVSVSSSSVRRSNNVVSSNCSNCVVNVVSVPDDDPPPDDDDDDDDDPPDDDDDDDDDDDDDDDDDDDDDDDDDDDDDDDDDDDDD